Protein AF-0000000079106148 (afdb_homodimer)

InterPro domains:
  IPR003726 Homocysteine-binding domain [PF02574] (19-286)
  IPR003726 Homocysteine-binding domain [PS50970] (6-286)
  IPR017226 Betaine-homocysteine S-methyltransferase-like [PIRSF037505] (5-343)
  IPR036589 Homocysteine-binding domain superfamily [G3DSA:3.20.20.330] (2-379)
  IPR036589 Homocysteine-binding domain superfamily [SSF82282] (7-342)
  IPR051524 Betaine-homocysteine S-methyltransferase [PTHR46120] (4-220)

Radius of gyration: 26.13 Å; Cα contacts (8 Å, |Δi|>4): 1683; chains: 2; bounding box: 65×73×62 Å

Nearest PDB structures (foldseek):
  4m3p-assembly1_C  TM=8.827E-01  e=4.131E-43  Homo sapiens
  4m3p-assembly1_D  TM=8.131E-01  e=4.131E-43  Homo sapiens
  4m3p-assembly1_B  TM=7.958E-01  e=4.472E-42  Homo sapiens
  1lt7-assembly1_B  TM=8.549E-01  e=2.195E-34  Homo sapiens
  1lt7-assembly1_A  TM=8.516E-01  e=3.989E-33  Homo sapiens

Solvent-accessible surface area (backbone atoms only — not comparable to full-atom values): 37851 Å² total; per-residue (Å²): 117,73,91,83,68,81,51,73,66,58,38,48,74,71,67,40,67,43,31,35,32,50,23,57,59,53,58,33,28,41,51,38,60,22,29,62,47,65,47,43,37,58,31,32,63,80,38,41,68,61,50,38,48,52,50,42,28,24,44,31,15,39,22,31,32,28,61,24,60,24,55,48,39,42,58,65,41,38,46,33,51,53,49,80,53,93,64,53,37,66,54,30,46,46,36,14,45,51,43,22,46,58,47,20,70,76,53,82,33,41,29,29,40,42,46,51,64,51,54,48,52,40,50,64,47,52,71,70,61,43,38,52,52,53,46,57,55,46,53,47,37,59,75,68,57,48,64,28,36,34,42,34,58,23,48,40,57,67,60,45,32,45,48,35,46,56,52,41,72,71,73,43,57,31,31,36,23,34,34,51,52,76,72,15,29,81,84,53,50,38,46,32,56,41,48,52,49,35,43,73,41,53,30,78,31,38,32,30,23,36,60,29,45,47,65,57,33,42,47,32,46,53,77,39,32,60,97,54,62,34,21,42,26,30,4,43,45,49,79,46,83,61,57,44,48,56,52,68,26,39,59,55,27,28,53,40,40,51,53,34,44,74,69,56,29,36,44,42,41,34,23,55,64,30,42,33,42,39,43,25,25,31,36,57,62,41,23,79,83,60,72,50,76,36,68,24,47,80,29,45,42,73,58,36,48,30,16,32,47,29,72,48,46,79,54,22,43,44,37,34,53,71,52,60,76,63,54,62,59,46,41,4,40,88,93,23,37,40,58,59,74,76,88,72,81,81,74,51,77,78,36,77,69,42,52,73,53,60,63,65,60,45,74,68,54,38,53,52,36,42,52,50,50,53,51,50,57,71,72,98,119,72,90,83,68,80,51,72,67,59,37,49,72,72,66,40,68,42,31,34,32,49,25,58,60,52,57,34,28,40,51,38,59,23,29,61,47,65,48,43,38,57,32,34,64,79,39,41,67,61,52,38,48,51,50,43,28,24,45,31,15,39,22,31,32,28,60,25,61,23,56,48,38,43,59,64,42,38,46,32,51,54,48,78,51,95,64,52,38,65,56,29,47,46,36,14,46,52,42,21,46,58,48,19,69,76,54,83,35,39,30,29,38,43,46,51,65,50,54,47,51,39,50,63,48,50,71,70,59,41,38,52,53,53,46,59,56,47,52,48,36,58,74,68,58,48,64,29,35,34,41,35,57,24,46,40,59,67,61,45,32,46,47,36,47,57,52,44,73,73,73,43,58,30,32,36,24,34,34,49,51,76,71,15,29,82,83,52,49,38,45,32,56,42,48,52,49,35,43,73,40,54,29,75,32,36,31,30,23,35,63,30,42,50,65,58,37,45,47,32,46,53,77,39,35,60,95,54,64,35,22,44,29,32,4,46,40,54,76,46,84,61,61,36,50,55,56,68,28,37,60,56,28,28,53,41,40,51,53,36,43,75,69,61,31,35,42,44,40,34,23,58,62,29,43,32,41,38,43,25,25,31,37,56,62,41,22,80,82,61,71,49,76,35,69,26,47,79,29,46,42,75,59,37,45,31,18,33,48,28,75,49,47,79,53,23,43,44,37,34,54,70,53,58,75,63,56,60,57,46,40,6,42,90,91,22,39,41,58,63,75,73,88,70,85,81,74,51,78,78,36,77,68,40,52,71,56,60,63,66,60,44,74,68,54,39,53,52,35,42,52,50,49,52,51,49,57,71,73,99

Sequence (760 aa):
MASGKKGIIERLNAGEVVIGNGGFVFALEKRGYVKAGPWTPEATVTHPEVVRQLHREFLRAGSNVMQTFTFYASDDKLENRGQSLKISGTQINEAACDLAREVASEGDAMVAGGVCQTPSYLSCKSEIEVKAIFKKQLEVFLKKNVDFLIAEYFEHVEEAEWAVQMLKASGKPVAACMCIGPDGDMHGVSPGECAVRLVKAGAQIVGINCDFDPETCVKTEVDEGGNCSCQGLIDLPEFPFALEPRILTRWDMHAYAREAYKAGIRFIGGCCGFEPYHIRAIAEELVTERRILPSASEKHGMWGSGLEMHTKPWVRARARRDYWEHITPASGRPKCPSLSTPEGWGVTKGHAELMQQKEATSSQEIKHLMEMQKKAKSSAMASGKKGIIERLNAGEVVIGNGGFVFALEKRGYVKAGPWTPEATVTHPEVVRQLHREFLRAGSNVMQTFTFYASDDKLENRGQSLKISGTQINEAACDLAREVASEGDAMVAGGVCQTPSYLSCKSEIEVKAIFKKQLEVFLKKNVDFLIAEYFEHVEEAEWAVQMLKASGKPVAACMCIGPDGDMHGVSPGECAVRLVKAGAQIVGINCDFDPETCVKTEVDEGGNCSCQGLIDLPEFPFALEPRILTRWDMHAYAREAYKAGIRFIGGCCGFEPYHIRAIAEELVTERRILPSASEKHGMWGSGLEMHTKPWVRARARRDYWEHITPASGRPKCPSLSTPEGWGVTKGHAELMQQKEATSSQEIKHLMEMQKKAKSSA

Organism: Champsocephalus gunnari (NCBI:txid52237)

Foldseek 3Di:
DPPPADFPVRCVVVVAFAEAEAADQLVVVVVPQHDPPLSAQCCLPVPVPVVLVQLLLQQLLPHQEQEFPCEQLFQQSCVVVVCPPPAHSLNRLLSSLVSSVVNNVVDNHFYEYEDEDGPCVVVVHDLVVLLVRLLSSLVSCLVSVGQAYEYEAALDLVSQLSNLLSNVVSVHAYEYAYADFQQGGPVRQGLQNSLVSSVVSPHLEYAYAAQAALVRRLCSCQVRHPPRLYEYAYHDNDPPSVSDQQLDDLLNLLVSLVSNVVSNHRYYYYYPRDGSSSSSSSCVSCCVSNVDHRNCCVVPDPQLCVQQQPQALLSNLSNDNVNSNPDQDCRPDVVHNVDDDDQDLVDDPPDPSNDHDPDGRDPVNSVVSPVSSVVSVVVD/DPPPADFPVRCVVVVAFAEAEAADQLVVVVVPQHDPPLSAQCCLPVPVPVVLVQLLLQQLLPHQEQEFPLEQLFQQSCVVVVCPPPAHSLNRLLSSLVSSVVNNVVDNHFYEYEDEDGPCVVVVHDLVVLLVRLLSSLVSCLVSVGQAYEYEAALDLVSQLSNLLSNVVSVHAYEYAYADFQQGGPVRQGLQNSLVSSVVSPHQEYAYAAQDALVRRLCSCQVRHPPRLYAYAYHAHDPPPVSDQGLDDLLNLLVSLVSNVVSNHRYYYYYPRDGSSSSSSSCVSCCVSNVDHRNCCVVPDPQLCVQQQPQALLSNLSNDNVNSNPDQDCRPDVVHNVDDDDQDLPDDPPDPSNDHDPDGRDPVNSVVSPVSSVVSVVVD

pLDDT: mean 83.79, std 16.12, range [33.22, 98.94]

Secondary structure (DSSP, 8-state):
--TTSPPHHHHHHTTPPEEP---SHHHHHHHTSS-TTT---THHHH-HHHHHHHHHHHHHHT-SEEE-S-TT-SHHHHHHTT---SS-HHHHHHHHHHHHHHHHTTTT-EEEEEE---HHHHTT--HHHHHHHHHHHHHHHHHTT-SEEEEEEES-HHHHHHHHHHHHTTSS-EEEEE--BTTBSTT---HHHHHHHHHHHT-SEEEE-SSS-HHHHHHHHHHHS-SS-EEEEE--SS--TT-PPP---HHHHHHHHHHHHHTT--EEEE-TT--HHHHHHHHHHTHHHH----GGGGG--GGGGGGGG-SSHHHHTT-SHHHHHH---SSS-TTS-SS---------TT-GGG---SSPPPHHHHHHHHHHHHHHHHH-/--TTSPPHHHHHHTTPPEEP---SHHHHHHHTSS-TTT---THHHH-HHHHHHHHHHHHHHT-SEEE-S-TT-SHHHHHHTT---SS-HHHHHHHHHHHHHHHHTTTT-EEEEEE---HHHHTT--HHHHHHHHHHHHHHHHHTT-SEEEEEEES-HHHHHHHHHHHHTTSS-EEEEE--BTTBSTT---HHHHHHHHHHHT-SEEEE-SSS-HHHHHHHHHHH--SS-B-EEE--SS--TT-PPP---HHHHHHHHHHHHHTT--EEEE-TT--HHHHHHHHHHTHHHH----GGGGG--GGGGGGGG-SSHHHHTT-SHHHHHH---SSSSTTS-SS---------TT-GGG---SSPPPHHHHHHHHHHHHHHHHH-

Structure (mmCIF, N/CA/C/O backbone):
data_AF-0000000079106148-model_v1
#
loop_
_entity.id
_entity.type
_entity.pdbx_description
1 polymer 'Hcy-binding domain-containing protein'
#
loop_
_atom_site.group_PDB
_atom_site.id
_atom_site.type_symbol
_atom_site.label_atom_id
_atom_site.label_alt_id
_atom_site.label_comp_id
_atom_site.label_asym_id
_atom_site.label_entity_id
_atom_site.label_seq_id
_atom_site.pdbx_PDB_ins_code
_atom_site.Cartn_x
_atom_site.Cartn_y
_atom_site.Cartn_z
_atom_site.occupancy
_atom_site.B_iso_or_equiv
_atom_site.auth_seq_id
_atom_site.auth_comp_id
_atom_site.auth_asym_id
_atom_site.auth_atom_id
_atom_site.pdbx_PDB_model_num
ATOM 1 N N . MET A 1 1 ? 9.383 14.359 28.875 1 33.38 1 MET A N 1
ATOM 2 C CA . MET A 1 1 ? 10.289 14.055 27.766 1 33.38 1 MET A CA 1
ATOM 3 C C . MET A 1 1 ? 11.43 13.156 28.234 1 33.38 1 MET A C 1
ATOM 5 O O . MET A 1 1 ? 11.93 13.305 29.344 1 33.38 1 MET A O 1
ATOM 9 N N . ALA A 1 2 ? 11.492 11.984 27.828 1 38.19 2 ALA A N 1
ATOM 10 C CA . ALA A 1 2 ? 12.68 11.25 28.25 1 38.19 2 ALA A CA 1
ATOM 11 C C . ALA A 1 2 ? 13.898 12.164 28.328 1 38.19 2 ALA A C 1
ATOM 13 O O . ALA A 1 2 ? 14.117 12.992 27.438 1 38.19 2 ALA A O 1
ATOM 14 N N . SER A 1 3 ? 14.367 12.461 29.359 1 46.88 3 SER A N 1
ATOM 15 C CA . SER A 1 3 ? 15.281 13.477 29.875 1 46.88 3 SER A CA 1
ATOM 16 C C . SER A 1 3 ? 16.344 13.836 28.844 1 46.88 3 SER A C 1
ATOM 18 O O . SER A 1 3 ? 16.812 14.977 28.812 1 46.88 3 SER A O 1
ATOM 20 N N . GLY A 1 4 ? 16.703 12.984 27.766 1 61.41 4 GLY A N 1
ATOM 21 C CA . GLY A 1 4 ? 17.891 13.242 26.953 1 61.41 4 GLY A CA 1
ATOM 22 C C . GLY A 1 4 ? 17.578 13.469 25.484 1 61.41 4 GLY A C 1
ATOM 23 O O . GLY A 1 4 ? 18.453 13.852 24.719 1 61.41 4 GLY A O 1
ATOM 24 N N . LYS A 1 5 ? 16.25 13.398 25.062 1 79.25 5 LYS A N 1
ATOM 25 C CA . LYS A 1 5 ? 15.992 13.555 23.625 1 79.25 5 LYS A CA 1
ATOM 26 C C . LYS A 1 5 ? 15.68 15.008 23.281 1 79.25 5 LYS A C 1
ATOM 28 O O . LYS A 1 5 ? 14.914 15.672 23.969 1 79.25 5 LYS A O 1
ATOM 33 N N . LYS A 1 6 ? 16.266 15.516 22.297 1 88.56 6 LYS A N 1
ATOM 34 C CA . LYS A 1 6 ? 16.078 16.875 21.812 1 88.56 6 LYS A CA 1
ATOM 35 C C . LYS A 1 6 ? 14.648 17.078 21.281 1 88.56 6 LYS A C 1
ATOM 37 O O . LYS A 1 6 ? 14.102 16.188 20.625 1 88.56 6 LYS A O 1
ATOM 42 N N . GLY A 1 7 ? 14.039 18.281 21.609 1 94.38 7 GLY A N 1
ATOM 43 C CA . GLY A 1 7 ? 12.727 18.641 21.094 1 94.38 7 GLY A CA 1
ATOM 44 C C . GLY A 1 7 ? 12.766 19.125 19.656 1 94.38 7 GLY A C 1
ATOM 45 O O . GLY A 1 7 ? 13.844 19.312 19.094 1 94.38 7 GLY A O 1
ATOM 46 N N . ILE A 1 8 ? 11.633 19.344 19.094 1 96.31 8 ILE A N 1
ATOM 47 C CA . ILE A 1 8 ? 11.523 19.656 17.672 1 96.31 8 ILE A CA 1
ATOM 48 C C . ILE A 1 8 ? 12.188 21 17.391 1 96.31 8 ILE A C 1
ATOM 50 O O . ILE A 1 8 ? 12.922 21.156 16.406 1 96.31 8 ILE A O 1
ATOM 54 N N . ILE A 1 9 ? 11.969 21.984 18.266 1 95.75 9 ILE A N 1
ATOM 55 C CA . ILE A 1 9 ? 12.523 23.312 18.047 1 95.75 9 ILE A CA 1
ATOM 56 C C . ILE A 1 9 ? 14.039 23.281 18.203 1 95.75 9 ILE A C 1
ATOM 58 O O . ILE A 1 9 ? 14.766 23.906 17.438 1 95.75 9 ILE A O 1
ATOM 62 N N . GLU A 1 10 ? 14.5 22.594 19.156 1 96.06 10 GLU A N 1
ATOM 63 C CA . GLU A 1 10 ? 15.93 22.438 19.375 1 96.06 10 GLU A CA 1
ATOM 64 C C . GLU A 1 10 ? 16.609 21.812 18.156 1 96.06 10 GLU A C 1
ATOM 66 O O . GLU A 1 10 ? 17.672 22.25 17.734 1 96.06 10 GLU A O 1
ATOM 71 N N . ARG A 1 11 ? 16 20.797 17.609 1 95.12 11 ARG A N 1
ATOM 72 C CA . ARG A 1 11 ? 16.547 20.109 16.438 1 95.12 11 ARG A CA 1
ATOM 73 C C . ARG A 1 11 ? 16.609 21.031 15.234 1 95.12 11 ARG A C 1
ATOM 75 O O . ARG A 1 11 ? 17.641 21.125 14.562 1 95.12 11 ARG A O 1
ATOM 82 N N . LEU A 1 12 ? 15.523 21.703 15.039 1 94.38 12 LEU A N 1
ATOM 83 C CA . LEU A 1 12 ? 15.445 22.578 13.875 1 94.38 12 LEU A CA 1
ATOM 84 C C . LEU A 1 12 ? 16.422 23.75 14.016 1 94.38 12 LEU A C 1
ATOM 86 O O . LEU A 1 12 ? 17.094 24.109 13.047 1 94.38 12 LEU A O 1
ATOM 90 N N . ASN A 1 13 ? 16.562 24.266 15.195 1 93.56 13 ASN A N 1
ATOM 91 C CA . ASN A 1 13 ? 17.5 25.359 15.445 1 93.56 13 ASN A CA 1
ATOM 92 C C . ASN A 1 13 ? 18.953 24.906 15.281 1 93.56 13 ASN A C 1
ATOM 94 O O . ASN A 1 13 ? 19.812 25.719 14.961 1 93.56 13 ASN A O 1
ATOM 98 N N . ALA A 1 14 ? 19.203 23.719 15.547 1 94.38 14 ALA A N 1
ATOM 99 C CA . ALA A 1 14 ? 20.547 23.156 15.391 1 94.38 14 ALA A CA 1
ATOM 100 C C . ALA A 1 14 ? 20.828 22.828 13.93 1 94.38 14 ALA A C 1
ATOM 102 O O . ALA A 1 14 ? 21.922 22.359 13.594 1 94.38 14 ALA A O 1
ATOM 103 N N . GLY A 1 15 ? 19.875 22.984 13.07 1 91.94 15 GLY A N 1
ATOM 104 C CA . GLY A 1 15 ? 20.062 22.75 11.648 1 91.94 15 GLY A CA 1
ATOM 105 C C . GLY A 1 15 ? 19.797 21.312 11.242 1 91.94 15 GLY A C 1
ATOM 106 O O . GLY A 1 15 ? 20.094 20.906 10.117 1 91.94 15 GLY A O 1
ATOM 107 N N . GLU A 1 16 ? 19.188 20.625 12.125 1 94.69 16 GLU A N 1
ATOM 108 C CA . GLU A 1 16 ? 18.859 19.25 11.82 1 94.69 16 GLU A CA 1
ATOM 109 C C . GLU A 1 16 ? 17.672 19.156 10.852 1 94.69 16 GLU A C 1
ATOM 111 O O . GLU A 1 16 ? 16.797 20.016 10.867 1 94.69 16 GLU A O 1
ATOM 116 N N . VAL A 1 17 ? 17.703 18.125 10.031 1 95.25 17 VAL A N 1
ATOM 117 C CA . VAL A 1 17 ? 16.547 17.781 9.227 1 95.25 17 VAL A CA 1
ATOM 118 C C . VAL A 1 17 ? 15.656 16.797 9.984 1 95.25 17 VAL A C 1
ATOM 120 O O . VAL A 1 17 ? 16.125 15.742 10.422 1 95.25 17 VAL A O 1
ATOM 123 N N . VAL A 1 18 ? 14.445 17.219 10.188 1 95.62 18 VAL A N 1
ATOM 124 C CA . VAL A 1 18 ? 13.469 16.359 10.859 1 95.62 18 VAL A CA 1
ATOM 125 C C . VAL A 1 18 ? 12.539 15.734 9.82 1 95.62 18 VAL A C 1
ATOM 127 O O . VAL A 1 18 ? 11.953 16.438 8.992 1 95.62 18 VAL A O 1
ATOM 130 N N . ILE A 1 19 ? 12.414 14.391 9.867 1 96.56 19 ILE A N 1
ATOM 131 C CA . ILE A 1 19 ? 11.57 13.68 8.914 1 96.56 19 ILE A CA 1
ATOM 132 C C . ILE A 1 19 ? 10.242 13.305 9.578 1 96.56 19 ILE A C 1
ATOM 134 O O . ILE A 1 19 ? 10.227 12.641 10.617 1 96.56 19 ILE A O 1
ATOM 138 N N . GLY A 1 20 ? 9.141 13.766 9.016 1 95.81 20 GLY A N 1
ATOM 139 C CA . GLY A 1 20 ? 7.805 13.383 9.453 1 95.81 20 GLY A CA 1
ATOM 140 C C . GLY A 1 20 ? 7.355 12.047 8.898 1 95.81 20 GLY A C 1
ATOM 141 O O . GLY A 1 20 ? 8.008 11.484 8.023 1 95.81 20 GLY A O 1
ATOM 142 N N . ASN A 1 21 ? 6.297 11.523 9.477 1 95.12 21 ASN A N 1
ATOM 143 C CA . ASN A 1 21 ? 5.742 10.266 8.969 1 95.12 21 ASN A CA 1
ATOM 144 C C . ASN A 1 21 ? 4.816 10.508 7.777 1 95.12 21 ASN A C 1
ATOM 146 O O . ASN A 1 21 ? 4.652 11.641 7.336 1 95.12 21 ASN A O 1
ATOM 150 N N . GLY A 1 22 ? 4.277 9.383 7.188 1 92.38 22 GLY A N 1
ATOM 151 C CA . GLY A 1 22 ? 3.328 9.422 6.086 1 92.38 22 GLY A CA 1
ATOM 152 C C . GLY A 1 22 ? 1.886 9.305 6.539 1 92.38 22 GLY A C 1
ATOM 153 O O . GLY A 1 22 ? 1.539 9.742 7.641 1 92.38 22 GLY A O 1
ATOM 154 N N . GLY A 1 23 ? 1.071 8.914 5.629 1 91.12 23 GLY A N 1
ATOM 155 C CA . GLY A 1 23 ? -0.363 8.914 5.875 1 91.12 23 GLY A CA 1
ATOM 156 C C . GLY A 1 23 ? -0.865 7.621 6.488 1 91.12 23 GLY A C 1
ATOM 157 O O . GLY A 1 23 ? -0.41 6.535 6.121 1 91.12 23 GLY A O 1
ATOM 158 N N . PHE A 1 24 ? -1.878 7.715 7.375 1 94.31 24 PHE A N 1
ATOM 159 C CA . PHE A 1 24 ? -2.438 6.555 8.062 1 94.31 24 PHE A CA 1
ATOM 160 C C . PHE A 1 24 ? -3.732 6.109 7.395 1 94.31 24 PHE A C 1
ATOM 162 O O . PHE A 1 24 ? -3.961 4.91 7.211 1 94.31 24 PHE A O 1
ATOM 169 N N . VAL A 1 25 ? -4.562 7.008 7.008 1 90.62 25 VAL A N 1
ATOM 170 C CA . VAL A 1 25 ? -5.949 6.684 6.688 1 90.62 25 VAL A CA 1
ATOM 171 C C . VAL A 1 25 ? -6 5.816 5.434 1 90.62 25 VAL A C 1
ATOM 173 O O . VAL A 1 25 ? -6.699 4.805 5.398 1 90.62 25 VAL A O 1
ATOM 176 N N . PHE A 1 26 ? -5.27 6.137 4.398 1 86.81 26 PHE A N 1
ATOM 177 C CA . PHE A 1 26 ? -5.316 5.352 3.172 1 86.81 26 PHE A CA 1
ATOM 178 C C . PHE A 1 26 ? -4.621 4.008 3.363 1 86.81 26 PHE A C 1
ATOM 180 O O . PHE A 1 26 ? -5.102 2.98 2.877 1 86.81 26 PHE A O 1
ATOM 187 N N . ALA A 1 27 ? -3.439 4.117 4.012 1 91.5 27 ALA A N 1
ATOM 188 C CA . ALA A 1 27 ? -2.715 2.875 4.262 1 91.5 27 ALA A CA 1
ATOM 189 C C . ALA A 1 27 ? -3.584 1.875 5.02 1 91.5 27 ALA A C 1
ATOM 191 O O . ALA A 1 27 ? -3.672 0.706 4.637 1 91.5 27 ALA A O 1
ATOM 192 N N . LEU A 1 28 ? -4.293 2.33 6.039 1 94.5 28 LEU A N 1
ATOM 193 C CA . LEU A 1 28 ? -5.07 1.429 6.883 1 94.5 28 LEU A CA 1
ATOM 194 C C . LEU A 1 28 ? -6.395 1.071 6.219 1 94.5 28 LEU A C 1
ATOM 196 O O . LEU A 1 28 ? -6.984 0.028 6.516 1 94.5 28 LEU A O 1
ATOM 200 N N . GLU A 1 29 ? -6.934 1.943 5.375 1 90.62 29 GLU A N 1
ATOM 201 C CA . GLU A 1 29 ? -8.102 1.56 4.586 1 90.62 29 GLU A CA 1
ATOM 202 C C . GLU A 1 29 ? -7.773 0.407 3.641 1 90.62 29 GLU A C 1
ATOM 204 O O . GLU A 1 29 ? -8.516 -0.575 3.568 1 90.62 29 GLU A O 1
ATOM 209 N N . LYS A 1 30 ? -6.664 0.536 2.939 1 89.62 30 LYS A N 1
ATOM 210 C CA . LYS A 1 30 ? -6.25 -0.508 2.008 1 89.62 30 LYS A CA 1
ATOM 211 C C . LYS A 1 30 ? -6.02 -1.832 2.73 1 89.62 30 LYS A C 1
ATOM 213 O O . LYS A 1 30 ? -6.258 -2.902 2.166 1 89.62 30 LYS A O 1
ATOM 218 N N . ARG A 1 31 ? -5.613 -1.715 3.969 1 94.19 31 ARG A N 1
ATOM 219 C CA . ARG A 1 31 ? -5.348 -2.906 4.77 1 94.19 31 ARG A CA 1
ATOM 220 C C . ARG A 1 31 ? -6.633 -3.441 5.395 1 94.19 31 ARG A C 1
ATOM 222 O O . ARG A 1 31 ? -6.645 -4.543 5.949 1 94.19 31 ARG A O 1
ATOM 229 N N . GLY A 1 32 ? -7.746 -2.654 5.379 1 93.75 32 GLY A N 1
ATOM 230 C CA . GLY A 1 32 ? -9.047 -3.145 5.805 1 93.75 32 GLY A CA 1
ATOM 231 C C . GLY A 1 32 ? -9.438 -2.678 7.195 1 93.75 32 GLY A C 1
ATOM 232 O O . GLY A 1 32 ? -10.32 -3.262 7.828 1 93.75 32 GLY A O 1
ATOM 233 N N . TYR A 1 33 ? -8.836 -1.503 7.711 1 95.62 33 TYR A N 1
ATOM 234 C CA . TYR A 1 33 ? -9.039 -1.197 9.117 1 95.62 33 TYR A CA 1
ATOM 235 C C . TYR A 1 33 ? -9.594 0.211 9.297 1 95.62 33 TYR A C 1
ATOM 237 O O . TYR A 1 33 ? -9.953 0.606 10.414 1 95.62 33 TYR A O 1
ATOM 245 N N . VAL A 1 34 ? -9.664 0.984 8.258 1 91.88 34 VAL A N 1
ATOM 246 C CA . VAL A 1 34 ? -10.281 2.307 8.25 1 91.88 34 VAL A CA 1
ATOM 247 C C . VAL A 1 34 ? -11.305 2.395 7.117 1 91.88 34 VAL A C 1
ATOM 249 O O . VAL A 1 34 ? -11.078 1.863 6.027 1 91.88 34 VAL A O 1
ATOM 252 N N . LYS A 1 35 ? -12.344 3.037 7.379 1 87.25 35 LYS A N 1
ATOM 253 C CA . LYS A 1 35 ? -13.422 3.139 6.398 1 87.25 35 LYS A CA 1
ATOM 254 C C . LYS A 1 35 ? -13.297 4.418 5.574 1 87.25 35 LYS A C 1
ATOM 256 O O . LYS A 1 35 ? -13.242 5.516 6.133 1 87.25 35 LYS A O 1
ATOM 261 N N . ALA A 1 36 ? -13.266 4.23 4.25 1 82.94 36 ALA A N 1
ATOM 262 C CA . ALA A 1 36 ? -13.266 5.391 3.363 1 82.94 36 ALA A CA 1
ATOM 263 C C . ALA A 1 36 ? -14.562 6.188 3.506 1 82.94 36 ALA A C 1
ATOM 265 O O . ALA A 1 36 ? -15.648 5.605 3.592 1 82.94 36 ALA A O 1
ATOM 266 N N . GLY A 1 37 ? -14.438 7.531 3.51 1 79.06 37 GLY A N 1
ATOM 267 C CA . GLY A 1 37 ? -15.57 8.414 3.746 1 79.06 37 GLY A CA 1
ATOM 268 C C . GLY A 1 37 ? -15.492 9.141 5.074 1 79.06 37 GLY A C 1
ATOM 269 O O . GLY A 1 37 ? -15.086 10.305 5.125 1 79.06 37 GLY A O 1
ATOM 270 N N . PRO A 1 38 ? -15.734 8.359 6.109 1 79.31 38 PRO A N 1
ATOM 271 C CA . PRO A 1 38 ? -15.547 8.992 7.418 1 79.31 38 PRO A CA 1
ATOM 272 C C . PRO A 1 38 ? -14.078 9.266 7.734 1 79.31 38 PRO A C 1
ATOM 274 O O . PRO A 1 38 ? -13.734 10.352 8.211 1 79.31 38 PRO A O 1
ATOM 277 N N . TRP A 1 39 ? -13.219 8.305 7.5 1 86.06 39 TRP A N 1
ATOM 278 C CA . TRP A 1 39 ? -11.781 8.367 7.699 1 86.06 39 TRP A CA 1
ATOM 279 C C . TRP A 1 39 ? -11.445 8.555 9.18 1 86.06 39 TRP A C 1
ATOM 281 O O . TRP A 1 39 ? -10.422 9.164 9.516 1 86.06 39 TRP A O 1
ATOM 291 N N . THR A 1 40 ? -12.352 8.109 10.078 1 88.62 40 THR A N 1
ATOM 292 C CA . THR A 1 40 ? -12.133 8.289 11.508 1 88.62 40 THR A CA 1
ATOM 293 C C . THR A 1 40 ? -11.227 7.199 12.055 1 88.62 40 THR A C 1
ATOM 295 O O . THR A 1 40 ? -11.234 6.07 11.562 1 88.62 40 THR A O 1
ATOM 298 N N . PRO A 1 41 ? -10.461 7.562 13.109 1 94.75 41 PRO A N 1
ATOM 299 C CA . PRO A 1 41 ? -9.359 6.699 13.547 1 94.75 41 PRO A CA 1
ATOM 300 C C . PRO A 1 41 ? -9.766 5.746 14.672 1 94.75 41 PRO A C 1
ATOM 302 O O . PRO A 1 41 ? -8.992 5.508 15.602 1 94.75 41 PRO A O 1
ATOM 305 N N . GLU A 1 42 ? -10.867 5.094 14.648 1 93.31 42 GLU A N 1
ATOM 306 C CA . GLU A 1 42 ? -11.312 4.168 15.688 1 93.31 42 GLU A CA 1
ATOM 307 C C . GLU A 1 42 ? -10.359 2.98 15.805 1 93.31 42 GLU A C 1
ATOM 309 O O . GLU A 1 42 ? -10.32 2.311 16.844 1 93.31 42 GLU A O 1
ATOM 314 N N . ALA A 1 43 ? -9.602 2.762 14.742 1 94.94 43 ALA A N 1
ATOM 315 C CA . ALA A 1 43 ? -8.688 1.626 14.703 1 94.94 43 ALA A CA 1
ATOM 316 C C . ALA A 1 43 ? -7.664 1.714 15.836 1 94.94 43 ALA A C 1
ATOM 318 O O . ALA A 1 43 ? -7.105 0.698 16.25 1 94.94 43 ALA A O 1
ATOM 319 N N . THR A 1 44 ? -7.418 2.924 16.359 1 97.62 44 THR A N 1
ATOM 320 C CA . THR A 1 44 ? -6.484 3.078 17.469 1 97.62 44 THR A CA 1
ATOM 321 C C . THR A 1 44 ? -6.945 2.273 18.688 1 97.62 44 THR A C 1
ATOM 323 O O . THR A 1 44 ? -6.125 1.812 19.484 1 97.62 44 THR A O 1
ATOM 326 N N . VAL A 1 45 ? -8.227 2.09 18.828 1 96.31 45 VAL A N 1
ATOM 327 C CA . VAL A 1 45 ? -8.797 1.371 19.953 1 96.31 45 VAL A CA 1
ATOM 328 C C . VAL A 1 45 ? -9.141 -0.058 19.531 1 96.31 45 VAL A C 1
ATOM 330 O O . VAL A 1 45 ? -8.836 -1.012 20.25 1 96.31 45 VAL A O 1
ATOM 333 N N . THR A 1 46 ? -9.742 -0.273 18.375 1 94.38 46 THR A N 1
ATOM 334 C CA . THR A 1 46 ? -10.305 -1.557 17.969 1 94.38 46 THR A CA 1
ATOM 335 C C . THR A 1 46 ? -9.227 -2.479 17.422 1 94.38 46 THR A C 1
ATOM 337 O O . THR A 1 46 ? -9.328 -3.703 17.531 1 94.38 46 THR A O 1
ATOM 340 N N . HIS A 1 47 ? -8.242 -1.917 16.828 1 95.62 47 HIS A N 1
ATOM 341 C CA . HIS A 1 47 ? -7.145 -2.682 16.234 1 95.62 47 HIS A CA 1
ATOM 342 C C . HIS A 1 47 ? -5.801 -2.002 16.484 1 95.62 47 HIS A C 1
ATOM 344 O O . HIS A 1 47 ? -5.066 -1.706 15.547 1 95.62 47 HIS A O 1
ATOM 350 N N . PRO A 1 48 ? -5.41 -1.814 17.766 1 97.75 48 PRO A N 1
ATOM 351 C CA . PRO A 1 48 ? -4.188 -1.069 18.078 1 97.75 48 PRO A CA 1
ATOM 352 C C . PRO A 1 48 ? -2.939 -1.706 17.469 1 97.75 48 PRO A C 1
ATOM 354 O O . PRO A 1 48 ? -1.965 -1.008 17.172 1 97.75 48 PRO A O 1
ATOM 357 N N . GLU A 1 49 ? -2.977 -3.021 17.188 1 96.5 49 GLU A N 1
ATOM 358 C CA . GLU A 1 49 ? -1.815 -3.727 16.656 1 96.5 49 GLU A CA 1
ATOM 359 C C . GLU A 1 49 ? -1.466 -3.232 15.258 1 96.5 49 GLU A C 1
ATOM 361 O O . GLU A 1 49 ? -0.289 -3.129 14.906 1 96.5 49 GLU A O 1
ATOM 366 N N . VAL A 1 50 ? -2.451 -2.914 14.445 1 97.38 50 VAL A N 1
ATOM 367 C CA . VAL A 1 50 ? -2.182 -2.508 13.07 1 97.38 50 VAL A CA 1
ATOM 368 C C . VAL A 1 50 ? -1.681 -1.064 13.047 1 97.38 50 VAL A C 1
ATOM 370 O O . VAL A 1 50 ? -0.838 -0.707 12.219 1 97.38 50 VAL A O 1
ATOM 373 N N . VAL A 1 51 ? -2.229 -0.209 13.961 1 98.25 51 VAL A N 1
ATOM 374 C CA . VAL A 1 51 ? -1.762 1.17 14.062 1 98.25 51 VAL A CA 1
ATOM 375 C C . VAL A 1 51 ? -0.317 1.191 14.555 1 98.25 51 VAL A C 1
ATOM 377 O O . VAL A 1 51 ? 0.521 1.912 14.008 1 98.25 51 VAL A O 1
ATOM 380 N N . ARG A 1 52 ? -0.013 0.363 15.555 1 98.31 52 ARG A N 1
ATOM 381 C CA . ARG A 1 52 ? 1.344 0.225 16.078 1 98.31 52 ARG A CA 1
ATOM 382 C C . ARG A 1 52 ? 2.312 -0.191 14.977 1 98.31 52 ARG A C 1
ATOM 384 O O . ARG A 1 52 ? 3.402 0.372 14.859 1 98.31 52 ARG A O 1
ATOM 391 N N . GLN A 1 53 ? 1.862 -1.153 14.227 1 97.62 53 GLN A N 1
ATOM 392 C CA . GLN A 1 53 ? 2.717 -1.664 13.156 1 97.62 53 GLN A CA 1
ATOM 393 C C . GLN A 1 53 ? 3.008 -0.583 12.117 1 97.62 53 GLN A C 1
ATOM 395 O O . GLN A 1 53 ? 4.129 -0.486 11.617 1 97.62 53 GLN A O 1
ATOM 400 N N . LEU A 1 54 ? 2.035 0.175 11.75 1 98.19 54 LEU A N 1
ATOM 401 C CA . LEU A 1 54 ? 2.254 1.23 10.773 1 98.19 54 LEU A CA 1
ATOM 402 C C . LEU A 1 54 ? 3.203 2.291 11.312 1 98.19 54 LEU A C 1
ATOM 404 O O . LEU A 1 54 ? 4.078 2.777 10.594 1 98.19 54 LEU A O 1
ATOM 408 N N . HIS A 1 55 ? 3.043 2.678 12.594 1 98.69 55 HIS A N 1
ATOM 409 C CA . HIS A 1 55 ? 4.023 3.553 13.227 1 98.69 55 HIS A CA 1
ATOM 410 C C . HIS A 1 55 ? 5.434 2.982 13.102 1 98.69 55 HIS A C 1
ATOM 412 O O . HIS A 1 55 ? 6.375 3.705 12.766 1 98.69 55 HIS A O 1
ATOM 418 N N . ARG A 1 56 ? 5.559 1.709 13.359 1 98.25 56 ARG A N 1
ATOM 419 C CA . ARG A 1 56 ? 6.871 1.07 13.32 1 98.25 56 ARG A CA 1
ATOM 420 C C . ARG A 1 56 ? 7.441 1.09 11.906 1 98.25 56 ARG A C 1
ATOM 422 O O . ARG A 1 56 ? 8.648 1.239 11.719 1 98.25 56 ARG A O 1
ATOM 429 N N . GLU A 1 57 ? 6.609 0.856 10.953 1 98.12 57 GLU A N 1
ATOM 430 C CA . GLU A 1 57 ? 7.055 0.929 9.57 1 98.12 57 GLU A CA 1
ATOM 431 C C . GLU A 1 57 ? 7.59 2.318 9.234 1 98.12 57 GLU A C 1
ATOM 433 O O . GLU A 1 57 ? 8.617 2.449 8.555 1 98.12 57 GLU A O 1
ATOM 438 N N . PHE A 1 58 ? 6.934 3.371 9.727 1 98.31 58 PHE A N 1
ATOM 439 C CA . PHE A 1 58 ? 7.406 4.73 9.477 1 98.31 58 PHE A CA 1
ATOM 440 C C . PHE A 1 58 ? 8.703 4.996 10.234 1 98.31 58 PHE A C 1
ATOM 442 O O . PHE A 1 58 ? 9.609 5.645 9.711 1 98.31 58 PHE A O 1
ATOM 449 N N . LEU A 1 59 ? 8.75 4.52 11.469 1 98.56 59 LEU A N 1
ATOM 450 C CA . LEU A 1 59 ? 9.977 4.672 12.242 1 98.56 59 LEU A CA 1
ATOM 451 C C . LEU A 1 59 ? 11.156 4.02 11.531 1 98.56 59 LEU A C 1
ATOM 453 O O . LEU A 1 59 ? 12.211 4.633 11.383 1 98.56 59 LEU A O 1
ATOM 457 N N . ARG A 1 60 ? 10.969 2.826 11.062 1 97.81 60 ARG A N 1
ATOM 458 C CA . ARG A 1 60 ? 12.023 2.102 10.359 1 97.81 60 ARG A CA 1
ATOM 459 C C . ARG A 1 60 ? 12.391 2.797 9.055 1 97.81 60 ARG A C 1
ATOM 461 O O . ARG A 1 60 ? 13.523 2.697 8.586 1 97.81 60 ARG A O 1
ATOM 468 N N . ALA A 1 61 ? 11.438 3.5 8.5 1 97.56 61 ALA A N 1
ATOM 469 C CA . ALA A 1 61 ? 11.656 4.211 7.246 1 97.56 61 ALA A CA 1
ATOM 470 C C . ALA A 1 61 ? 12.469 5.48 7.469 1 97.56 61 ALA A C 1
ATOM 472 O O . ALA A 1 61 ? 12.945 6.098 6.508 1 97.56 61 ALA A O 1
ATOM 473 N N . GLY A 1 62 ? 12.586 5.91 8.734 1 97.81 62 GLY A N 1
ATOM 474 C CA . GLY A 1 62 ? 13.469 7.031 9.023 1 97.81 62 GLY A CA 1
ATOM 475 C C . GLY A 1 62 ? 12.75 8.211 9.641 1 97.81 62 GLY A C 1
ATOM 476 O O . GLY A 1 62 ? 13.359 9.258 9.883 1 97.81 62 GLY A O 1
ATOM 477 N N . SER A 1 63 ? 11.461 8.047 9.969 1 97.69 63 SER A N 1
ATOM 478 C CA . SER A 1 63 ? 10.711 9.148 10.57 1 97.69 63 SER A CA 1
ATOM 479 C C . SER A 1 63 ? 11.242 9.477 11.969 1 97.69 63 SER A C 1
ATOM 481 O O . SER A 1 63 ? 11.539 8.578 12.75 1 97.69 63 SER A O 1
ATOM 483 N N . ASN A 1 64 ? 11.328 10.766 12.242 1 97 64 ASN A N 1
ATOM 484 C CA . ASN A 1 64 ? 11.664 11.258 13.57 1 97 64 ASN A CA 1
ATOM 485 C C . ASN A 1 64 ? 10.414 11.648 14.359 1 97 64 ASN A C 1
ATOM 487 O O . ASN A 1 64 ? 10.508 12.008 15.531 1 97 64 ASN A O 1
ATOM 491 N N . VAL A 1 65 ? 9.336 11.633 13.695 1 97.38 65 VAL A N 1
ATOM 492 C CA . VAL A 1 65 ? 8.086 12.07 14.312 1 97.38 65 VAL A CA 1
ATOM 493 C C . VAL A 1 65 ? 7.035 10.969 14.18 1 97.38 65 VAL A C 1
ATOM 495 O O . VAL A 1 65 ? 6.781 10.469 13.078 1 97.38 65 VAL A O 1
ATOM 498 N N . MET A 1 66 ? 6.527 10.547 15.266 1 98.38 66 MET A N 1
ATOM 499 C CA . MET A 1 66 ? 5.324 9.719 15.312 1 98.38 66 MET A CA 1
ATOM 500 C C . MET A 1 66 ? 4.094 10.57 15.617 1 98.38 66 MET A C 1
ATOM 502 O O . MET A 1 66 ? 3.762 10.797 16.781 1 98.38 66 MET A O 1
ATOM 506 N N . GLN A 1 67 ? 3.496 11.031 14.516 1 98.25 67 GLN A N 1
ATOM 507 C CA . GLN A 1 67 ? 2.26 11.773 14.727 1 98.25 67 GLN A CA 1
ATOM 508 C C . GLN A 1 67 ? 1.118 10.844 15.133 1 98.25 67 GLN A C 1
ATOM 510 O O . GLN A 1 67 ? 0.936 9.781 14.539 1 98.25 67 GLN A O 1
ATOM 515 N N . THR A 1 68 ? 0.445 11.258 16.156 1 98.88 68 THR A N 1
ATOM 516 C CA . THR A 1 68 ? -0.674 10.453 16.625 1 98.88 68 THR A CA 1
ATOM 517 C C . THR A 1 68 ? -1.731 10.305 15.539 1 98.88 68 THR A C 1
ATOM 519 O O . THR A 1 68 ? -2.012 11.25 14.805 1 98.88 68 THR A O 1
ATOM 522 N N . PHE A 1 69 ? -2.266 9.086 15.461 1 98.38 69 PHE A N 1
ATOM 523 C CA . PHE A 1 69 ? -3.365 8.859 14.531 1 98.38 69 PHE A CA 1
ATOM 524 C C . PHE A 1 69 ? -4.66 9.461 15.062 1 98.38 69 PHE A C 1
ATOM 526 O O . PHE A 1 69 ? -5.578 8.734 15.445 1 98.38 69 PHE A O 1
ATOM 533 N N . THR A 1 70 ? -4.738 10.797 15.031 1 98.06 70 THR A N 1
ATOM 534 C CA . THR A 1 70 ? -5.855 11.531 15.617 1 98.06 70 THR A CA 1
ATOM 535 C C . THR A 1 70 ? -6.516 12.43 14.586 1 98.06 70 THR A C 1
ATOM 537 O O . THR A 1 70 ? -7.285 13.328 14.938 1 98.06 70 THR A O 1
ATOM 540 N N . PHE A 1 71 ? -6.125 12.227 13.312 1 94.06 71 PHE A N 1
ATOM 541 C CA . PHE A 1 71 ? -6.84 12.906 12.242 1 94.06 71 PHE A CA 1
ATOM 542 C C . PHE A 1 71 ? -8.328 12.578 12.289 1 94.06 71 PHE A C 1
ATOM 544 O O . PHE A 1 71 ? -8.719 11.414 12.219 1 94.06 71 PHE A O 1
ATOM 551 N N . TYR A 1 72 ? -9.195 13.547 12.516 1 91.69 72 TYR A N 1
ATOM 552 C CA . TYR A 1 72 ? -10.648 13.43 12.562 1 91.69 72 TYR A CA 1
ATOM 553 C C . TYR A 1 72 ? -11.102 12.703 13.828 1 91.69 72 TYR A C 1
ATOM 555 O O . TYR A 1 72 ? -12.117 12.016 13.828 1 91.69 72 TYR A O 1
ATOM 563 N N . ALA A 1 73 ? -10.32 12.859 14.898 1 95.62 73 ALA A N 1
ATOM 564 C CA . ALA A 1 73 ? -10.672 12.227 16.172 1 95.62 73 ALA A CA 1
ATOM 565 C C . ALA A 1 73 ? -11.406 13.211 17.078 1 95.62 73 ALA A C 1
ATOM 567 O O . ALA A 1 73 ? -11.492 12.992 18.297 1 95.62 73 ALA A O 1
ATOM 568 N N . SER A 1 74 ? -11.852 14.289 16.562 1 94.31 74 SER A N 1
ATOM 569 C CA . SER A 1 74 ? -12.648 15.219 17.359 1 94.31 74 SER A CA 1
ATOM 570 C C . SER A 1 74 ? -14.07 14.711 17.531 1 94.31 74 SER A C 1
ATOM 572 O O . SER A 1 74 ? -14.602 14.008 16.672 1 94.31 74 SER A O 1
ATOM 574 N N . ASP A 1 75 ? -14.711 15.133 18.594 1 90.81 75 ASP A N 1
ATOM 575 C CA . ASP A 1 75 ? -16.047 14.625 18.922 1 90.81 75 ASP A CA 1
ATOM 576 C C . ASP A 1 75 ? -17.047 15.016 17.844 1 90.81 75 ASP A C 1
ATOM 578 O O . ASP A 1 75 ? -17.922 14.211 17.484 1 90.81 75 ASP A O 1
ATOM 582 N N . ASP A 1 76 ? -16.953 16.188 17.422 1 89.81 76 ASP A N 1
ATOM 583 C CA . ASP A 1 76 ? -17.953 16.641 16.453 1 89.81 76 ASP A CA 1
ATOM 584 C C . ASP A 1 76 ? -17.828 15.867 15.141 1 89.81 76 ASP A C 1
ATOM 586 O O . ASP A 1 76 ? -18.844 15.609 14.477 1 89.81 76 ASP A O 1
ATOM 590 N N . LYS A 1 77 ? -16.625 15.516 14.758 1 89.44 77 LYS A N 1
ATOM 591 C CA . LYS A 1 77 ? -16.438 14.695 13.562 1 89.44 77 LYS A CA 1
ATOM 592 C C . LYS A 1 77 ? -16.953 13.273 13.781 1 89.44 77 LYS A C 1
ATOM 594 O O . LYS A 1 77 ? -17.578 12.688 12.906 1 89.44 77 LYS A O 1
ATOM 599 N N . LEU A 1 78 ? -16.594 12.711 14.898 1 87.94 78 LEU A N 1
ATOM 600 C CA . LEU A 1 78 ? -17.031 11.359 15.227 1 87.94 78 LEU A CA 1
ATOM 601 C C . LEU A 1 78 ? -18.562 11.273 15.242 1 87.94 78 LEU A C 1
ATOM 603 O O . LEU A 1 78 ? -19.141 10.297 14.766 1 87.94 78 LEU A O 1
ATOM 607 N N . GLU A 1 79 ? -19.188 12.258 15.711 1 82.69 79 GLU A N 1
ATOM 608 C CA . GLU A 1 79 ? -20.641 12.328 15.711 1 82.69 79 GLU A CA 1
ATOM 609 C C . GLU A 1 79 ? -21.188 12.469 14.297 1 82.69 79 GLU A C 1
ATOM 611 O O . GLU A 1 79 ? -22.172 11.812 13.938 1 82.69 79 GLU A O 1
ATOM 616 N N . ASN A 1 80 ? -20.594 13.281 13.594 1 76.88 80 ASN A N 1
ATOM 617 C CA . ASN A 1 80 ? -21.031 13.578 12.227 1 76.88 80 ASN A CA 1
ATOM 618 C C . ASN A 1 80 ? -20.875 12.367 11.312 1 76.88 80 ASN A C 1
ATOM 620 O O . ASN A 1 80 ? -21.516 12.297 10.266 1 76.88 80 ASN A O 1
ATOM 624 N N . ARG A 1 81 ? -20.156 11.445 11.633 1 74.31 81 ARG A N 1
ATOM 625 C CA . ARG A 1 81 ? -19.891 10.305 10.766 1 74.31 81 ARG A CA 1
ATOM 626 C C . ARG A 1 81 ? -20.578 9.055 11.281 1 74.31 81 ARG A C 1
ATOM 628 O O . ARG A 1 81 ? -20.25 7.938 10.875 1 74.31 81 ARG A O 1
ATOM 635 N N . GLY A 1 82 ? -21.531 9.289 12.055 1 62.28 82 GLY A N 1
ATOM 636 C CA . GLY A 1 82 ? -22.438 8.234 12.484 1 62.28 82 GLY A CA 1
ATOM 637 C C . GLY A 1 82 ? -21.797 7.23 13.414 1 62.28 82 GLY A C 1
ATOM 638 O O . GLY A 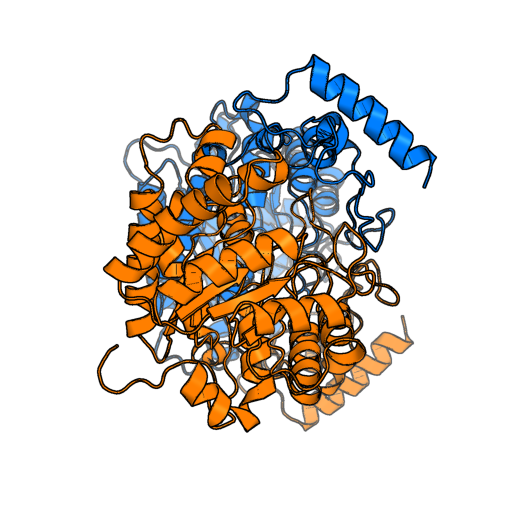1 82 ? -22.266 6.098 13.547 1 62.28 82 GLY A O 1
ATOM 639 N N . GLN A 1 83 ? -20.719 7.59 13.648 1 59.78 83 GLN A N 1
ATOM 640 C CA . GLN A 1 83 ? -20.109 6.633 14.562 1 59.78 83 GLN A CA 1
ATOM 641 C C . GLN A 1 83 ? -20.953 6.453 15.82 1 59.78 83 GLN A C 1
ATOM 643 O O . GLN A 1 83 ? -21.312 7.43 16.484 1 59.78 83 GLN A O 1
ATOM 648 N N . SER A 1 84 ? -21.984 5.59 15.828 1 54.97 84 SER A N 1
ATOM 649 C CA . SER A 1 84 ? -22.609 5.262 17.109 1 54.97 84 SER A CA 1
ATOM 650 C C . SER A 1 84 ? -21.578 4.836 18.141 1 54.97 84 SER A C 1
ATOM 652 O O . SER A 1 84 ? -21.625 3.715 18.656 1 54.97 84 SER A O 1
ATOM 654 N N . LEU A 1 85 ? -20.453 5.32 17.922 1 55.66 85 LEU A N 1
ATOM 655 C CA . LEU A 1 85 ? -19.328 4.555 18.453 1 55.66 85 LEU A CA 1
ATOM 656 C C . LEU A 1 85 ? -19.422 4.434 19.969 1 55.66 85 LEU A C 1
ATOM 658 O O . LEU A 1 85 ? -19.703 5.414 20.656 1 55.66 85 LEU A O 1
ATOM 662 N N . LYS A 1 86 ? -19.734 3.496 20.516 1 68.5 86 LYS A N 1
ATOM 663 C CA . LYS A 1 86 ? -19.422 3.051 21.875 1 68.5 86 LYS A CA 1
ATOM 664 C C . LYS A 1 86 ? -18.047 3.531 22.312 1 68.5 86 LYS A C 1
ATOM 666 O O . LYS A 1 86 ? -17.703 3.467 23.484 1 68.5 86 LYS A O 1
ATOM 671 N N . ILE A 1 87 ? -17.188 4.211 21.344 1 87.31 87 ILE A N 1
ATOM 672 C CA . ILE A 1 87 ? -15.844 4.676 21.672 1 87.31 87 ILE A CA 1
ATOM 673 C C . ILE A 1 87 ? -15.797 6.203 21.609 1 87.31 87 ILE A C 1
ATOM 675 O O . ILE A 1 87 ? -16.156 6.797 20.594 1 87.31 87 ILE A O 1
ATOM 679 N N . SER A 1 88 ? -15.391 6.879 22.656 1 89.19 88 SER A N 1
ATOM 680 C CA . SER A 1 88 ? -15.375 8.336 22.75 1 89.19 88 SER A CA 1
ATOM 681 C C . SER A 1 88 ? -14.148 8.922 22.047 1 89.19 88 SER A C 1
ATOM 683 O O . SER A 1 88 ? -13.172 8.211 21.797 1 89.19 88 SER A O 1
ATOM 685 N N . GLY A 1 89 ? -14.258 10.242 21.781 1 93.12 89 GLY A N 1
ATOM 686 C CA . GLY A 1 89 ? -13.086 10.945 21.281 1 93.12 89 GLY A CA 1
ATOM 687 C C . GLY A 1 89 ? -11.891 10.859 22.203 1 93.12 89 GLY A C 1
ATOM 688 O O . GLY A 1 89 ? -10.758 10.672 21.75 1 93.12 89 GLY A O 1
ATOM 689 N N . THR A 1 90 ? -12.156 10.969 23.469 1 96.31 90 THR A N 1
ATOM 690 C CA . THR A 1 90 ? -11.094 10.883 24.469 1 96.31 90 THR A CA 1
ATOM 691 C C . THR A 1 90 ? -10.383 9.531 24.391 1 96.31 90 THR A C 1
ATOM 693 O O . THR A 1 90 ? -9.148 9.469 24.406 1 96.31 90 THR A O 1
ATOM 696 N N . GLN A 1 91 ? -11.125 8.461 24.297 1 96.31 91 GLN A N 1
ATOM 697 C CA . GLN A 1 91 ? -10.547 7.125 24.219 1 96.31 91 GLN A CA 1
ATOM 698 C C . GLN A 1 91 ? -9.672 6.98 22.969 1 96.31 91 GLN A C 1
ATOM 700 O O . GLN A 1 91 ? -8.578 6.418 23.031 1 96.31 91 GLN A O 1
ATOM 705 N N . ILE A 1 92 ? -10.156 7.504 21.875 1 96.94 92 ILE A N 1
ATOM 706 C CA . ILE A 1 92 ? -9.438 7.41 20.609 1 96.94 92 ILE A CA 1
ATOM 707 C C . ILE A 1 92 ? -8.133 8.195 20.703 1 96.94 92 ILE A C 1
ATOM 709 O O . ILE A 1 92 ? -7.066 7.691 20.344 1 96.94 92 ILE A O 1
ATOM 713 N N . ASN A 1 93 ? -8.195 9.422 21.203 1 98.56 93 ASN A N 1
ATOM 714 C CA . ASN A 1 93 ? -7.012 10.266 21.297 1 98.56 93 ASN A CA 1
ATOM 715 C C . ASN A 1 93 ? -5.992 9.703 22.281 1 98.56 93 ASN A C 1
ATOM 717 O O . ASN A 1 93 ? -4.789 9.734 22.016 1 98.56 93 ASN A O 1
ATOM 721 N N . GLU A 1 94 ? -6.484 9.164 23.375 1 98.75 94 GLU A N 1
ATOM 722 C CA . GLU A 1 94 ? -5.578 8.562 24.359 1 98.75 94 GLU A CA 1
ATOM 723 C C . GLU A 1 94 ? -4.859 7.352 23.766 1 98.75 94 GLU A C 1
ATOM 725 O O . GLU A 1 94 ? -3.641 7.219 23.906 1 98.75 94 GLU A O 1
ATOM 730 N N . ALA A 1 95 ? -5.637 6.469 23.156 1 98.69 95 ALA A N 1
ATOM 731 C CA . ALA A 1 95 ? -5.047 5.285 22.547 1 98.69 95 ALA A CA 1
ATOM 732 C C . ALA A 1 95 ? -4.02 5.672 21.484 1 98.69 95 ALA A C 1
ATOM 734 O O . ALA A 1 95 ? -2.951 5.059 21.391 1 98.69 95 ALA A O 1
ATOM 735 N N . ALA A 1 96 ? -4.363 6.668 20.703 1 98.88 96 ALA A N 1
ATOM 736 C CA . ALA A 1 96 ? -3.459 7.137 19.641 1 98.88 96 ALA A CA 1
ATOM 737 C C . ALA A 1 96 ? -2.141 7.629 20.234 1 98.88 96 ALA A C 1
ATOM 739 O O . ALA A 1 96 ? -1.067 7.336 19.703 1 98.88 96 ALA A O 1
ATOM 740 N N . CYS A 1 97 ? -2.189 8.359 21.312 1 98.94 97 CYS A N 1
ATOM 741 C CA . CYS A 1 97 ? -0.993 8.859 21.984 1 98.94 97 CYS A CA 1
ATOM 742 C C . CYS A 1 97 ? -0.146 7.715 22.516 1 98.94 97 CYS A C 1
ATOM 744 O O . CYS A 1 97 ? 1.077 7.719 22.375 1 98.94 97 CYS A O 1
ATOM 746 N N . ASP A 1 98 ? -0.82 6.77 23.141 1 98.94 98 ASP A N 1
ATOM 747 C CA . ASP A 1 98 ? -0.105 5.633 23.719 1 98.94 98 ASP A CA 1
ATOM 748 C C . ASP A 1 98 ? 0.648 4.855 22.641 1 98.94 98 ASP A C 1
ATOM 750 O O . ASP A 1 98 ? 1.809 4.488 22.828 1 98.94 98 ASP A O 1
ATOM 754 N N . LEU A 1 99 ? 0.017 4.598 21.562 1 98.88 99 LEU A N 1
ATOM 755 C CA . LEU A 1 99 ? 0.618 3.842 20.469 1 98.88 99 LEU A CA 1
ATOM 756 C C . LEU A 1 99 ? 1.806 4.594 19.875 1 98.88 99 LEU A C 1
ATOM 758 O O . LEU A 1 99 ? 2.861 4.008 19.625 1 98.88 99 LEU A O 1
ATOM 762 N N . ALA A 1 100 ? 1.627 5.891 19.625 1 98.88 100 ALA A N 1
ATOM 763 C CA . ALA A 1 100 ? 2.709 6.711 19.094 1 98.88 100 ALA A CA 1
ATOM 764 C C . ALA A 1 100 ? 3.904 6.734 20.031 1 98.88 100 ALA A C 1
ATOM 766 O O . ALA A 1 100 ? 5.051 6.602 19.609 1 98.88 100 ALA A O 1
ATOM 767 N N . ARG A 1 101 ? 3.635 6.879 21.312 1 98.88 101 ARG A N 1
ATOM 768 C CA . ARG A 1 101 ? 4.695 6.934 22.312 1 98.88 101 ARG A CA 1
ATOM 769 C C . ARG A 1 101 ? 5.438 5.605 22.391 1 98.88 101 ARG A C 1
ATOM 771 O O . ARG A 1 101 ? 6.668 5.582 22.5 1 98.88 101 ARG A O 1
ATOM 778 N N . GLU A 1 102 ? 4.672 4.535 22.422 1 98.75 102 GLU A N 1
ATOM 779 C CA . GLU A 1 102 ? 5.281 3.209 22.453 1 98.75 102 GLU A CA 1
ATOM 780 C C . GLU A 1 102 ? 6.301 3.049 21.328 1 98.75 102 GLU A C 1
ATOM 782 O O . GLU A 1 102 ? 7.449 2.666 21.578 1 98.75 102 GLU A O 1
ATOM 787 N N . VAL A 1 103 ? 5.938 3.371 20.125 1 98.5 103 VAL A N 1
ATOM 788 C CA . VAL A 1 103 ? 6.801 3.141 18.969 1 98.5 103 VAL A CA 1
ATOM 789 C C . VAL A 1 103 ? 7.926 4.176 18.953 1 98.5 103 VAL A C 1
ATOM 791 O O . VAL A 1 103 ? 9.062 3.857 18.594 1 98.5 103 VAL A O 1
ATOM 794 N N . ALA A 1 104 ? 7.602 5.406 19.297 1 98.38 104 ALA A N 1
ATOM 795 C CA . ALA A 1 104 ? 8.633 6.438 19.359 1 98.38 104 ALA A CA 1
ATOM 796 C C . ALA A 1 104 ? 9.766 6.027 20.297 1 98.38 104 ALA A C 1
ATOM 798 O O . ALA A 1 104 ? 10.93 6.328 20.031 1 98.38 104 ALA A O 1
ATOM 799 N N . SER A 1 105 ? 9.461 5.324 21.328 1 97.75 105 SER A N 1
ATOM 800 C CA . SER A 1 105 ? 10.438 4.93 22.344 1 97.75 105 SER A CA 1
ATOM 801 C C . SER A 1 105 ? 11.352 3.83 21.828 1 97.75 105 SER A C 1
ATOM 803 O O . SER A 1 105 ? 12.406 3.562 22.406 1 97.75 105 SER A O 1
ATOM 805 N N . GLU A 1 106 ? 10.977 3.232 20.75 1 96.94 106 GLU A N 1
ATOM 806 C CA . GLU A 1 106 ? 11.797 2.191 20.156 1 96.94 106 GLU A CA 1
ATOM 807 C C . GLU A 1 106 ? 12.938 2.793 19.344 1 96.94 106 GLU A C 1
ATOM 809 O O . GLU A 1 106 ? 13.859 2.082 18.938 1 96.94 106 GLU A O 1
ATOM 814 N N . GLY A 1 107 ? 12.906 4.152 19.109 1 95.06 107 GLY A N 1
ATOM 815 C CA . GLY A 1 107 ? 13.922 4.852 18.344 1 95.06 107 GLY A CA 1
ATOM 816 C C . GLY A 1 107 ? 14.047 6.316 18.719 1 95.06 107 GLY A C 1
ATOM 817 O O . GLY A 1 107 ? 13.664 6.719 19.812 1 95.06 107 GLY A O 1
ATOM 818 N N . ASP A 1 108 ? 14.68 7.047 17.906 1 93.62 108 ASP A N 1
ATOM 819 C CA . ASP A 1 108 ? 14.859 8.484 18.094 1 93.62 108 ASP A CA 1
ATOM 820 C C . ASP A 1 108 ? 13.727 9.266 17.422 1 93.62 108 ASP A C 1
ATOM 822 O O . ASP A 1 108 ? 13.914 9.891 16.391 1 93.62 108 ASP A O 1
ATOM 826 N N . ALA A 1 109 ? 12.57 9.227 18.047 1 97.5 109 ALA A N 1
ATOM 827 C CA . ALA A 1 109 ? 11.398 9.891 17.469 1 97.5 109 ALA A CA 1
ATOM 828 C C . ALA A 1 109 ? 10.617 10.648 18.531 1 97.5 109 ALA A C 1
ATOM 830 O O . ALA A 1 109 ? 10.641 10.281 19.703 1 97.5 109 ALA A O 1
ATOM 831 N N . MET A 1 110 ? 10.023 11.719 18.125 1 98.38 110 MET A N 1
ATOM 832 C CA . MET A 1 110 ? 9.133 12.523 18.969 1 98.38 110 MET A CA 1
ATOM 833 C C . MET A 1 110 ? 7.672 12.195 18.688 1 98.38 110 MET A C 1
ATOM 835 O O . MET A 1 110 ? 7.344 11.695 17.609 1 98.38 110 MET A O 1
ATOM 839 N N . VAL A 1 111 ? 6.848 12.438 19.641 1 98.81 111 VAL A N 1
ATOM 840 C CA . VAL A 1 111 ? 5.41 12.242 19.484 1 98.81 111 VAL A CA 1
ATOM 841 C C . VAL A 1 111 ? 4.723 13.586 19.25 1 98.81 111 VAL A C 1
ATOM 843 O O . VAL A 1 111 ? 4.914 14.531 20.031 1 98.81 111 VAL A O 1
ATOM 846 N N . ALA A 1 112 ? 3.967 13.703 18.203 1 98.44 112 ALA A N 1
ATOM 847 C CA . ALA A 1 112 ? 3.207 14.914 17.922 1 98.44 112 ALA A CA 1
ATOM 848 C C . ALA A 1 112 ? 1.706 14.656 18 1 98.44 112 ALA A C 1
ATOM 850 O O . ALA A 1 112 ? 1.196 13.703 17.406 1 98.44 112 ALA A O 1
ATOM 851 N N . GLY A 1 113 ? 0.985 15.438 18.797 1 98.62 113 GLY A N 1
ATOM 852 C CA . GLY A 1 113 ? -0.469 15.422 18.781 1 98.62 113 GLY A CA 1
ATOM 853 C C . GLY A 1 113 ? -1.064 16.266 17.672 1 98.62 113 GLY A C 1
ATOM 854 O O . GLY A 1 113 ? -0.678 17.422 17.469 1 98.62 113 GLY A O 1
ATOM 855 N N . GLY A 1 114 ? -1.997 15.695 16.922 1 97.88 114 GLY A N 1
ATOM 856 C CA . GLY A 1 114 ? -2.514 16.391 15.75 1 97.88 114 GLY A CA 1
ATOM 857 C C . GLY A 1 114 ? -3.994 16.703 15.852 1 97.88 114 GLY A C 1
ATOM 858 O O . GLY A 1 114 ? -4.785 15.875 16.297 1 97.88 114 GLY A O 1
ATOM 859 N N . VAL A 1 115 ? -4.398 17.953 15.477 1 98.31 115 VAL A N 1
ATOM 860 C CA . VAL A 1 115 ? -5.789 18.344 15.266 1 98.31 115 VAL A CA 1
ATOM 861 C C . VAL A 1 115 ? -5.996 18.781 13.812 1 98.31 115 VAL A C 1
ATOM 863 O O . VAL A 1 115 ? -5.031 19.062 13.102 1 98.31 115 VAL A O 1
ATOM 866 N N . CYS A 1 116 ? -7.254 18.734 13.359 1 96.44 116 CYS A N 1
ATOM 867 C CA . CYS A 1 116 ? -7.516 19.094 11.969 1 96.44 116 CYS A CA 1
ATOM 868 C C . CYS A 1 116 ? -8.852 19.797 11.836 1 96.44 116 CYS A C 1
ATOM 870 O O . CYS A 1 116 ? -9.484 20.141 12.844 1 96.44 116 CYS A O 1
ATOM 872 N N . GLN A 1 117 ? -9.195 20.109 10.648 1 93.31 117 GLN A N 1
ATOM 873 C CA . GLN A 1 117 ? -10.422 20.828 10.336 1 93.31 117 GLN A CA 1
ATOM 874 C C . GLN A 1 117 ? -11.633 20.172 10.992 1 93.31 117 GLN A C 1
ATOM 876 O O . GLN A 1 117 ? -11.703 18.953 11.102 1 93.31 117 GLN A O 1
ATOM 881 N N . THR A 1 118 ? -12.656 20.984 11.336 1 93.56 118 THR A N 1
ATOM 882 C CA . THR A 1 118 ? -13.805 20.5 12.094 1 93.56 118 THR A CA 1
ATOM 883 C C . THR A 1 118 ? -15.102 20.75 11.328 1 93.56 118 THR A C 1
ATOM 885 O O . THR A 1 118 ? -15.25 21.766 10.664 1 93.56 118 THR A O 1
ATOM 888 N N . PRO A 1 119 ? -16.031 19.812 11.516 1 88 119 PRO A N 1
ATOM 889 C CA . PRO A 1 119 ? -17.375 20.078 11 1 88 119 PRO A CA 1
ATOM 890 C C . PRO A 1 119 ? -18.016 21.312 11.641 1 88 119 PRO A C 1
ATOM 892 O O . PRO A 1 119 ? -18.797 22.016 10.984 1 88 119 PRO A O 1
ATOM 895 N N . SER A 1 120 ? -17.703 21.594 12.828 1 92.19 120 SER A N 1
ATOM 896 C CA . SER A 1 120 ? -18.25 22.75 13.531 1 92.19 120 SER A CA 1
ATOM 897 C C . SER A 1 120 ? -17.891 24.047 12.828 1 92.19 120 SER A C 1
ATOM 899 O O . SER A 1 120 ? -18.734 24.922 12.656 1 92.19 120 SER A O 1
ATOM 901 N N . TYR A 1 121 ? -16.672 24.203 12.422 1 93.81 121 TYR A N 1
ATOM 902 C CA . TYR A 1 121 ? -16.25 25.406 11.695 1 93.81 121 TYR A CA 1
ATOM 903 C C . TYR A 1 121 ? -17 25.531 10.375 1 93.81 121 TYR A C 1
ATOM 905 O O . TYR A 1 121 ? -17.5 26.594 10.031 1 93.81 121 TYR A O 1
ATOM 913 N N . LEU A 1 122 ? -17.031 24.422 9.648 1 86 122 LEU A N 1
ATOM 914 C CA . LEU A 1 122 ? -17.656 24.422 8.328 1 86 122 LEU A CA 1
ATOM 915 C C . LEU A 1 122 ? -19.156 24.703 8.445 1 86 122 LEU A C 1
ATOM 917 O O . LEU A 1 122 ? -19.766 25.203 7.5 1 86 122 LEU A O 1
ATOM 921 N N . SER A 1 123 ? -19.672 24.406 9.648 1 87 123 SER A N 1
ATOM 922 C CA . SER A 1 123 ? -21.078 24.656 9.914 1 87 123 SER A CA 1
ATOM 923 C C . SER A 1 123 ? -21.297 26.047 10.5 1 87 123 SER A C 1
ATOM 925 O O . SER A 1 123 ? -22.328 26.328 11.102 1 87 123 SER A O 1
ATOM 927 N N . CYS A 1 124 ? -20.312 26.812 10.484 1 92.06 124 CYS A N 1
ATOM 928 C CA . CYS A 1 124 ? -20.359 28.219 10.836 1 92.06 124 CYS A CA 1
ATOM 929 C C . CYS A 1 124 ? -20.578 28.406 12.336 1 92.06 124 CYS A C 1
ATOM 931 O O . CYS A 1 124 ? -21.234 29.359 12.758 1 92.06 124 CYS A O 1
ATOM 933 N N . LYS A 1 125 ? -20.109 27.469 13.07 1 92.88 125 LYS A N 1
ATOM 934 C CA . LYS A 1 125 ? -20.156 27.672 14.516 1 92.88 125 LYS A CA 1
ATOM 935 C C . LYS A 1 125 ? -19.188 28.766 14.945 1 92.88 125 LYS A C 1
ATOM 937 O O . LYS A 1 125 ? -18.312 29.172 14.172 1 92.88 125 LYS A O 1
ATOM 942 N N . SER A 1 126 ? -19.422 29.266 16.156 1 97.12 126 SER A N 1
ATOM 943 C CA . SER A 1 126 ? -18.641 30.406 16.656 1 97.12 126 SER A CA 1
ATOM 944 C C . SER A 1 126 ? -17.219 29.984 16.984 1 97.12 126 SER A C 1
ATOM 946 O O . SER A 1 126 ? -16.938 28.797 17.141 1 97.12 126 SER A O 1
ATOM 948 N N . GLU A 1 127 ? -16.312 31.016 17.094 1 98.19 127 GLU A N 1
ATOM 949 C CA . GLU A 1 127 ? -14.922 30.781 17.484 1 98.19 127 GLU A CA 1
ATOM 950 C C . GLU A 1 127 ? -14.852 30.016 18.812 1 98.19 127 GLU A C 1
ATOM 952 O O . GLU A 1 127 ? -14.062 29.078 18.953 1 98.19 127 GLU A O 1
ATOM 957 N N . ILE A 1 128 ? -15.711 30.406 19.734 1 98.38 128 ILE A N 1
ATOM 958 C CA . ILE A 1 128 ? -15.711 29.781 21.062 1 98.38 128 ILE A CA 1
ATOM 959 C C . ILE A 1 128 ? -16.078 28.312 20.938 1 98.38 128 ILE A C 1
ATOM 961 O O . ILE A 1 128 ? -15.43 27.453 21.562 1 98.38 128 ILE A O 1
ATOM 965 N N . GLU A 1 129 ? -17.031 27.969 20.125 1 97.56 129 GLU A N 1
ATOM 966 C CA . GLU A 1 129 ? -17.484 26.594 19.953 1 97.56 129 GLU A CA 1
ATOM 967 C C . GLU A 1 129 ? -16.422 25.75 19.25 1 97.56 129 GLU A C 1
ATOM 969 O O . GLU A 1 129 ? -16.188 24.594 19.625 1 97.56 129 GLU A O 1
ATOM 974 N N . VAL A 1 130 ? -15.82 26.312 18.234 1 97.81 130 VAL A N 1
ATOM 975 C CA . VAL A 1 130 ? -14.797 25.594 17.484 1 97.81 130 VAL A CA 1
ATOM 976 C C . VAL A 1 130 ? -13.57 25.375 18.359 1 97.81 130 VAL A C 1
ATOM 978 O O . VAL A 1 130 ? -13.008 24.266 18.391 1 97.81 130 VAL A O 1
ATOM 981 N N . LYS A 1 131 ? -13.156 26.375 19.109 1 98.5 131 LYS A N 1
ATOM 982 C CA . LYS A 1 131 ? -12.016 26.25 20 1 98.5 131 LYS A CA 1
ATOM 983 C C . LYS A 1 131 ? -12.273 25.203 21.078 1 98.5 131 LYS A C 1
ATOM 985 O O . LYS A 1 131 ? -11.359 24.5 21.516 1 98.5 131 LYS A O 1
ATOM 990 N N . ALA A 1 132 ? -13.555 25.078 21.5 1 98.12 132 ALA A N 1
ATOM 991 C CA . ALA A 1 132 ? -13.898 24.078 22.5 1 98.12 132 ALA A CA 1
ATOM 992 C C . ALA A 1 132 ? -13.656 22.672 21.984 1 98.12 132 ALA A C 1
ATOM 994 O O . ALA A 1 132 ? -13.289 21.766 22.75 1 98.12 132 ALA A O 1
ATOM 995 N N . ILE A 1 133 ? -13.844 22.484 20.703 1 97.19 133 ILE A N 1
ATOM 996 C CA . ILE A 1 133 ? -13.57 21.188 20.094 1 97.19 133 ILE A CA 1
ATOM 997 C C . ILE A 1 133 ? -12.078 20.875 20.156 1 97.19 133 ILE A C 1
ATOM 999 O O . ILE A 1 133 ? -11.68 19.797 20.578 1 97.19 133 ILE A O 1
ATOM 1003 N N . PHE A 1 134 ? -11.211 21.828 19.797 1 98.56 134 PHE A N 1
ATOM 1004 C CA . PHE A 1 134 ? -9.766 21.641 19.844 1 98.56 134 PHE A CA 1
ATOM 1005 C C . PHE A 1 134 ? -9.289 21.422 21.266 1 98.56 134 PHE A C 1
ATOM 1007 O O . PHE A 1 134 ? -8.367 20.641 21.516 1 98.56 134 PHE A O 1
ATOM 1014 N N . LYS A 1 135 ? -9.938 22.109 22.188 1 98.5 135 LYS A N 1
ATOM 1015 C CA . LYS A 1 135 ? -9.547 22.031 23.594 1 98.5 135 LYS A CA 1
ATOM 1016 C C . LYS A 1 135 ? -9.656 20.609 24.125 1 98.5 135 LYS A C 1
ATOM 1018 O O . LYS A 1 135 ? -8.82 20.156 24.906 1 98.5 135 LYS A O 1
ATOM 1023 N N . LYS A 1 136 ? -10.68 19.938 23.766 1 97.88 136 LYS A N 1
ATOM 1024 C CA . LYS A 1 136 ? -10.883 18.562 24.219 1 97.88 136 LYS A CA 1
ATOM 1025 C C . LYS A 1 136 ? -9.719 17.656 23.828 1 97.88 136 LYS A C 1
ATOM 1027 O O . LYS A 1 136 ? -9.227 16.875 24.641 1 97.88 136 LYS A O 1
ATOM 1032 N N . GLN A 1 137 ? -9.242 17.734 22.609 1 98.5 137 GLN A N 1
ATOM 1033 C CA . GLN A 1 137 ? -8.102 16.938 22.188 1 98.5 137 GLN A CA 1
ATOM 1034 C C . GLN A 1 137 ? -6.816 17.406 22.859 1 98.5 137 GLN A C 1
ATOM 1036 O O . GLN A 1 137 ? -5.973 16.594 23.25 1 98.5 137 GLN A O 1
ATOM 1041 N N . LEU A 1 138 ? -6.699 18.734 23.016 1 98.75 138 LEU A N 1
ATOM 1042 C CA . LEU A 1 138 ? -5.527 19.297 23.672 1 98.75 138 LEU A CA 1
ATOM 1043 C C . LEU A 1 138 ? -5.371 18.75 25.078 1 98.75 138 LEU A C 1
ATOM 1045 O O . LEU A 1 138 ? -4.258 18.453 25.516 1 98.75 138 LEU A O 1
ATOM 1049 N N . GLU A 1 139 ? -6.465 18.625 25.781 1 98.5 139 GLU A N 1
ATOM 1050 C CA . GLU A 1 139 ? -6.418 18.109 27.156 1 98.5 139 GLU A CA 1
ATOM 1051 C C . GLU A 1 139 ? -5.84 16.703 27.188 1 98.5 139 GLU A C 1
ATOM 1053 O O . GLU A 1 139 ? -5.062 16.375 28.094 1 98.5 139 GLU A O 1
ATOM 1058 N N . VAL A 1 140 ? -6.199 15.906 26.234 1 98.69 140 VAL A N 1
ATOM 1059 C CA . VAL A 1 140 ? -5.656 14.562 26.156 1 98.69 140 VAL A CA 1
ATOM 1060 C C . VAL A 1 140 ? -4.16 14.625 25.859 1 98.69 140 VAL A C 1
ATOM 1062 O O . VAL A 1 140 ? -3.363 13.898 26.453 1 98.69 140 VAL A O 1
ATOM 1065 N N . PHE A 1 141 ? -3.748 15.484 24.922 1 98.81 141 PHE A N 1
ATOM 1066 C CA . PHE A 1 141 ? -2.354 15.602 24.516 1 98.81 141 PHE A CA 1
ATOM 1067 C C . PHE A 1 141 ? -1.487 16.047 25.688 1 98.81 141 PHE A C 1
ATOM 1069 O O . PHE A 1 141 ? -0.347 15.594 25.828 1 98.81 141 PHE A O 1
ATOM 1076 N N . LEU A 1 142 ? -2.023 16.938 26.5 1 98.56 142 LEU A N 1
ATOM 1077 C CA . LEU A 1 142 ? -1.309 17.391 27.688 1 98.56 142 LEU A CA 1
ATOM 1078 C C . LEU A 1 142 ? -1.179 16.266 28.719 1 98.56 142 LEU A C 1
ATOM 1080 O O . LEU A 1 142 ? -0.099 16.047 29.266 1 98.56 142 LEU A O 1
ATOM 1084 N N . LYS A 1 143 ? -2.27 15.586 28.938 1 98.5 143 LYS A N 1
ATOM 1085 C CA . LYS A 1 143 ? -2.271 14.461 29.875 1 98.5 143 LYS A CA 1
ATOM 1086 C C . LYS A 1 143 ? -1.27 13.391 29.453 1 98.5 143 LYS A C 1
ATOM 1088 O O . LYS A 1 143 ? -0.587 12.805 30.281 1 98.5 143 LYS A O 1
ATOM 1093 N N . LYS A 1 144 ? -1.188 13.172 28.141 1 98.69 144 LYS A N 1
ATOM 1094 C CA . LYS A 1 144 ? -0.335 12.117 27.594 1 98.69 144 LYS A CA 1
ATOM 1095 C C . LYS A 1 144 ? 1.062 12.648 27.297 1 98.69 144 LYS A C 1
ATOM 1097 O O . LYS A 1 144 ? 1.934 11.898 26.844 1 98.69 144 LYS A O 1
ATOM 1102 N N . ASN A 1 145 ? 1.292 13.875 27.531 1 98.06 145 ASN A N 1
ATOM 1103 C CA . ASN A 1 145 ? 2.58 14.555 27.453 1 98.06 145 ASN A CA 1
ATOM 1104 C C . ASN A 1 145 ? 3.24 14.367 26.094 1 98.06 145 ASN A C 1
ATOM 1106 O O . ASN A 1 145 ? 4.387 13.922 26.016 1 98.06 145 ASN A O 1
ATOM 1110 N N . VAL A 1 146 ? 2.562 14.688 25.016 1 98.56 146 VAL A N 1
ATOM 1111 C CA . VAL A 1 146 ? 3.168 14.648 23.688 1 98.56 146 VAL A CA 1
ATOM 1112 C C . VAL A 1 146 ? 4.281 15.695 23.609 1 98.56 146 VAL A C 1
ATOM 1114 O O . VAL A 1 146 ? 4.355 16.594 24.438 1 98.56 146 VAL A O 1
ATOM 1117 N N . ASP A 1 147 ? 5.148 15.57 22.641 1 98.5 147 ASP A N 1
ATOM 1118 C CA . ASP A 1 147 ? 6.328 16.422 22.562 1 98.5 147 ASP A CA 1
ATOM 1119 C C . ASP A 1 147 ? 5.992 17.766 21.906 1 98.5 147 ASP A C 1
ATOM 1121 O O . ASP A 1 147 ? 6.559 18.797 22.266 1 98.5 147 ASP A O 1
ATOM 1125 N N . PHE A 1 148 ? 5.16 17.75 20.969 1 98.38 148 PHE A N 1
ATOM 1126 C CA . PHE A 1 148 ? 4.695 18.984 20.312 1 98.38 148 PHE A CA 1
ATOM 1127 C C . PHE A 1 148 ? 3.361 18.75 19.625 1 98.38 148 PHE A C 1
ATOM 1129 O O . PHE A 1 148 ? 2.797 17.656 19.688 1 98.38 148 PHE A O 1
ATOM 1136 N N . LEU A 1 149 ? 2.816 19.828 19.031 1 98.62 149 LEU A N 1
ATOM 1137 C CA . LEU A 1 149 ? 1.473 19.766 18.469 1 98.62 149 LEU A CA 1
ATOM 1138 C C . LEU A 1 149 ? 1.479 20.203 17 1 98.62 149 LEU A C 1
ATOM 1140 O O . LEU A 1 149 ? 2.33 20.984 16.594 1 98.62 149 LEU A O 1
ATOM 1144 N N . ILE A 1 150 ? 0.528 19.609 16.234 1 97.56 150 ILE A N 1
ATOM 1145 C CA . ILE A 1 150 ? 0.382 19.938 14.82 1 97.56 150 ILE A CA 1
ATOM 1146 C C . ILE A 1 150 ? -1.08 20.25 14.516 1 97.56 150 ILE A C 1
ATOM 1148 O O . ILE A 1 150 ? -1.966 19.438 14.766 1 97.56 150 ILE A O 1
ATOM 1152 N N . ALA A 1 151 ? -1.38 21.438 14.039 1 97.69 151 ALA A N 1
ATOM 1153 C CA . ALA A 1 151 ? -2.645 21.781 13.391 1 97.69 151 ALA A CA 1
ATOM 1154 C C . ALA A 1 151 ? -2.547 21.609 11.875 1 97.69 151 ALA A C 1
ATOM 1156 O O . ALA A 1 151 ? -1.862 22.391 11.203 1 97.69 151 ALA A O 1
ATOM 1157 N N . GLU A 1 152 ? -3.305 20.609 11.344 1 94.69 152 GLU A N 1
ATOM 1158 C CA . GLU A 1 152 ? -3.076 20.312 9.93 1 94.69 152 GLU A CA 1
ATOM 1159 C C . GLU A 1 152 ? -4.391 20.266 9.156 1 94.69 152 GLU A C 1
ATOM 1161 O O . GLU A 1 152 ? -5.465 20.188 9.75 1 94.69 152 GLU A O 1
ATOM 1166 N N . TYR A 1 153 ? -4.297 20.344 7.84 1 91.69 153 TYR A N 1
ATOM 1167 C CA . TYR A 1 153 ? -5.387 20.141 6.895 1 91.69 153 TYR A CA 1
ATOM 1168 C C . TYR A 1 153 ? -6.473 21.203 7.078 1 91.69 153 TYR A C 1
ATOM 1170 O O . TYR A 1 153 ? -7.652 20.875 7.223 1 91.69 153 TYR A O 1
ATOM 1178 N N . PHE A 1 154 ? -6.059 22.406 7.07 1 93.38 154 PHE A N 1
ATOM 1179 C CA . PHE A 1 154 ? -7.004 23.516 7.113 1 93.38 154 PHE A CA 1
ATOM 1180 C C . PHE A 1 154 ? -7.094 24.188 5.754 1 93.38 154 PHE A C 1
ATOM 1182 O O . PHE A 1 154 ? -6.078 24.594 5.184 1 93.38 154 PHE A O 1
ATOM 1189 N N . GLU A 1 155 ? -8.258 24.375 5.289 1 88.88 155 GLU A N 1
ATOM 1190 C CA . GLU A 1 155 ? -8.492 25.062 4.023 1 88.88 155 GLU A CA 1
ATOM 1191 C C . GLU A 1 155 ? -8.789 26.547 4.25 1 88.88 155 GLU A C 1
ATOM 1193 O O . GLU A 1 155 ? -8.836 27.328 3.297 1 88.88 155 GLU A O 1
ATOM 1198 N N . HIS A 1 156 ? -9.039 26.922 5.504 1 93.44 156 HIS A N 1
ATOM 1199 C CA . HIS A 1 156 ? -9.281 28.297 5.93 1 93.44 156 HIS A CA 1
ATOM 1200 C C . HIS A 1 156 ? -8.289 28.719 7.008 1 93.44 156 HIS A C 1
ATOM 1202 O O . HIS A 1 156 ? -8.25 28.141 8.094 1 93.44 156 HIS A O 1
ATOM 1208 N N . VAL A 1 157 ? -7.57 29.797 6.727 1 96.5 157 VAL A N 1
ATOM 1209 C CA . VAL A 1 157 ? -6.566 30.234 7.688 1 96.5 157 VAL A CA 1
ATOM 1210 C C . VAL A 1 157 ? -7.246 30.688 8.977 1 96.5 157 VAL A C 1
ATOM 1212 O O . VAL A 1 157 ? -6.688 30.531 10.07 1 96.5 157 VAL A O 1
ATOM 1215 N N . GLU A 1 158 ? -8.492 31.109 8.898 1 98.19 158 GLU A N 1
ATOM 1216 C CA . GLU A 1 158 ? -9.25 31.516 10.078 1 98.19 158 GLU A CA 1
ATOM 1217 C C . GLU A 1 158 ? -9.344 30.375 11.094 1 98.19 158 GLU A C 1
ATOM 1219 O O . GLU A 1 158 ? -9.023 30.547 12.266 1 98.19 158 GLU A O 1
ATOM 1224 N N . GLU A 1 159 ? -9.773 29.25 10.648 1 98.19 159 GLU A N 1
ATOM 1225 C CA . GLU A 1 159 ? -9.883 28.094 11.539 1 98.19 159 GLU A CA 1
ATOM 1226 C C . GLU A 1 159 ? -8.516 27.656 12.055 1 98.19 159 GLU A C 1
ATOM 1228 O O . GLU A 1 159 ? -8.383 27.281 13.219 1 98.19 159 GLU A O 1
ATOM 1233 N N . ALA A 1 160 ? -7.52 27.703 11.188 1 98.31 160 ALA A N 1
ATOM 1234 C CA . ALA A 1 160 ? -6.164 27.328 11.586 1 98.31 160 ALA A CA 1
ATOM 1235 C C . ALA A 1 160 ? -5.656 28.234 12.703 1 98.31 160 ALA A C 1
ATOM 1237 O O . ALA A 1 160 ? -5.012 27.781 13.648 1 98.31 160 ALA A O 1
ATOM 1238 N N . GLU A 1 161 ? -5.945 29.5 12.531 1 98.56 161 GLU A N 1
ATOM 1239 C CA . GLU A 1 161 ? -5.566 30.453 13.578 1 98.56 161 GLU A CA 1
ATOM 1240 C C . GLU A 1 161 ? -6.215 30.094 14.914 1 98.56 161 GLU A C 1
ATOM 1242 O O . GLU A 1 161 ? -5.559 30.125 15.953 1 98.56 161 GLU A O 1
ATOM 1247 N N . TRP A 1 162 ? -7.488 29.781 14.859 1 98.81 162 TRP A N 1
ATOM 1248 C CA . TRP A 1 162 ? -8.195 29.406 16.078 1 98.81 162 TRP A CA 1
ATOM 1249 C C . TRP A 1 162 ? -7.566 28.172 16.719 1 98.81 162 TRP A C 1
ATOM 1251 O O . TRP A 1 162 ? -7.406 28.109 17.938 1 98.81 162 TRP A O 1
ATOM 1261 N N . ALA A 1 163 ? -7.199 27.203 15.906 1 98.88 163 ALA A N 1
ATOM 1262 C CA . ALA A 1 163 ? -6.543 26 16.391 1 98.88 163 ALA A CA 1
ATOM 1263 C C . ALA A 1 163 ? -5.203 26.328 17.047 1 98.88 163 ALA A C 1
ATOM 1265 O O . ALA A 1 163 ? -4.93 25.891 18.172 1 98.88 163 ALA A O 1
ATOM 1266 N N . VAL A 1 164 ? -4.383 27.125 16.375 1 98.75 164 VAL A N 1
ATOM 1267 C CA . VAL A 1 164 ? -3.055 27.484 16.875 1 98.75 164 VAL A CA 1
ATOM 1268 C C . VAL A 1 164 ? -3.184 28.219 18.203 1 98.75 164 VAL A C 1
ATOM 1270 O O . VAL A 1 164 ? -2.449 27.938 19.156 1 98.75 164 VAL A O 1
ATOM 1273 N N . GLN A 1 165 ? -4.094 29.141 18.266 1 98.69 165 GLN A N 1
ATOM 1274 C CA . GLN A 1 165 ? -4.301 29.922 19.484 1 98.69 165 GLN A CA 1
ATOM 1275 C C . GLN A 1 165 ? -4.695 29.016 20.656 1 98.69 165 GLN A C 1
ATOM 1277 O O . GLN A 1 165 ? -4.273 29.234 21.797 1 98.69 165 GLN A O 1
ATOM 1282 N N . MET A 1 166 ? -5.523 28.031 20.344 1 98.5 166 MET A N 1
ATOM 1283 C CA . MET A 1 166 ? -5.93 27.094 21.375 1 98.5 166 MET A CA 1
ATOM 1284 C C . MET A 1 166 ? -4.758 26.203 21.797 1 98.5 166 MET A C 1
ATOM 1286 O O . MET A 1 166 ? -4.531 26 22.984 1 98.5 166 MET A O 1
ATOM 1290 N N . LEU A 1 167 ? -3.957 25.719 20.859 1 98.69 167 LEU A N 1
ATOM 1291 C CA . LEU A 1 167 ? -2.875 24.781 21.109 1 98.69 167 LEU A CA 1
ATOM 1292 C C . LEU A 1 167 ? -1.72 25.453 21.844 1 98.69 167 LEU A C 1
ATOM 1294 O O . LEU A 1 167 ? -1.034 24.828 22.641 1 98.69 167 LEU A O 1
ATOM 1298 N N . LYS A 1 168 ? -1.479 26.688 21.547 1 97.06 168 LYS A N 1
ATOM 1299 C CA . LYS A 1 168 ? -0.344 27.406 22.109 1 97.06 168 LYS A CA 1
ATOM 1300 C C . LYS A 1 168 ? -0.474 27.516 23.625 1 97.06 168 LYS A C 1
ATOM 1302 O O . LYS A 1 168 ? 0.529 27.641 24.344 1 97.06 168 LYS A O 1
ATOM 1307 N N . ALA A 1 169 ? -1.69 27.438 24.062 1 92.69 169 ALA A N 1
ATOM 1308 C CA . ALA A 1 169 ? -1.938 27.531 25.5 1 92.69 169 ALA A CA 1
ATOM 1309 C C . ALA A 1 169 ? -1.28 26.375 26.25 1 92.69 169 ALA A C 1
ATOM 1311 O O . ALA A 1 169 ? -1.065 26.453 27.469 1 92.69 169 ALA A O 1
ATOM 1312 N N . SER A 1 170 ? -0.916 25.328 25.625 1 95.31 170 SER A N 1
ATOM 1313 C CA . SER A 1 170 ? -0.273 24.156 26.219 1 95.31 170 SER A CA 1
ATOM 1314 C C . SER A 1 170 ? 1.155 24.469 26.641 1 95.31 170 SER A C 1
ATOM 1316 O O . SER A 1 170 ? 1.725 23.781 27.484 1 95.31 170 SER A O 1
ATOM 1318 N N . GLY A 1 171 ? 1.792 25.453 26.016 1 96.56 171 GLY A N 1
ATOM 1319 C CA . GLY A 1 171 ? 3.203 25.734 26.234 1 96.56 171 GLY A CA 1
ATOM 1320 C C . GLY A 1 171 ? 4.117 24.859 25.391 1 96.56 171 GLY A C 1
ATOM 1321 O O . GLY A 1 171 ? 5.336 25.047 25.391 1 96.56 171 GLY A O 1
ATOM 1322 N N . LYS A 1 172 ? 3.611 23.953 24.672 1 97.75 172 LYS A N 1
ATOM 1323 C CA . LYS A 1 172 ? 4.391 23.109 23.781 1 97.75 172 LYS A CA 1
ATOM 1324 C C . LYS A 1 172 ? 4.551 23.766 22.406 1 97.75 172 LYS A C 1
ATOM 1326 O O . LYS A 1 172 ? 3.736 24.594 22.016 1 97.75 172 LYS A O 1
ATOM 1331 N N . PRO A 1 173 ? 5.652 23.359 21.672 1 97.69 173 PRO A N 1
ATOM 1332 C CA . PRO A 1 173 ? 5.762 23.859 20.312 1 97.69 173 PRO A CA 1
ATOM 1333 C C . PRO A 1 173 ? 4.555 23.5 19.438 1 97.69 173 PRO A C 1
ATOM 1335 O O . PRO A 1 173 ? 4.023 22.391 19.562 1 97.69 173 PRO A O 1
ATOM 1338 N N . VAL A 1 174 ? 4.148 24.469 18.578 1 97.94 174 VAL A N 1
ATOM 1339 C CA . VAL A 1 174 ? 2.994 24.266 17.703 1 97.94 174 VAL A CA 1
ATOM 1340 C C . VAL A 1 174 ? 3.41 24.422 16.25 1 97.94 174 VAL A C 1
ATOM 1342 O O . VAL A 1 174 ? 4.02 25.438 15.875 1 97.94 174 VAL A O 1
ATOM 1345 N N . ALA A 1 175 ? 3.154 23.391 15.484 1 96.44 175 ALA A N 1
ATOM 1346 C CA . ALA A 1 175 ? 3.252 23.469 14.031 1 96.44 175 ALA A CA 1
ATOM 1347 C C . ALA A 1 175 ? 1.872 23.625 13.398 1 96.44 175 ALA A C 1
ATOM 1349 O O . ALA A 1 175 ? 0.874 23.141 13.938 1 96.44 175 ALA A O 1
ATOM 1350 N N . ALA A 1 176 ? 1.812 24.312 12.281 1 95.31 176 ALA A N 1
ATOM 1351 C CA . ALA A 1 176 ? 0.56 24.484 11.547 1 95.31 176 ALA A CA 1
ATOM 1352 C C . ALA A 1 176 ? 0.774 24.312 10.047 1 95.31 176 ALA A C 1
ATOM 1354 O O . ALA A 1 176 ? 1.719 24.875 9.484 1 95.31 176 ALA A O 1
ATOM 1355 N N . CYS A 1 177 ? -0.09 23.516 9.445 1 91.94 177 CYS A N 1
ATOM 1356 C CA . CYS A 1 177 ? -0.017 23.281 8.008 1 91.94 177 CYS A CA 1
ATOM 1357 C C . CYS A 1 177 ? -1.354 23.578 7.34 1 91.94 177 CYS A C 1
ATOM 1359 O O . CYS A 1 177 ? -2.398 23.109 7.797 1 91.94 177 CYS A O 1
ATOM 1361 N N . MET A 1 178 ? -1.27 24.359 6.301 1 90.56 178 MET A N 1
ATOM 1362 C CA . MET A 1 178 ? -2.457 24.656 5.508 1 90.56 178 MET A CA 1
ATOM 1363 C C . MET A 1 178 ? -2.619 23.656 4.371 1 90.56 178 MET A C 1
ATOM 1365 O O . MET A 1 178 ? -1.632 23.141 3.852 1 90.56 178 MET A O 1
ATOM 1369 N N . CYS A 1 179 ? -3.828 23.391 4.035 1 87 179 CYS A N 1
ATOM 1370 C CA . CYS A 1 179 ? -4.168 22.609 2.848 1 87 179 CYS A CA 1
ATOM 1371 C C . CYS A 1 179 ? -4.57 23.531 1.697 1 87 179 CYS A C 1
ATOM 1373 O O . CYS A 1 179 ? -5.75 23.609 1.353 1 87 179 CYS A O 1
ATOM 1375 N N . ILE A 1 180 ? -3.586 24.188 1.135 1 83.06 180 ILE A N 1
ATOM 1376 C CA . ILE A 1 180 ? -3.854 25.203 0.126 1 83.06 180 ILE A CA 1
ATOM 1377 C C . ILE A 1 180 ? -2.812 25.109 -0.989 1 83.06 180 ILE A C 1
ATOM 1379 O O . ILE A 1 180 ? -1.77 24.469 -0.822 1 83.06 180 ILE A O 1
ATOM 1383 N N . GLY A 1 181 ? -3.16 25.688 -2.143 1 77.38 181 GLY A N 1
ATOM 1384 C CA . GLY A 1 181 ? -2.236 25.859 -3.25 1 77.38 181 GLY A CA 1
ATOM 1385 C C . GLY A 1 181 ? -1.82 27.312 -3.449 1 77.38 181 GLY A C 1
ATOM 1386 O O . GLY A 1 181 ? -1.948 28.125 -2.535 1 77.38 181 GLY A O 1
ATOM 1387 N N . PRO A 1 182 ? -1.301 27.5 -4.652 1 74.81 182 PRO A N 1
ATOM 1388 C CA . PRO A 1 182 ? -0.808 28.859 -4.934 1 74.81 182 PRO A CA 1
ATOM 1389 C C . PRO A 1 182 ? -1.909 29.906 -4.871 1 74.81 182 PRO A C 1
ATOM 1391 O O . PRO A 1 182 ? -1.629 31.094 -4.625 1 74.81 182 PRO A O 1
ATOM 1394 N N . ASP A 1 183 ? -3.143 29.5 -5.074 1 77.12 183 ASP A N 1
ATOM 1395 C CA . ASP A 1 183 ? -4.266 30.438 -5.117 1 77.12 183 ASP A CA 1
ATOM 1396 C C . ASP A 1 183 ? -4.699 30.844 -3.711 1 77.12 183 ASP A C 1
ATOM 1398 O O . ASP A 1 183 ? -5.516 31.75 -3.543 1 77.12 183 ASP A O 1
ATOM 1402 N N . GLY A 1 184 ? -4.156 30.188 -2.742 1 84.88 184 GLY A N 1
ATOM 1403 C CA . GLY A 1 184 ? -4.449 30.562 -1.37 1 84.88 184 GLY A CA 1
ATOM 1404 C C . GLY A 1 184 ? -5.559 29.75 -0.745 1 84.88 184 GLY A C 1
ATOM 1405 O O . GLY A 1 184 ? -5.863 28.641 -1.211 1 84.88 184 GLY A O 1
ATOM 1406 N N . ASP A 1 185 ? -6.035 30.266 0.415 1 88.25 185 ASP A N 1
ATOM 1407 C CA . ASP A 1 185 ? -7.07 29.5 1.106 1 88.25 185 ASP A CA 1
ATOM 1408 C C . ASP A 1 185 ? -8.422 29.672 0.425 1 88.25 185 ASP A C 1
ATOM 1410 O O . ASP A 1 185 ? -8.516 30.266 -0.652 1 88.25 185 ASP A O 1
ATOM 1414 N N . MET A 1 186 ? -9.492 29.172 0.95 1 86 186 MET A N 1
ATOM 1415 C CA . MET A 1 186 ? -10.781 29.094 0.273 1 86 186 MET A CA 1
ATOM 1416 C C . MET A 1 186 ? -11.43 30.469 0.163 1 86 186 MET A C 1
ATOM 1418 O O . MET A 1 186 ? -12.391 30.656 -0.589 1 86 186 MET A O 1
ATOM 1422 N N . HIS A 1 187 ? -10.906 31.438 0.813 1 90.06 187 HIS A N 1
ATOM 1423 C CA . HIS A 1 187 ? -11.398 32.812 0.711 1 90.06 187 HIS A CA 1
ATOM 1424 C C . HIS A 1 187 ? -10.406 33.688 -0.03 1 90.06 187 HIS A C 1
ATOM 1426 O O . HIS A 1 187 ? -10.547 34.938 -0.03 1 90.06 187 HIS A O 1
ATOM 1432 N N . GLY A 1 188 ? -9.391 33.062 -0.495 1 86.81 188 GLY A N 1
ATOM 1433 C CA . GLY A 1 188 ? -8.461 33.812 -1.343 1 86.81 188 GLY A CA 1
ATOM 1434 C C . GLY A 1 188 ? -7.316 34.438 -0.569 1 86.81 188 GLY A C 1
ATOM 1435 O O . GLY A 1 188 ? -6.578 35.25 -1.11 1 86.81 188 GLY A O 1
ATOM 1436 N N . VAL A 1 189 ? -7.156 34.156 0.668 1 92.19 189 VAL A N 1
ATOM 1437 C CA . VAL A 1 189 ? -5.988 34.625 1.413 1 92.19 189 VAL A CA 1
ATOM 1438 C C . VAL A 1 189 ? -4.73 33.938 0.883 1 92.19 189 VAL A C 1
ATOM 1440 O O . VAL A 1 189 ? -4.648 32.719 0.855 1 92.19 189 VAL A O 1
ATOM 1443 N N . SER A 1 190 ? -3.785 34.719 0.466 1 89.75 190 SER A N 1
ATOM 1444 C CA . SER A 1 190 ? -2.596 34.156 -0.17 1 89.75 190 SER A CA 1
ATOM 1445 C C . SER A 1 190 ? -1.828 33.25 0.788 1 89.75 190 SER A C 1
ATOM 1447 O O . SER A 1 190 ? -1.908 33.438 2.008 1 89.75 190 SER A O 1
ATOM 1449 N N . PRO A 1 191 ? -1.017 32.375 0.227 1 88.44 191 PRO A N 1
ATOM 1450 C CA . PRO A 1 191 ? -0.22 31.484 1.087 1 88.44 191 PRO A CA 1
ATOM 1451 C C . PRO A 1 191 ? 0.715 32.25 2.014 1 88.44 191 PRO A C 1
ATOM 1453 O O . PRO A 1 191 ? 0.851 31.906 3.189 1 88.44 191 PRO A O 1
ATOM 1456 N N . GLY A 1 192 ? 1.362 33.25 1.485 1 90.5 192 GLY A N 1
ATOM 1457 C CA . GLY A 1 192 ? 2.221 34.094 2.316 1 90.5 192 GLY A CA 1
ATOM 1458 C C . GLY A 1 192 ? 1.489 34.719 3.482 1 90.5 192 GLY A C 1
ATOM 1459 O O . GLY A 1 192 ? 1.99 34.719 4.609 1 90.5 192 GLY A O 1
ATOM 1460 N N . GLU A 1 193 ? 0.332 35.25 3.158 1 93.5 193 GLU A N 1
ATOM 1461 C CA . GLU A 1 193 ? -0.455 35.875 4.223 1 93.5 193 GLU A CA 1
ATOM 1462 C C . GLU A 1 193 ? -0.928 34.844 5.234 1 93.5 193 GLU A C 1
ATOM 1464 O O . GLU A 1 193 ? -0.969 35.125 6.438 1 93.5 193 GLU A O 1
ATOM 1469 N N . CYS A 1 194 ? -1.312 33.719 4.805 1 93.88 194 CYS A N 1
ATOM 1470 C CA . CYS A 1 194 ? -1.665 32.625 5.715 1 93.88 194 CYS A CA 1
ATOM 1471 C C . CYS A 1 194 ? -0.518 32.312 6.668 1 93.88 194 CYS A C 1
ATOM 1473 O O . CYS A 1 194 ? -0.729 32.188 7.875 1 93.88 194 CYS A O 1
ATOM 1475 N N . ALA A 1 195 ? 0.686 32.219 6.121 1 92.88 195 ALA A N 1
ATOM 1476 C CA . ALA A 1 195 ? 1.862 31.922 6.934 1 92.88 195 ALA A CA 1
ATOM 1477 C C . ALA A 1 195 ? 2.076 33 8 1 92.88 195 ALA A C 1
ATOM 1479 O O . ALA A 1 195 ? 2.311 32.656 9.172 1 92.88 195 ALA A O 1
ATOM 1480 N N . VAL A 1 196 ? 1.977 34.25 7.605 1 94.88 196 VAL A N 1
ATOM 1481 C CA . VAL A 1 196 ? 2.184 35.344 8.531 1 94.88 196 VAL A CA 1
ATOM 1482 C C . VAL A 1 196 ? 1.149 35.281 9.656 1 94.88 196 VAL A C 1
ATOM 1484 O O . VAL A 1 196 ? 1.487 35.469 10.828 1 94.88 196 VAL A O 1
ATOM 1487 N N . ARG A 1 197 ? -0.036 35 9.281 1 96.5 197 ARG A N 1
ATOM 1488 C CA . ARG A 1 197 ? -1.122 34.938 10.258 1 96.5 197 ARG A CA 1
ATOM 1489 C C . ARG A 1 197 ? -0.918 33.812 11.242 1 96.5 197 ARG A C 1
ATOM 1491 O O . ARG A 1 197 ? -1.189 33.938 12.438 1 96.5 197 ARG A O 1
ATOM 1498 N N . LEU A 1 198 ? -0.444 32.719 10.766 1 96.62 198 LEU A N 1
ATOM 1499 C CA . LEU A 1 198 ? -0.225 31.562 11.633 1 96.62 198 LEU A CA 1
ATOM 1500 C C . LEU A 1 198 ? 0.928 31.828 12.594 1 96.62 198 LEU A C 1
ATOM 1502 O O . LEU A 1 198 ? 0.851 31.453 13.773 1 96.62 198 LEU A O 1
ATOM 1506 N N . VAL A 1 199 ? 1.976 32.469 12.125 1 95.56 199 VAL A N 1
ATOM 1507 C CA . VAL A 1 199 ? 3.094 32.844 13 1 95.56 199 VAL A CA 1
ATOM 1508 C C . VAL A 1 199 ? 2.625 33.812 14.07 1 95.56 199 VAL A C 1
ATOM 1510 O O . VAL A 1 199 ? 2.949 33.656 15.25 1 95.56 199 VAL A O 1
ATOM 1513 N N . LYS A 1 200 ? 1.856 34.75 13.648 1 97.19 200 LYS A N 1
ATOM 1514 C CA . LYS A 1 200 ? 1.333 35.719 14.594 1 97.19 200 LYS A CA 1
ATOM 1515 C C . LYS A 1 200 ? 0.428 35.062 15.625 1 97.19 200 LYS A C 1
ATOM 1517 O O . LYS A 1 200 ? 0.39 35.469 16.781 1 97.19 200 LYS A O 1
ATOM 1522 N N . ALA A 1 201 ? -0.268 34.031 15.18 1 97.75 201 ALA A N 1
ATOM 1523 C CA . ALA A 1 201 ? -1.164 33.312 16.078 1 97.75 201 ALA A CA 1
ATOM 1524 C C . ALA A 1 201 ? -0.376 32.469 17.109 1 97.75 201 ALA A C 1
ATOM 1526 O O . ALA A 1 201 ? -0.907 32.125 18.156 1 97.75 201 ALA A O 1
ATOM 1527 N N . GLY A 1 202 ? 0.911 32.188 16.766 1 97.25 202 GLY A N 1
ATOM 1528 C CA . GLY A 1 202 ? 1.747 31.516 17.766 1 97.25 202 GLY A CA 1
ATOM 1529 C C . GLY A 1 202 ? 2.439 30.281 17.234 1 97.25 202 GLY A C 1
ATOM 1530 O O . GLY A 1 202 ? 3.191 29.625 17.953 1 97.25 202 GLY A O 1
ATOM 1531 N N . ALA A 1 203 ? 2.234 29.891 15.969 1 96.81 203 ALA A N 1
ATOM 1532 C CA . ALA A 1 203 ? 2.902 28.719 15.398 1 96.81 203 ALA A CA 1
ATOM 1533 C C . ALA A 1 203 ? 4.398 28.969 15.242 1 96.81 203 ALA A C 1
ATOM 1535 O O . ALA A 1 203 ? 4.816 30.047 14.812 1 96.81 203 ALA A O 1
ATOM 1536 N N . GLN A 1 204 ? 5.18 28 15.625 1 95.81 204 GLN A N 1
ATOM 1537 C CA . GLN A 1 204 ? 6.625 28.109 15.477 1 95.81 204 GLN A CA 1
ATOM 1538 C C . GLN A 1 204 ? 7.094 27.453 14.18 1 95.81 204 GLN A C 1
ATOM 1540 O O . GLN A 1 204 ? 8.203 27.719 13.711 1 95.81 204 GLN A O 1
ATOM 1545 N N . ILE A 1 205 ? 6.297 26.562 13.648 1 93.62 205 ILE A N 1
ATOM 1546 C CA . ILE A 1 205 ? 6.531 25.906 12.375 1 93.62 205 ILE A CA 1
ATOM 1547 C C . ILE A 1 205 ? 5.297 26.031 11.484 1 93.62 205 ILE A C 1
ATOM 1549 O O . ILE A 1 205 ? 4.176 25.766 11.922 1 93.62 205 ILE A O 1
ATOM 1553 N N . VAL A 1 206 ? 5.473 26.484 10.266 1 93.12 206 VAL A N 1
ATOM 1554 C CA . VAL A 1 206 ? 4.355 26.625 9.336 1 93.12 206 VAL A CA 1
ATOM 1555 C C . VAL A 1 206 ? 4.664 25.875 8.039 1 93.12 206 VAL A C 1
ATOM 1557 O O . VAL A 1 206 ? 5.824 25.797 7.621 1 93.12 206 VAL A O 1
ATOM 1560 N N . GLY A 1 207 ? 3.648 25.25 7.477 1 89.31 207 GLY A N 1
ATOM 1561 C CA . GLY A 1 207 ? 3.842 24.516 6.234 1 89.31 207 GLY A CA 1
ATOM 1562 C C . GLY A 1 207 ? 2.545 24.234 5.496 1 89.31 207 GLY A C 1
ATOM 1563 O O . GLY A 1 207 ? 1.528 24.891 5.754 1 89.31 207 GLY A O 1
ATOM 1564 N N . ILE A 1 208 ? 2.635 23.422 4.48 1 86.81 208 ILE A N 1
ATOM 1565 C CA . ILE A 1 208 ? 1.519 23.016 3.639 1 86.81 208 ILE A CA 1
ATOM 1566 C C . ILE A 1 208 ? 1.405 21.484 3.648 1 86.81 208 ILE A C 1
ATOM 1568 O O . ILE A 1 208 ? 2.416 20.781 3.699 1 86.81 208 ILE A O 1
ATOM 1572 N N . ASN A 1 209 ? 0.222 21.078 3.723 1 81.56 209 ASN A N 1
ATOM 1573 C CA . ASN A 1 209 ? 0.033 19.625 3.592 1 81.56 209 ASN A CA 1
ATOM 1574 C C . ASN A 1 209 ? -1.171 19.297 2.713 1 81.56 209 ASN A C 1
ATOM 1576 O O . ASN A 1 209 ? -2.104 20.094 2.607 1 81.56 209 ASN A O 1
ATOM 1580 N N . CYS A 1 210 ? -1.058 18.234 2.195 1 72.06 210 CYS A N 1
ATOM 1581 C CA . CYS A 1 210 ? -2.156 17.547 1.518 1 72.06 210 CYS A CA 1
ATOM 1582 C C . CYS A 1 210 ? -2.578 18.312 0.266 1 72.06 210 CYS A C 1
ATOM 1584 O O . CYS A 1 210 ? -2.031 19.375 -0.03 1 72.06 210 CYS A O 1
ATOM 1586 N N . ASP A 1 211 ? -3.398 17.891 -0.676 1 63.56 211 ASP A N 1
ATOM 1587 C CA . ASP A 1 211 ? -4.223 18.328 -1.799 1 63.56 211 ASP A CA 1
ATOM 1588 C C . ASP A 1 211 ? -3.395 18.438 -3.078 1 63.56 211 ASP A C 1
ATOM 1590 O O . ASP A 1 211 ? -3.939 18.375 -4.184 1 63.56 211 ASP A O 1
ATOM 1594 N N . PHE A 1 212 ? -1.994 18.703 -2.871 1 60.75 212 PHE A N 1
ATOM 1595 C CA . PHE A 1 212 ? -1.216 18.891 -4.09 1 60.75 212 PHE A CA 1
ATOM 1596 C C . PHE A 1 212 ? -0.025 17.953 -4.121 1 60.75 212 PHE A C 1
ATOM 1598 O O . PHE A 1 212 ? 0.348 17.375 -3.096 1 60.75 212 PHE A O 1
ATOM 1605 N N . ASP A 1 213 ? 0.44 17.781 -5.352 1 64.19 213 ASP A N 1
ATOM 1606 C CA . ASP A 1 213 ? 1.664 17 -5.508 1 64.19 213 ASP A CA 1
ATOM 1607 C C . ASP A 1 213 ? 2.838 17.672 -4.797 1 64.19 213 ASP A C 1
ATOM 1609 O O . ASP A 1 213 ? 2.816 18.891 -4.562 1 64.19 213 ASP A O 1
ATOM 1613 N N . PRO A 1 214 ? 3.834 16.922 -4.422 1 59.03 214 PRO A N 1
ATOM 1614 C CA . PRO A 1 214 ? 4.961 17.438 -3.641 1 59.03 214 PRO A CA 1
ATOM 1615 C C . PRO A 1 214 ? 5.617 18.656 -4.285 1 59.03 214 PRO A C 1
ATOM 1617 O O . PRO A 1 214 ? 6 19.594 -3.584 1 59.03 214 PRO A O 1
ATOM 1620 N N . GLU A 1 215 ? 5.711 18.688 -5.559 1 61.97 215 GLU A N 1
ATOM 1621 C CA . GLU A 1 215 ? 6.375 19.812 -6.23 1 61.97 215 GLU A CA 1
ATOM 1622 C C . GLU A 1 215 ? 5.586 21.094 -6.055 1 61.97 215 GLU A C 1
ATOM 1624 O O . GLU A 1 215 ? 6.168 22.156 -5.781 1 61.97 215 GLU A O 1
ATOM 1629 N N . THR A 1 216 ? 4.324 20.984 -6.246 1 61.25 216 THR A N 1
ATOM 1630 C CA . THR A 1 216 ? 3.465 22.156 -6.098 1 61.25 216 THR A CA 1
ATOM 1631 C C . THR A 1 216 ? 3.488 22.656 -4.66 1 61.25 216 THR A C 1
ATOM 1633 O O . THR A 1 216 ? 3.479 23.875 -4.422 1 61.25 216 THR A O 1
ATOM 1636 N N . CYS A 1 217 ? 3.529 21.75 -3.73 1 62.34 217 CYS A N 1
ATOM 1637 C CA . CYS A 1 217 ? 3.58 22.141 -2.326 1 62.34 217 CYS A CA 1
ATOM 1638 C C . CYS A 1 217 ? 4.855 22.922 -2.02 1 62.34 217 CYS A C 1
ATOM 1640 O O . CYS A 1 217 ? 4.809 23.969 -1.366 1 62.34 217 CYS A O 1
ATOM 1642 N N . VAL A 1 218 ? 5.969 22.453 -2.531 1 63.91 218 VAL A N 1
ATOM 1643 C CA . VAL A 1 218 ? 7.246 23.125 -2.293 1 63.91 218 VAL A CA 1
ATOM 1644 C C . VAL A 1 218 ? 7.23 24.516 -2.93 1 63.91 218 VAL A C 1
ATOM 1646 O O . VAL A 1 218 ? 7.645 25.484 -2.305 1 63.91 218 VAL A O 1
ATOM 1649 N N . LYS A 1 219 ? 6.719 24.516 -4.145 1 67.12 219 LYS A N 1
ATOM 1650 C CA . LYS A 1 219 ? 6.656 25.797 -4.852 1 67.12 219 LYS A CA 1
ATOM 1651 C C . LYS A 1 219 ? 5.793 26.797 -4.09 1 67.12 219 LYS A C 1
ATOM 1653 O O . LYS A 1 219 ? 6.156 27.969 -3.971 1 67.12 219 LYS A O 1
ATOM 1658 N N . THR A 1 220 ? 4.688 26.328 -3.625 1 62.81 220 THR A N 1
ATOM 1659 C CA . THR A 1 220 ? 3.781 27.188 -2.879 1 62.81 220 THR A CA 1
ATOM 1660 C C . THR A 1 220 ? 4.445 27.703 -1.603 1 62.81 220 THR A C 1
ATOM 1662 O O . THR A 1 220 ? 4.293 28.859 -1.238 1 62.81 220 THR A O 1
ATOM 1665 N N . GLU A 1 221 ? 5.137 26.859 -0.986 1 65.31 221 GLU A N 1
ATOM 1666 C CA . GLU A 1 221 ? 5.828 27.219 0.249 1 65.31 221 GLU A CA 1
ATOM 1667 C C . GLU A 1 221 ? 6.926 28.25 -0.01 1 65.31 221 GLU A C 1
ATOM 1669 O O . GLU A 1 221 ? 7.098 29.188 0.766 1 65.31 221 GLU A O 1
ATOM 1674 N N . VAL A 1 222 ? 7.633 28.062 -1.087 1 64.06 222 VAL A N 1
ATOM 1675 C CA . VAL A 1 222 ? 8.82 28.859 -1.364 1 64.06 222 VAL A CA 1
ATOM 1676 C C . VAL A 1 222 ? 8.414 30.203 -1.987 1 64.06 222 VAL A C 1
ATOM 1678 O O . VAL A 1 222 ? 8.977 31.25 -1.648 1 64.06 222 VAL A O 1
ATOM 1681 N N . ASP A 1 223 ? 7.633 30.078 -3.047 1 61.16 223 ASP A N 1
ATOM 1682 C CA . ASP A 1 223 ? 7.301 31.297 -3.787 1 61.16 223 ASP A CA 1
ATOM 1683 C C . ASP A 1 223 ? 6.59 32.312 -2.895 1 61.16 223 ASP A C 1
ATOM 1685 O O . ASP A 1 223 ? 6.707 33.531 -3.104 1 61.16 223 ASP A O 1
ATOM 1689 N N . GLU A 1 224 ? 5.809 31.734 -2.113 1 55.12 224 GLU A N 1
ATOM 1690 C CA . GLU A 1 224 ? 4.961 32.688 -1.401 1 55.12 224 GLU A CA 1
ATOM 1691 C C . GLU A 1 224 ? 5.348 32.781 0.073 1 55.12 224 GLU A C 1
ATOM 1693 O O . GLU A 1 224 ? 4.957 33.719 0.769 1 55.12 224 GLU A O 1
ATOM 1698 N N . GLY A 1 225 ? 6.004 31.609 0.641 1 51.28 225 GLY A N 1
ATOM 1699 C CA . GLY A 1 225 ? 6.379 31.609 2.047 1 51.28 225 GLY A CA 1
ATOM 1700 C C . GLY A 1 225 ? 7.711 32.281 2.311 1 51.28 225 GLY A C 1
ATOM 1701 O O . GLY A 1 225 ? 8.703 32 1.643 1 51.28 225 GLY A O 1
ATOM 1702 N N . GLY A 1 226 ? 7.801 33.438 2.449 1 43.03 226 GLY A N 1
ATOM 1703 C CA . G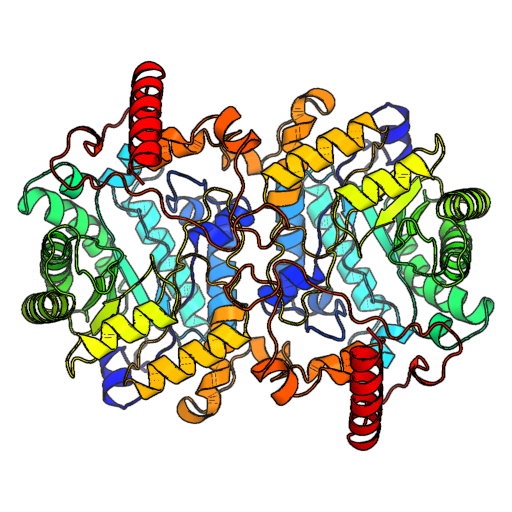LY A 1 226 ? 9.016 34.031 2.975 1 43.03 226 GLY A CA 1
ATOM 1704 C C . GLY A 1 226 ? 9.82 33.094 3.85 1 43.03 226 GLY A C 1
ATOM 1705 O O . GLY A 1 226 ? 9.422 31.953 4.055 1 43.03 226 GLY A O 1
ATOM 1706 N N . ASN A 1 227 ? 11.18 33.469 4.301 1 38.44 227 ASN A N 1
ATOM 1707 C CA . ASN A 1 227 ? 12.188 32.812 5.133 1 38.44 227 ASN A CA 1
ATOM 1708 C C . ASN A 1 227 ? 11.555 32.062 6.309 1 38.44 227 ASN A C 1
ATOM 1710 O O . ASN A 1 227 ? 12.031 32.188 7.441 1 38.44 227 ASN A O 1
ATOM 1714 N N . CYS A 1 228 ? 10.289 31.938 6.297 1 35.03 228 CYS A N 1
ATOM 1715 C CA . CYS A 1 228 ? 9.898 31.203 7.5 1 35.03 228 CYS A CA 1
ATOM 1716 C C . CYS A 1 228 ? 10.172 29.719 7.344 1 35.03 228 CYS A C 1
ATOM 1718 O O . CYS A 1 228 ? 10.18 29.203 6.23 1 35.03 228 CYS A O 1
ATOM 1720 N N . SER A 1 229 ? 10.922 29.156 8.219 1 36.09 229 SER A N 1
ATOM 1721 C CA . SER A 1 229 ? 11.211 27.719 8.328 1 36.09 229 SER A CA 1
ATOM 1722 C C . SER A 1 229 ? 10 26.891 7.922 1 36.09 229 SER A C 1
ATOM 1724 O O . SER A 1 229 ? 9.047 26.75 8.695 1 36.09 229 SER A O 1
ATOM 1726 N N . CYS A 1 230 ? 9.641 26.938 6.695 1 37.28 230 CYS A N 1
ATOM 1727 C CA . CYS A 1 230 ? 8.453 26.359 6.078 1 37.28 230 CYS A CA 1
ATOM 1728 C C . CYS A 1 230 ? 8.586 24.859 5.934 1 37.28 230 CYS A C 1
ATOM 1730 O O . CYS A 1 230 ? 9.633 24.359 5.523 1 37.28 230 CYS A O 1
ATOM 1732 N N . GLN A 1 231 ? 7.961 24.125 6.812 1 38.12 231 GLN A N 1
ATOM 1733 C CA . GLN A 1 231 ? 7.922 22.656 6.727 1 38.12 231 GLN A CA 1
ATOM 1734 C C . GLN A 1 231 ? 6.766 22.203 5.844 1 38.12 231 GLN A C 1
ATOM 1736 O O . GLN A 1 231 ? 5.664 22.75 5.91 1 38.12 231 GLN A O 1
ATOM 1741 N N . GLY A 1 232 ? 7.066 21.703 4.574 1 36.44 232 GLY A N 1
ATOM 1742 C CA . GLY A 1 232 ? 6.047 21.359 3.6 1 36.44 232 GLY A CA 1
ATOM 1743 C C . GLY A 1 232 ? 5.613 19.906 3.688 1 36.44 232 GLY A C 1
ATOM 1744 O O . GLY A 1 232 ? 6.445 19.016 3.857 1 36.44 232 GLY A O 1
ATOM 1745 N N . LEU A 1 233 ? 4.504 19.688 4.195 1 37.09 233 LEU A N 1
ATOM 1746 C CA . LEU A 1 233 ? 3.941 18.344 4.117 1 37.09 233 LEU A CA 1
ATOM 1747 C C . LEU A 1 233 ? 3.131 18.172 2.838 1 37.09 233 LEU A C 1
ATOM 1749 O O . LEU A 1 233 ? 2.375 19.062 2.449 1 37.09 233 LEU A O 1
ATOM 1753 N N . ILE A 1 234 ? 3.539 17.359 1.71 1 36.75 234 ILE A N 1
ATOM 1754 C CA . ILE A 1 234 ? 3.01 17.234 0.357 1 36.75 234 ILE A CA 1
ATOM 1755 C C . ILE A 1 234 ? 1.909 16.172 0.333 1 36.75 234 ILE A C 1
ATOM 1757 O O . ILE A 1 234 ? 2.07 15.086 0.897 1 36.75 234 ILE A O 1
ATOM 1761 N N . ASP A 1 235 ? 0.6 16.594 0.092 1 38.94 235 ASP A N 1
ATOM 1762 C CA . ASP A 1 235 ? -0.56 15.711 -0.013 1 38.94 235 ASP A CA 1
ATOM 1763 C C . ASP A 1 235 ? -0.8 15.289 -1.461 1 38.94 235 ASP A C 1
ATOM 1765 O O . ASP A 1 235 ? -0.288 15.914 -2.389 1 38.94 235 ASP A O 1
ATOM 1769 N N . LEU A 1 236 ? -1.573 14.344 -1.688 1 43.97 236 LEU A N 1
ATOM 1770 C CA . LEU A 1 236 ? -2.156 13.633 -2.816 1 43.97 236 LEU A CA 1
ATOM 1771 C C . LEU A 1 236 ? -2.998 14.562 -3.68 1 43.97 236 LEU A C 1
ATOM 1773 O O . LEU A 1 236 ? -3.863 15.281 -3.166 1 43.97 236 LEU A O 1
ATOM 1777 N N . PRO A 1 237 ? -2.439 14.977 -4.773 1 39.84 237 PRO A N 1
ATOM 1778 C CA . PRO A 1 237 ? -3.434 15.766 -5.512 1 39.84 237 PRO A CA 1
ATOM 1779 C C . PRO A 1 237 ? -4.859 15.273 -5.277 1 39.84 237 PRO A C 1
ATOM 1781 O O . PRO A 1 237 ? -5.742 16.062 -4.941 1 39.84 237 PRO A O 1
ATOM 1784 N N . GLU A 1 238 ? -5.344 14.344 -6.234 1 42.81 238 GLU A N 1
ATOM 1785 C CA . GLU A 1 238 ? -6.754 13.984 -6.332 1 42.81 238 GLU A CA 1
ATOM 1786 C C . GLU A 1 238 ? -7.105 12.844 -5.383 1 42.81 238 GLU A C 1
ATOM 1788 O O . GLU A 1 238 ? -6.344 11.883 -5.254 1 42.81 238 GLU A O 1
ATOM 1793 N N . PHE A 1 239 ? -7.691 13.305 -4.324 1 48.22 239 PHE A N 1
ATOM 1794 C CA . PHE A 1 239 ? -8.195 12.234 -3.473 1 48.22 239 PHE A CA 1
ATOM 1795 C C . PHE A 1 239 ? -8.797 11.109 -4.316 1 48.22 239 PHE A C 1
ATOM 1797 O O . PHE A 1 239 ? -9.844 11.289 -4.93 1 48.22 239 PHE A O 1
ATOM 1804 N N . PRO A 1 240 ? -7.992 10.148 -4.762 1 49.81 240 PRO A N 1
ATOM 1805 C CA . PRO A 1 240 ? -8.508 9.055 -5.582 1 49.81 240 PRO A CA 1
ATOM 1806 C C . PRO A 1 240 ? -9.555 8.211 -4.852 1 49.81 240 PRO A C 1
ATOM 1808 O O . PRO A 1 240 ? -9.25 7.59 -3.832 1 49.81 240 PRO A O 1
ATOM 1811 N N . PHE A 1 241 ? -10.938 8.766 -4.93 1 55.47 241 PHE A N 1
ATOM 1812 C CA . PHE A 1 241 ? -12.008 8.023 -4.273 1 55.47 241 PHE A CA 1
ATOM 1813 C C . PHE A 1 241 ? -12.047 6.582 -4.758 1 55.47 241 PHE A C 1
ATOM 1815 O O . PHE A 1 241 ? -12.617 5.715 -4.102 1 55.47 241 PHE A O 1
ATOM 1822 N N . ALA A 1 242 ? -11.539 6.352 -5.941 1 56.03 242 ALA A N 1
ATOM 1823 C CA . ALA A 1 242 ? -11.5 4.953 -6.363 1 56.03 242 ALA A CA 1
ATOM 1824 C C . ALA A 1 242 ? -10.328 4.219 -5.719 1 56.03 242 ALA A C 1
ATOM 1826 O O . ALA A 1 242 ? -10.102 3.035 -5.984 1 56.03 242 ALA A O 1
ATOM 1827 N N . LEU A 1 243 ? -9.797 4.973 -4.656 1 58.22 243 LEU A N 1
ATOM 1828 C CA . LEU A 1 243 ? -8.641 4.473 -3.92 1 58.22 243 LEU A CA 1
ATOM 1829 C C . LEU A 1 243 ? -7.508 4.102 -4.871 1 58.22 243 LEU A C 1
ATOM 1831 O O . LEU A 1 243 ? -6.855 3.068 -4.695 1 58.22 243 LEU A O 1
ATOM 1835 N N . GLU A 1 244 ? -7.312 4.941 -5.875 1 57.72 244 GLU A N 1
ATOM 1836 C CA . GLU A 1 244 ? -6.176 4.758 -6.77 1 57.72 244 GLU A CA 1
ATOM 1837 C C . GLU A 1 244 ? -4.855 4.938 -6.023 1 57.72 244 GLU A C 1
ATOM 1839 O O . GLU A 1 244 ? -4.773 5.715 -5.07 1 57.72 244 GLU A O 1
ATOM 1844 N N . PRO A 1 245 ? -3.975 3.977 -6.254 1 56.5 245 PRO A N 1
ATOM 1845 C CA . PRO A 1 245 ? -2.656 4.195 -5.656 1 56.5 245 PRO A CA 1
ATOM 1846 C C . PRO A 1 245 ? -2.002 5.492 -6.125 1 56.5 245 PRO A C 1
ATOM 1848 O O . PRO A 1 245 ? -2.289 5.969 -7.227 1 56.5 245 PRO A O 1
ATOM 1851 N N . ARG A 1 246 ? -1.386 6.16 -5.18 1 60.91 246 ARG A N 1
ATOM 1852 C CA . ARG A 1 246 ? -0.554 7.289 -5.586 1 60.91 246 ARG A CA 1
ATOM 1853 C C . ARG A 1 246 ? 0.516 6.848 -6.578 1 60.91 246 ARG A C 1
ATOM 1855 O O . ARG A 1 246 ? 1.133 5.797 -6.41 1 60.91 246 ARG A O 1
ATOM 1862 N N . ILE A 1 247 ? 0.62 7.578 -7.625 1 63.53 247 ILE A N 1
ATOM 1863 C CA . ILE A 1 247 ? 1.502 7.195 -8.727 1 63.53 247 ILE A CA 1
ATOM 1864 C C . ILE A 1 247 ? 2.928 7.648 -8.422 1 63.53 247 ILE A C 1
ATOM 1866 O O . ILE A 1 247 ? 3.844 7.402 -9.211 1 63.53 247 ILE A O 1
ATOM 1870 N N . LEU A 1 248 ? 3.143 8.266 -7.227 1 72.06 248 LEU A N 1
ATOM 1871 C CA . LEU A 1 248 ? 4.484 8.742 -6.91 1 72.06 248 LEU A CA 1
ATOM 1872 C C . LEU A 1 248 ? 5.434 7.578 -6.668 1 72.06 248 LEU A C 1
ATOM 1874 O O . LEU A 1 248 ? 5.129 6.672 -5.891 1 72.06 248 LEU A O 1
ATOM 1878 N N . THR A 1 249 ? 6.535 7.699 -7.359 1 73.5 249 THR A N 1
ATOM 1879 C CA . THR A 1 249 ? 7.574 6.691 -7.18 1 73.5 249 THR A CA 1
ATOM 1880 C C . THR A 1 249 ? 8.57 7.125 -6.105 1 73.5 249 THR A C 1
ATOM 1882 O O . THR A 1 249 ? 8.547 8.273 -5.66 1 73.5 249 THR A O 1
ATOM 1885 N N . ARG A 1 250 ? 9.359 6.211 -5.695 1 80.75 250 ARG A N 1
ATOM 1886 C CA . ARG A 1 250 ? 10.422 6.555 -4.75 1 80.75 250 ARG A CA 1
ATOM 1887 C C . ARG A 1 250 ? 11.352 7.613 -5.332 1 80.75 250 ARG A C 1
ATOM 1889 O O . ARG A 1 250 ? 11.891 8.445 -4.598 1 80.75 250 ARG A O 1
ATOM 1896 N N . TRP A 1 251 ? 11.5 7.668 -6.629 1 77.75 251 TRP A N 1
ATOM 1897 C CA . TRP A 1 251 ? 12.391 8.641 -7.254 1 77.75 251 TRP A CA 1
ATOM 1898 C C . TRP A 1 251 ? 11.805 10.039 -7.188 1 77.75 251 TRP A C 1
ATOM 1900 O O . TRP A 1 251 ? 12.531 11.016 -6.984 1 77.75 251 TRP A O 1
ATOM 1910 N N . ASP A 1 252 ? 10.523 10.062 -7.398 1 78.38 252 ASP A N 1
ATOM 1911 C CA . ASP A 1 252 ? 9.844 11.336 -7.211 1 78.38 252 ASP A CA 1
ATOM 1912 C C . ASP A 1 252 ? 10.055 11.875 -5.793 1 78.38 252 ASP A C 1
ATOM 1914 O O . ASP A 1 252 ? 10.172 13.086 -5.594 1 78.38 252 ASP A O 1
ATOM 1918 N N . MET A 1 253 ? 10.109 10.961 -4.891 1 86.5 253 MET A N 1
ATOM 1919 C CA . MET A 1 253 ? 10.242 11.359 -3.494 1 86.5 253 MET A CA 1
ATOM 1920 C C . MET A 1 253 ? 11.656 11.844 -3.195 1 86.5 253 MET A C 1
ATOM 1922 O O . MET A 1 253 ? 11.844 12.734 -2.365 1 86.5 253 MET A O 1
ATOM 1926 N N . HIS A 1 254 ? 12.625 11.234 -3.869 1 87.31 254 HIS A N 1
ATOM 1927 C CA . HIS A 1 254 ? 13.977 11.766 -3.766 1 87.31 254 HIS A CA 1
ATOM 1928 C C . HIS A 1 254 ? 14.039 13.219 -4.234 1 87.31 254 HIS A C 1
ATOM 1930 O O . HIS A 1 254 ? 14.625 14.07 -3.561 1 87.31 254 HIS A O 1
ATOM 1936 N N . ALA A 1 255 ? 13.484 13.406 -5.422 1 83.94 255 ALA A N 1
ATOM 1937 C CA . ALA A 1 255 ? 13.469 14.758 -5.977 1 83.94 255 ALA A CA 1
ATOM 1938 C C . ALA A 1 255 ? 12.742 15.727 -5.047 1 83.94 255 ALA A C 1
ATOM 1940 O O . ALA A 1 255 ? 13.211 16.844 -4.805 1 83.94 255 ALA A O 1
ATOM 1941 N N . TYR A 1 256 ? 11.617 15.312 -4.531 1 87.38 256 TYR A N 1
ATOM 1942 C CA . TYR A 1 256 ? 10.844 16.109 -3.584 1 87.38 256 TYR A CA 1
ATOM 1943 C C . TYR A 1 256 ? 11.68 16.484 -2.369 1 87.38 256 TYR A C 1
ATOM 1945 O O . TYR A 1 256 ? 11.711 17.656 -1.963 1 87.38 256 TYR A O 1
ATOM 1953 N N . ALA A 1 257 ? 12.312 15.555 -1.777 1 91.31 257 ALA A N 1
ATOM 1954 C CA . ALA A 1 257 ? 13.125 15.773 -0.582 1 91.31 257 ALA A CA 1
ATOM 1955 C C . ALA A 1 257 ? 14.242 16.781 -0.855 1 91.31 257 ALA A C 1
ATOM 1957 O O . ALA A 1 257 ? 14.469 17.703 -0.063 1 91.31 257 ALA A O 1
ATOM 1958 N N . ARG A 1 258 ? 14.891 16.547 -1.97 1 91.25 258 ARG A N 1
ATOM 1959 C CA . ARG A 1 258 ? 16 17.422 -2.318 1 91.25 258 ARG A CA 1
ATOM 1960 C C . ARG A 1 258 ? 15.531 18.844 -2.586 1 91.25 258 ARG A C 1
ATOM 1962 O O . ARG A 1 258 ? 16.141 19.812 -2.123 1 91.25 258 ARG A O 1
ATOM 1969 N N . GLU A 1 259 ? 14.461 18.969 -3.299 1 87.5 259 GLU A N 1
ATOM 1970 C CA . GLU A 1 259 ? 13.922 20.297 -3.604 1 87.5 259 GLU A CA 1
ATOM 1971 C C . GLU A 1 259 ? 13.461 21 -2.336 1 87.5 259 GLU A C 1
ATOM 1973 O O . GLU A 1 259 ? 13.695 22.203 -2.172 1 87.5 259 GLU A O 1
ATOM 1978 N N . ALA A 1 260 ? 12.805 20.281 -1.456 1 89.25 260 ALA A N 1
ATOM 1979 C CA . ALA A 1 260 ? 12.367 20.859 -0.186 1 89.25 260 ALA A CA 1
ATOM 1980 C C . ALA A 1 260 ? 13.562 21.328 0.637 1 89.25 260 ALA A C 1
ATOM 1982 O O . ALA A 1 260 ? 13.562 22.453 1.148 1 89.25 260 ALA A O 1
ATOM 1983 N N . TYR A 1 261 ? 14.547 20.531 0.711 1 91.62 261 TYR A N 1
ATOM 1984 C CA . TYR A 1 261 ? 15.742 20.875 1.47 1 91.62 261 TYR A CA 1
ATOM 1985 C C . TYR A 1 261 ? 16.406 22.109 0.904 1 91.62 261 TYR A C 1
ATOM 1987 O O . TYR A 1 261 ? 16.797 23.016 1.653 1 91.62 261 TYR A O 1
ATOM 1995 N N . LYS A 1 262 ? 16.562 22.188 -0.385 1 90.81 262 LYS A N 1
ATOM 1996 C CA . LYS A 1 262 ? 17.188 23.328 -1.046 1 90.81 262 LYS A CA 1
ATOM 1997 C C . LYS A 1 262 ? 16.391 24.609 -0.809 1 90.81 262 LYS A C 1
ATOM 1999 O O . LYS A 1 262 ? 16.969 25.688 -0.736 1 90.81 262 LYS A O 1
ATOM 2004 N N . ALA A 1 263 ? 15.125 24.438 -0.651 1 85.81 263 ALA A N 1
ATOM 2005 C CA . ALA A 1 263 ? 14.25 25.594 -0.433 1 85.81 263 ALA A CA 1
ATOM 2006 C C . ALA A 1 263 ? 14.328 26.078 1.012 1 85.81 263 ALA A C 1
ATOM 2008 O O . ALA A 1 263 ? 13.711 27.078 1.372 1 85.81 263 ALA A O 1
ATOM 2009 N N . GLY A 1 264 ? 15.031 25.344 1.866 1 87.69 264 GLY A N 1
ATOM 2010 C CA . GLY A 1 264 ? 15.219 25.766 3.244 1 87.69 264 GLY A CA 1
ATOM 2011 C C . GLY A 1 264 ? 14.297 25.062 4.219 1 87.69 264 GLY A C 1
ATOM 2012 O O . GLY A 1 264 ? 14.297 25.359 5.414 1 87.69 264 GLY A O 1
ATOM 2013 N N . ILE A 1 265 ? 13.547 24.094 3.75 1 89.06 265 ILE A N 1
ATOM 2014 C CA . ILE A 1 265 ? 12.633 23.344 4.602 1 89.06 265 ILE A CA 1
ATOM 2015 C C . ILE A 1 265 ? 13.414 22.266 5.355 1 89.06 265 ILE A C 1
ATOM 2017 O O . ILE A 1 265 ? 14.242 21.562 4.773 1 89.06 265 ILE A O 1
ATOM 2021 N N . ARG A 1 266 ? 13.094 22.203 6.664 1 92.69 266 ARG A N 1
ATOM 2022 C CA . ARG A 1 266 ? 13.883 21.266 7.465 1 92.69 266 ARG A CA 1
ATOM 2023 C C . ARG A 1 266 ? 12.977 20.266 8.172 1 92.69 266 ARG A C 1
ATOM 2025 O O . ARG A 1 266 ? 13.461 19.297 8.758 1 92.69 266 ARG A O 1
ATOM 2032 N N . PHE A 1 267 ? 11.688 20.5 8.25 1 93.56 267 PHE A N 1
ATOM 2033 C CA . PHE A 1 267 ? 10.695 19.5 8.633 1 93.56 267 PHE A CA 1
ATOM 2034 C C . PHE A 1 267 ? 9.953 18.969 7.41 1 93.56 267 PHE A C 1
ATOM 2036 O O . PHE A 1 267 ? 9.031 19.625 6.918 1 93.56 267 PHE A O 1
ATOM 2043 N N . ILE A 1 268 ? 10.398 17.797 6.926 1 92.62 268 ILE A N 1
ATOM 2044 C CA . ILE A 1 268 ? 9.922 17.219 5.672 1 92.62 268 ILE A CA 1
ATOM 2045 C C . ILE A 1 268 ? 9.234 15.891 5.941 1 92.62 268 ILE A C 1
ATOM 2047 O O . ILE A 1 268 ? 9.766 15.047 6.672 1 92.62 268 ILE A O 1
ATOM 2051 N N . GLY A 1 269 ? 8.078 15.734 5.461 1 91.62 269 GLY A N 1
ATOM 2052 C CA . GLY A 1 269 ? 7.359 14.484 5.652 1 91.62 269 GLY A CA 1
ATOM 2053 C C . GLY A 1 269 ? 6.328 14.211 4.57 1 91.62 269 GLY A C 1
ATOM 2054 O O . GLY A 1 269 ? 6.516 14.602 3.418 1 91.62 269 GLY A O 1
ATOM 2055 N N . GLY A 1 270 ? 5.426 13.352 4.875 1 87.81 270 GLY A N 1
ATOM 2056 C CA . GLY A 1 270 ? 4.363 12.992 3.949 1 87.81 270 GLY A CA 1
ATOM 2057 C C . GLY A 1 270 ? 2.982 13.055 4.574 1 87.81 270 GLY A C 1
ATOM 2058 O O . GLY A 1 270 ? 2.854 13.172 5.793 1 87.81 270 GLY A O 1
ATOM 2059 N N . CYS A 1 271 ? 2 13.055 3.76 1 84.94 271 CYS A N 1
ATOM 2060 C CA . CYS A 1 271 ? 0.606 13.047 4.188 1 84.94 271 CYS A CA 1
ATOM 2061 C C . CYS A 1 271 ? -0.161 11.906 3.523 1 84.94 271 CYS A C 1
ATOM 2063 O O . CYS A 1 271 ? 0.38 10.812 3.33 1 84.94 271 CYS A O 1
ATOM 2065 N N . CYS A 1 272 ? -1.438 12.117 3.184 1 80.5 272 CYS A N 1
ATOM 2066 C CA . CYS A 1 272 ? -2.309 11.07 2.656 1 80.5 272 CYS A CA 1
ATOM 2067 C C . CYS A 1 272 ? -1.685 10.406 1.438 1 80.5 272 CYS A C 1
ATOM 2069 O O . CYS A 1 272 ? -1.289 11.078 0.488 1 80.5 272 CYS A O 1
ATOM 2071 N N . GLY A 1 273 ? -1.553 9.141 1.501 1 80.44 273 GLY A N 1
ATOM 2072 C CA . GLY A 1 273 ? -1.058 8.367 0.372 1 80.44 273 GLY A CA 1
ATOM 2073 C C . GLY A 1 273 ? 0.414 8.023 0.485 1 80.44 273 GLY A C 1
ATOM 2074 O O . GLY A 1 273 ? 0.895 7.109 -0.188 1 80.44 273 GLY A O 1
ATOM 2075 N N . PHE A 1 274 ? 1.165 8.836 1.254 1 87.38 274 PHE A N 1
ATOM 2076 C CA . PHE A 1 274 ? 2.57 8.508 1.461 1 87.38 274 PHE A CA 1
ATOM 2077 C C . PHE A 1 274 ? 2.709 7.258 2.324 1 87.38 274 PHE A C 1
ATOM 2079 O O . PHE A 1 274 ? 2.176 7.203 3.434 1 87.38 274 PHE A O 1
ATOM 2086 N N . GLU A 1 275 ? 3.369 6.363 1.761 1 90.31 275 GLU A N 1
ATOM 2087 C CA . GLU A 1 275 ? 3.621 5.082 2.418 1 90.31 275 GLU A CA 1
ATOM 2088 C C . GLU A 1 275 ? 5.047 5.008 2.953 1 90.31 275 GLU A C 1
ATOM 2090 O O . GLU A 1 275 ? 5.863 5.895 2.686 1 90.31 275 GLU A O 1
ATOM 2095 N N . PRO A 1 276 ? 5.375 3.998 3.748 1 94.31 276 PRO A N 1
ATOM 2096 C CA . PRO A 1 276 ? 6.707 3.914 4.352 1 94.31 276 PRO A CA 1
ATOM 2097 C C . PRO A 1 276 ? 7.828 3.965 3.316 1 94.31 276 PRO A C 1
ATOM 2099 O O . PRO A 1 276 ? 8.875 4.57 3.562 1 94.31 276 PRO A O 1
ATOM 2102 N N . TYR A 1 277 ? 7.656 3.414 2.15 1 90.81 277 TYR A N 1
ATOM 2103 C CA . TYR A 1 277 ? 8.742 3.424 1.179 1 90.81 277 TYR A CA 1
ATOM 2104 C C . TYR A 1 277 ? 8.953 4.824 0.612 1 90.81 277 TYR A C 1
ATOM 2106 O O . TYR A 1 277 ? 10.062 5.168 0.198 1 90.81 277 TYR A O 1
ATOM 2114 N N . HIS A 1 278 ? 7.918 5.676 0.582 1 89.69 278 HIS A N 1
ATOM 2115 C CA . HIS A 1 278 ? 8.086 7.082 0.221 1 89.69 278 HIS A CA 1
ATOM 2116 C C . HIS A 1 278 ? 8.922 7.82 1.26 1 89.69 278 HIS A C 1
ATOM 2118 O O . HIS A 1 278 ? 9.82 8.594 0.907 1 89.69 278 HIS A O 1
ATOM 2124 N N . ILE A 1 279 ? 8.57 7.598 2.516 1 94.81 279 ILE A N 1
ATOM 2125 C CA . ILE A 1 279 ? 9.289 8.242 3.607 1 94.81 279 ILE A CA 1
ATOM 2126 C C . ILE A 1 279 ? 10.742 7.754 3.629 1 94.81 279 ILE A C 1
ATOM 2128 O O . ILE A 1 279 ? 11.656 8.531 3.893 1 94.81 279 ILE A O 1
ATOM 2132 N N . ARG A 1 280 ? 10.961 6.469 3.387 1 95.44 280 ARG A N 1
ATOM 2133 C CA . ARG A 1 280 ? 12.312 5.93 3.297 1 95.44 280 ARG A CA 1
ATOM 2134 C C . ARG A 1 280 ? 13.117 6.645 2.215 1 95.44 280 ARG A C 1
ATOM 2136 O O . ARG A 1 280 ? 14.289 6.957 2.412 1 95.44 280 ARG A O 1
ATOM 2143 N N . ALA A 1 281 ? 12.5 6.879 1.068 1 91.69 281 ALA A N 1
ATOM 2144 C CA . ALA A 1 281 ? 13.172 7.586 -0.02 1 91.69 281 ALA A CA 1
ATOM 2145 C C . ALA A 1 281 ? 13.586 8.992 0.412 1 91.69 281 ALA A C 1
ATOM 2147 O O . ALA A 1 281 ? 14.672 9.453 0.071 1 91.69 281 ALA A O 1
ATOM 2148 N N . ILE A 1 282 ? 12.688 9.695 1.154 1 93.75 282 ILE A N 1
ATOM 2149 C CA . ILE A 1 282 ? 13.008 11.023 1.679 1 93.75 282 ILE A CA 1
ATOM 2150 C C . ILE A 1 282 ? 14.219 10.938 2.596 1 93.75 282 ILE A C 1
ATOM 2152 O O . ILE A 1 282 ? 15.18 11.695 2.445 1 93.75 282 ILE A O 1
ATOM 2156 N N . ALA A 1 283 ? 14.188 9.992 3.496 1 96.75 283 ALA A N 1
ATOM 2157 C CA . ALA A 1 283 ? 15.273 9.82 4.457 1 96.75 283 ALA A CA 1
ATOM 2158 C C . ALA A 1 283 ? 16.578 9.461 3.748 1 96.75 283 ALA A C 1
ATOM 2160 O O . ALA A 1 283 ? 17.641 9.984 4.094 1 96.75 283 ALA A O 1
ATOM 2161 N N . GLU A 1 284 ? 16.516 8.586 2.801 1 95.25 284 GLU A N 1
ATOM 2162 C CA . GLU A 1 284 ? 17.703 8.156 2.061 1 95.25 284 GLU A CA 1
ATOM 2163 C C . GLU A 1 284 ? 18.297 9.312 1.256 1 95.25 284 GLU A C 1
ATOM 2165 O O . GLU A 1 284 ? 19.516 9.438 1.148 1 95.25 284 GLU A O 1
ATOM 2170 N N . GLU A 1 285 ? 17.422 10.078 0.663 1 93.44 285 GLU A N 1
ATOM 2171 C CA . GLU A 1 285 ? 17.891 11.211 -0.128 1 93.44 285 GLU A CA 1
ATOM 2172 C C . GLU A 1 285 ? 18.703 12.18 0.721 1 93.44 285 GLU A C 1
ATOM 2174 O O . GLU A 1 285 ? 19.656 12.789 0.229 1 93.44 285 GLU A O 1
ATOM 2179 N N . LEU A 1 286 ? 18.391 12.289 1.946 1 96.56 286 LEU A N 1
ATOM 2180 C CA . LEU A 1 286 ? 19 13.289 2.809 1 96.56 286 LEU A CA 1
ATOM 2181 C C . LEU A 1 286 ? 20 12.648 3.77 1 96.56 286 LEU A C 1
ATOM 2183 O O . LEU A 1 286 ? 20.266 13.188 4.844 1 96.56 286 LEU A O 1
ATOM 2187 N N . VAL A 1 287 ? 20.531 11.508 3.432 1 95.19 287 VAL A N 1
ATOM 2188 C CA . VAL A 1 287 ? 21.422 10.734 4.281 1 95.19 287 VAL A CA 1
ATOM 2189 C C . VAL A 1 287 ? 22.688 11.555 4.578 1 95.19 287 VAL A C 1
ATOM 2191 O O . VAL A 1 287 ? 23.25 11.469 5.672 1 95.19 287 VAL A O 1
ATOM 2194 N N . THR A 1 288 ? 23.109 12.344 3.688 1 95.94 288 THR A N 1
ATOM 2195 C CA . THR A 1 288 ? 24.312 13.156 3.889 1 95.94 288 THR A CA 1
ATOM 2196 C C . THR A 1 288 ? 24.078 14.203 4.977 1 95.94 288 THR A C 1
ATOM 2198 O O . THR A 1 288 ? 24.922 14.391 5.855 1 95.94 288 THR A O 1
ATOM 2201 N N . GLU A 1 289 ? 22.969 14.875 4.93 1 96.19 289 GLU A N 1
ATOM 2202 C CA . GLU A 1 289 ? 22.641 15.93 5.883 1 96.19 289 GLU A CA 1
ATOM 2203 C C . GLU A 1 289 ? 22.281 15.344 7.25 1 96.19 289 GLU A C 1
ATOM 2205 O O . GLU A 1 289 ? 22.578 15.945 8.281 1 96.19 289 GLU A O 1
ATOM 2210 N N . ARG A 1 290 ? 21.688 14.203 7.156 1 95.69 290 ARG A N 1
ATOM 2211 C CA . ARG A 1 290 ? 21.219 13.586 8.391 1 95.69 290 ARG A CA 1
ATOM 2212 C C . ARG A 1 290 ? 22.312 12.711 9.016 1 95.69 290 ARG A C 1
ATOM 2214 O O . ARG A 1 290 ? 22.266 12.406 10.203 1 95.69 290 ARG A O 1
ATOM 2221 N N . ARG A 1 291 ? 23.25 12.109 8.18 1 94.31 291 ARG A N 1
ATOM 2222 C CA . ARG A 1 291 ? 24.375 11.266 8.562 1 94.31 291 ARG A CA 1
ATOM 2223 C C . ARG A 1 291 ? 23.891 9.93 9.133 1 94.31 291 ARG A C 1
ATOM 2225 O O . ARG A 1 291 ? 24.531 9.344 10 1 94.31 291 ARG A O 1
ATOM 2232 N N . ILE A 1 292 ? 22.719 9.531 8.797 1 94 292 ILE A N 1
ATOM 2233 C CA . ILE A 1 292 ? 22.188 8.258 9.258 1 94 292 ILE A CA 1
ATOM 2234 C C . ILE A 1 292 ? 21.312 7.637 8.172 1 94 292 ILE A C 1
ATOM 2236 O O . ILE A 1 292 ? 20.562 8.344 7.496 1 94 292 ILE A O 1
ATOM 2240 N N . LEU A 1 293 ? 21.453 6.328 7.945 1 94.31 293 LEU A N 1
ATOM 2241 C CA . LEU A 1 293 ? 20.562 5.551 7.094 1 94.31 293 LEU A CA 1
ATOM 2242 C C . LEU A 1 293 ? 19.469 4.898 7.922 1 94.31 293 LEU A C 1
ATOM 2244 O O . LEU A 1 293 ? 19.734 4.324 8.977 1 94.31 293 LEU A O 1
ATOM 2248 N N . PRO A 1 294 ? 18.25 5.055 7.453 1 95.44 294 PRO A N 1
ATOM 2249 C CA . PRO A 1 294 ? 17.172 4.402 8.211 1 95.44 294 PRO A CA 1
ATOM 2250 C C . PRO A 1 294 ? 17.312 2.883 8.234 1 95.44 294 PRO A C 1
ATOM 2252 O O . PRO A 1 294 ? 17.906 2.299 7.324 1 95.44 294 PRO A O 1
ATOM 2255 N N . SER A 1 295 ? 16.719 2.236 9.227 1 95.06 295 SER A N 1
ATOM 2256 C CA . SER A 1 295 ? 16.844 0.795 9.422 1 95.06 295 SER A CA 1
ATOM 2257 C C . SER A 1 295 ? 16.234 0.028 8.25 1 95.06 295 SER A C 1
ATOM 2259 O O . SER A 1 295 ? 16.75 -1.023 7.859 1 95.06 295 SER A O 1
ATOM 2261 N N . ALA A 1 296 ? 15.188 0.537 7.703 1 94.56 296 ALA A N 1
ATOM 2262 C CA . ALA A 1 296 ? 14.508 -0.151 6.613 1 94.56 296 ALA A CA 1
ATOM 2263 C C . ALA A 1 296 ? 15.367 -0.176 5.355 1 94.56 296 ALA A C 1
ATOM 2265 O O . ALA A 1 296 ? 15.117 -0.96 4.438 1 94.56 296 ALA A O 1
ATOM 2266 N N . SER A 1 297 ? 16.375 0.641 5.27 1 93.38 297 SER A N 1
ATOM 2267 C CA . SER A 1 297 ? 17.266 0.685 4.113 1 93.38 297 SER A CA 1
ATOM 2268 C C . SER A 1 297 ? 18.078 -0.6 3.99 1 93.38 297 SER A C 1
ATOM 2270 O O . SER A 1 297 ? 18.688 -0.856 2.951 1 93.38 297 SER A O 1
ATOM 2272 N N . GLU A 1 298 ? 18.078 -1.365 5.051 1 90.94 298 GLU A N 1
ATOM 2273 C CA . GLU A 1 298 ? 18.719 -2.674 4.957 1 90.94 298 GLU A CA 1
ATOM 2274 C C . GLU A 1 298 ? 18.078 -3.527 3.869 1 90.94 298 GLU A C 1
ATOM 2276 O O . GLU A 1 298 ? 18.719 -4.391 3.281 1 90.94 298 GLU A O 1
ATOM 2281 N N . LYS A 1 299 ? 16.828 -3.238 3.576 1 88 299 LYS A N 1
ATOM 2282 C CA . LYS A 1 299 ? 16.078 -3.984 2.566 1 88 299 LYS A CA 1
ATOM 2283 C C . LYS A 1 299 ? 15.945 -3.182 1.276 1 88 299 LYS A C 1
ATOM 2285 O O . LYS A 1 299 ? 15.07 -3.463 0.451 1 88 299 LYS A O 1
ATOM 2290 N N . HIS A 1 300 ? 16.734 -2.217 1.181 1 84.12 300 HIS A N 1
ATOM 2291 C CA . HIS A 1 300 ? 16.672 -1.387 -0.017 1 84.12 300 HIS A CA 1
ATOM 2292 C C . HIS A 1 300 ? 18.062 -1.069 -0.54 1 84.12 300 HIS A C 1
ATOM 2294 O O . HIS A 1 300 ? 18.906 -0.55 0.199 1 84.12 300 HIS A O 1
ATOM 2300 N N . GLY A 1 301 ? 18.328 -1.5 -1.772 1 80.94 301 GLY A N 1
ATOM 2301 C CA . GLY A 1 301 ? 19.547 -1.05 -2.428 1 80.94 301 GLY A CA 1
ATOM 2302 C C . GLY A 1 301 ? 19.406 0.321 -3.062 1 80.94 301 GLY A C 1
ATOM 2303 O O . GLY A 1 301 ? 18.594 0.513 -3.973 1 80.94 301 GLY A O 1
ATOM 2304 N N . MET A 1 302 ? 20.203 1.249 -2.609 1 81.75 302 MET A N 1
ATOM 2305 C CA . MET A 1 302 ? 20.125 2.621 -3.102 1 81.75 302 MET A CA 1
ATOM 2306 C C . MET A 1 302 ? 20.25 2.662 -4.621 1 81.75 302 MET A C 1
ATOM 2308 O O . MET A 1 302 ? 21.062 1.946 -5.199 1 81.75 302 MET A O 1
ATOM 2312 N N . TRP A 1 303 ? 19.344 3.434 -5.254 1 77.06 303 TRP A N 1
ATOM 2313 C CA . TRP A 1 303 ? 19.312 3.715 -6.684 1 77.06 303 TRP A CA 1
ATOM 2314 C C . TRP A 1 303 ? 19.234 2.424 -7.492 1 77.06 303 TRP A C 1
ATOM 2316 O O . TRP A 1 303 ? 19.875 2.295 -8.531 1 77.06 303 TRP A O 1
ATOM 2326 N N . GLY A 1 304 ? 18.672 1.408 -6.957 1 77.25 304 GLY A N 1
ATOM 2327 C CA . GLY A 1 304 ? 18.375 0.175 -7.672 1 77.25 304 GLY A CA 1
ATOM 2328 C C . GLY A 1 304 ? 19.484 -0.856 -7.551 1 77.25 304 GLY A C 1
ATOM 2329 O O . GLY A 1 304 ? 19.484 -1.864 -8.258 1 77.25 304 GLY A O 1
ATOM 2330 N N . SER A 1 305 ? 20.391 -0.638 -6.711 1 79.5 305 SER A N 1
ATOM 2331 C CA . SER A 1 305 ? 21.531 -1.55 -6.586 1 79.5 305 SER A CA 1
ATOM 2332 C C . SER A 1 305 ? 21.062 -2.953 -6.203 1 79.5 305 SER A C 1
ATOM 2334 O O . SER A 1 305 ? 21.781 -3.932 -6.441 1 79.5 305 SER A O 1
ATOM 2336 N N . GLY A 1 306 ? 19.906 -3.098 -5.672 1 76.88 306 GLY A N 1
ATOM 2337 C CA . GLY A 1 306 ? 19.359 -4.402 -5.359 1 76.88 306 GLY A CA 1
ATOM 2338 C C . GLY A 1 306 ? 19.031 -5.227 -6.594 1 76.88 306 GLY A C 1
ATOM 2339 O O . GLY A 1 306 ? 18.812 -6.438 -6.5 1 76.88 306 GLY A O 1
ATOM 2340 N N . LEU A 1 307 ? 19.062 -4.617 -7.727 1 77.25 307 LEU A N 1
ATOM 2341 C CA . LEU A 1 307 ? 18.719 -5.289 -8.977 1 77.25 307 LEU A CA 1
ATOM 2342 C C . LEU A 1 307 ? 19.953 -5.934 -9.602 1 77.25 307 LEU A C 1
ATOM 2344 O O . LEU A 1 307 ? 19.844 -6.691 -10.57 1 77.25 307 LEU A O 1
ATOM 2348 N N . GLU A 1 308 ? 21.125 -5.723 -9.055 1 79.25 308 GLU A N 1
ATOM 2349 C CA . GLU A 1 308 ? 22.391 -6.133 -9.648 1 79.25 308 GLU A CA 1
ATOM 2350 C C . GLU A 1 308 ? 22.469 -7.648 -9.812 1 79.25 308 GLU A C 1
ATOM 2352 O O . GLU A 1 308 ? 23.281 -8.156 -10.586 1 79.25 308 GLU A O 1
ATOM 2357 N N . MET A 1 309 ? 21.594 -8.312 -9.078 1 76.31 309 MET A N 1
ATOM 2358 C CA . MET A 1 309 ? 21.656 -9.766 -9.125 1 76.31 309 MET A CA 1
ATOM 2359 C C . MET A 1 309 ? 20.344 -10.352 -9.656 1 76.31 309 MET A C 1
ATOM 2361 O O . MET A 1 309 ? 20.109 -11.555 -9.539 1 76.31 309 MET A O 1
ATOM 2365 N N . HIS A 1 310 ? 19.562 -9.523 -10.188 1 76.06 310 HIS A N 1
ATOM 2366 C CA . HIS A 1 310 ? 18.281 -10 -10.688 1 76.06 310 HIS A CA 1
ATOM 2367 C C . HIS A 1 310 ? 18.484 -11.062 -11.766 1 76.06 310 HIS A C 1
ATOM 2369 O O . HIS A 1 310 ? 19.484 -11.047 -12.484 1 76.06 310 HIS A O 1
ATOM 2375 N N . THR A 1 311 ? 17.578 -11.898 -11.852 1 69.88 311 THR A N 1
ATOM 2376 C CA . THR A 1 311 ? 17.625 -13 -12.805 1 69.88 311 THR A CA 1
ATOM 2377 C C . THR A 1 311 ? 17.641 -12.469 -14.234 1 69.88 311 THR A C 1
ATOM 2379 O O . THR A 1 311 ? 18.344 -13.016 -15.094 1 69.88 311 THR A O 1
ATOM 2382 N N . LYS A 1 312 ? 16.922 -11.492 -14.469 1 72.12 312 LYS A N 1
ATOM 2383 C CA . LYS A 1 312 ? 16.766 -10.969 -15.82 1 72.12 312 LYS A CA 1
ATOM 2384 C C . LYS A 1 312 ? 17.781 -9.859 -16.094 1 72.12 312 LYS A C 1
ATOM 2386 O O . LYS A 1 312 ? 17.859 -8.883 -15.352 1 72.12 312 LYS A O 1
ATOM 2391 N N . PRO A 1 313 ? 18.562 -9.984 -17.172 1 72.94 313 PRO A N 1
ATOM 2392 C CA . PRO A 1 313 ? 19.625 -9.023 -17.453 1 72.94 313 PRO A CA 1
ATOM 2393 C C . PRO A 1 313 ? 19.094 -7.613 -17.703 1 72.94 313 PRO A C 1
ATOM 2395 O O . PRO A 1 313 ? 19.75 -6.625 -17.375 1 72.94 313 PRO A O 1
ATOM 2398 N N . TRP A 1 314 ? 17.938 -7.484 -18.344 1 73.81 314 TRP A N 1
ATOM 2399 C CA . TRP A 1 314 ? 17.406 -6.152 -18.609 1 73.81 314 TRP A CA 1
ATOM 2400 C C . TRP A 1 314 ? 16.984 -5.469 -17.328 1 73.81 314 TRP A C 1
ATOM 2402 O O . TRP A 1 314 ? 16.828 -4.246 -17.281 1 73.81 314 TRP A O 1
ATOM 2412 N N . VAL A 1 315 ? 16.672 -6.254 -16.312 1 74.5 315 VAL A N 1
ATOM 2413 C CA . VAL A 1 315 ? 16.391 -5.684 -15.008 1 74.5 315 VAL A CA 1
ATOM 2414 C C . VAL A 1 315 ? 17.703 -5.305 -14.32 1 74.5 315 VAL A C 1
ATOM 2416 O O . VAL A 1 315 ? 17.797 -4.25 -13.688 1 74.5 315 VAL A O 1
ATOM 2419 N N . ARG A 1 316 ? 18.734 -6.156 -14.453 1 76.5 316 ARG A N 1
ATOM 2420 C CA . ARG A 1 316 ? 20.047 -5.84 -13.906 1 76.5 316 ARG A CA 1
ATOM 2421 C C . ARG A 1 316 ? 20.578 -4.539 -14.492 1 76.5 316 ARG A C 1
ATOM 2423 O O . ARG A 1 316 ? 21.266 -3.781 -13.812 1 76.5 316 ARG A O 1
ATOM 2430 N N . ALA A 1 317 ? 20.281 -4.27 -15.734 1 76.75 317 ALA A N 1
ATOM 2431 C CA . ALA A 1 317 ? 20.75 -3.084 -16.438 1 76.75 317 ALA A CA 1
ATOM 2432 C C . ALA A 1 317 ? 20.203 -1.81 -15.82 1 76.75 317 ALA A C 1
ATOM 2434 O O . ALA A 1 317 ? 20.703 -0.714 -16.078 1 76.75 317 ALA A O 1
ATOM 2435 N N . ARG A 1 318 ? 19.203 -1.99 -14.984 1 76.12 318 ARG A N 1
ATOM 2436 C CA . ARG A 1 318 ? 18.578 -0.836 -14.359 1 76.12 318 ARG A CA 1
ATOM 2437 C C . ARG A 1 318 ? 19.25 -0.483 -13.039 1 76.12 318 ARG A C 1
ATOM 2439 O O . ARG A 1 318 ? 18.922 0.522 -12.406 1 76.12 318 ARG A O 1
ATOM 2446 N N . ALA A 1 319 ? 20.203 -1.254 -12.594 1 79.5 319 ALA A N 1
ATOM 2447 C CA . ALA A 1 319 ? 20.844 -1.079 -11.297 1 79.5 319 ALA A CA 1
ATOM 2448 C C . ALA A 1 319 ? 21.828 0.081 -11.32 1 79.5 319 ALA A C 1
ATOM 2450 O O . ALA A 1 319 ? 23 -0.09 -10.984 1 79.5 319 ALA A O 1
ATOM 2451 N N . ARG A 1 320 ? 21.266 1.347 -11.656 1 78.81 320 ARG A N 1
ATOM 2452 C CA . ARG A 1 320 ? 22.094 2.541 -11.766 1 78.81 320 ARG A CA 1
ATOM 2453 C C . ARG A 1 320 ? 21.25 3.805 -11.586 1 78.81 320 ARG A C 1
ATOM 2455 O O . ARG A 1 320 ? 20.109 3.867 -12.023 1 78.81 320 ARG A O 1
ATOM 2462 N N . ARG A 1 321 ? 21.859 4.793 -11.008 1 76.62 321 ARG A N 1
ATOM 2463 C CA . ARG A 1 321 ? 21.188 6.043 -10.664 1 76.62 321 ARG A CA 1
ATOM 2464 C C . ARG A 1 321 ? 20.672 6.746 -11.906 1 76.62 321 ARG A C 1
ATOM 2466 O O . ARG A 1 321 ? 19.547 7.266 -11.914 1 76.62 321 ARG A O 1
ATOM 2473 N N . ASP A 1 322 ? 21.5 6.809 -12.906 1 77.12 322 ASP A N 1
ATOM 2474 C CA . ASP A 1 322 ? 21.141 7.543 -14.117 1 77.12 322 ASP A CA 1
ATOM 2475 C C . ASP A 1 322 ? 19.859 6.988 -14.734 1 77.12 322 ASP A C 1
ATOM 2477 O O . ASP A 1 322 ? 19.062 7.742 -15.289 1 77.12 322 ASP A O 1
ATOM 2481 N N . TYR A 1 323 ? 19.672 5.699 -14.719 1 75.31 323 TYR A N 1
ATOM 2482 C CA . TYR A 1 323 ? 18.438 5.102 -15.211 1 75.31 323 TYR A CA 1
ATOM 2483 C C . TYR A 1 323 ? 17.234 5.684 -14.492 1 75.31 323 TYR A C 1
ATOM 2485 O O . TYR A 1 323 ? 16.266 6.098 -15.133 1 75.31 323 TYR A O 1
ATOM 2493 N N . TRP A 1 324 ? 17.328 5.805 -13.203 1 74.81 324 TRP A N 1
ATOM 2494 C CA . TRP A 1 324 ? 16.172 6.184 -12.375 1 74.81 324 TRP A CA 1
ATOM 2495 C C . TRP A 1 324 ? 15.945 7.688 -12.43 1 74.81 324 TRP A C 1
ATOM 2497 O O . TRP A 1 324 ? 14.805 8.148 -12.336 1 74.81 324 TRP A O 1
ATOM 2507 N N . GLU A 1 325 ? 16.953 8.406 -12.562 1 72.19 325 GLU A N 1
ATOM 2508 C CA . GLU A 1 325 ? 16.828 9.852 -12.688 1 72.19 325 GLU A CA 1
ATOM 2509 C C . GLU A 1 325 ? 16.141 10.234 -13.992 1 72.19 325 GLU A C 1
ATOM 2511 O O . GLU A 1 325 ? 15.523 11.297 -14.094 1 72.19 325 GLU A O 1
ATOM 2516 N N . HIS A 1 326 ? 16.188 9.281 -14.961 1 70.75 326 HIS A N 1
ATOM 2517 C CA . HIS A 1 326 ? 15.688 9.656 -16.281 1 70.75 326 HIS A CA 1
ATOM 2518 C C . HIS A 1 326 ? 14.461 8.828 -16.656 1 70.75 326 HIS A C 1
ATOM 2520 O O . HIS A 1 326 ? 13.852 9.062 -17.703 1 70.75 326 HIS A O 1
ATOM 2526 N N . ILE A 1 327 ? 14.195 7.98 -15.797 1 67.75 327 ILE A N 1
ATOM 2527 C CA . ILE A 1 327 ? 13.062 7.125 -16.109 1 67.75 327 ILE A CA 1
ATOM 2528 C C . ILE A 1 327 ? 11.781 7.957 -16.125 1 67.75 327 ILE A C 1
ATOM 2530 O O . ILE A 1 327 ? 11.633 8.891 -15.328 1 67.75 327 ILE A O 1
ATOM 2534 N N . THR A 1 328 ? 10.93 7.727 -17.141 1 64.94 328 THR A N 1
ATOM 2535 C CA . THR A 1 328 ? 9.562 8.219 -17.156 1 64.94 328 THR A CA 1
ATOM 2536 C C . THR A 1 328 ? 8.57 7.082 -16.922 1 64.94 328 THR A C 1
ATOM 2538 O O . THR A 1 328 ? 8.18 6.391 -17.875 1 64.94 328 THR A O 1
ATOM 2541 N N . PRO A 1 329 ? 8.312 6.816 -15.641 1 61.19 329 PRO A N 1
ATOM 2542 C CA . PRO A 1 329 ? 7.449 5.672 -15.359 1 61.19 329 PRO A CA 1
ATOM 2543 C C . PRO A 1 329 ? 6.035 5.852 -15.906 1 61.19 329 PRO A C 1
ATOM 2545 O O . PRO A 1 329 ? 5.578 6.984 -16.094 1 61.19 329 PRO A O 1
ATOM 2548 N N . ALA A 1 330 ? 5.5 4.648 -16.328 1 60 330 ALA A N 1
ATOM 2549 C CA . ALA A 1 330 ? 4.07 4.723 -16.641 1 60 330 ALA A CA 1
ATOM 2550 C C . ALA A 1 330 ? 3.271 5.148 -15.406 1 60 330 ALA A C 1
ATOM 2552 O O . ALA A 1 330 ? 3.346 4.504 -14.359 1 60 330 ALA A O 1
ATOM 2553 N N . SER A 1 331 ? 2.996 6.473 -15.25 1 57.47 331 SER A N 1
ATOM 2554 C CA . SER A 1 331 ? 2.428 6.984 -14.008 1 57.47 331 SER A CA 1
ATOM 2555 C C . SER A 1 331 ? 1.064 7.625 -14.25 1 57.47 331 SER A C 1
ATOM 2557 O O . SER A 1 331 ? 0.322 7.887 -13.297 1 57.47 331 SER A O 1
ATOM 2559 N N . GLY A 1 332 ? 0.642 7.82 -15.453 1 56.41 332 GLY A N 1
ATOM 2560 C CA . GLY A 1 332 ? -0.5 8.688 -15.695 1 56.41 332 GLY A CA 1
ATOM 2561 C C . GLY A 1 332 ? -0.167 10.164 -15.57 1 56.41 332 GLY A C 1
ATOM 2562 O O . GLY A 1 332 ? -1.064 11.008 -15.539 1 56.41 332 GLY A O 1
ATOM 2563 N N . ARG A 1 333 ? 1.1 10.477 -15.305 1 57.94 333 ARG A N 1
ATOM 2564 C CA . ARG A 1 333 ? 1.517 11.875 -15.242 1 57.94 333 ARG A CA 1
ATOM 2565 C C . ARG A 1 333 ? 1.736 12.445 -16.641 1 57.94 333 ARG A C 1
ATOM 2567 O O . ARG A 1 333 ? 2.023 11.711 -17.578 1 57.94 333 ARG A O 1
ATOM 2574 N N . PRO A 1 334 ? 1.446 13.773 -16.594 1 54.66 334 PRO A N 1
ATOM 2575 C CA . PRO A 1 334 ? 1.792 14.383 -17.875 1 54.66 334 PRO A CA 1
ATOM 2576 C C . PRO A 1 334 ? 3.232 14.102 -18.297 1 54.66 334 PRO A C 1
ATOM 2578 O O . PRO A 1 334 ? 4.129 14.055 -17.453 1 54.66 334 PRO A O 1
ATOM 2581 N N . LYS A 1 335 ? 3.445 13.773 -19.453 1 61.59 335 LYS A N 1
ATOM 2582 C CA . LYS A 1 335 ? 4.742 13.547 -20.078 1 61.59 335 LYS A CA 1
ATOM 2583 C C . LYS A 1 335 ? 5.277 12.156 -19.75 1 61.59 335 LYS A C 1
ATOM 2585 O O . LYS A 1 335 ? 6.391 11.805 -20.141 1 61.59 335 LYS A O 1
ATOM 2590 N N . CYS A 1 336 ? 4.531 11.484 -18.859 1 60.97 336 CYS A N 1
ATOM 2591 C CA . CYS A 1 336 ? 4.836 10.078 -18.625 1 60.97 336 CYS A CA 1
ATOM 2592 C C . CYS A 1 336 ? 3.963 9.18 -19.484 1 60.97 336 CYS A C 1
ATOM 2594 O O . CYS A 1 336 ? 2.832 9.531 -19.812 1 60.97 336 CYS A O 1
ATOM 2596 N N . PRO A 1 337 ? 4.547 8.195 -19.859 1 61.22 337 PRO A N 1
ATOM 2597 C CA . PRO A 1 337 ? 3.703 7.23 -20.578 1 61.22 337 PRO A CA 1
ATOM 2598 C C . PRO A 1 337 ? 2.525 6.742 -19.734 1 61.22 337 PRO A C 1
ATOM 2600 O O . PRO A 1 337 ? 2.66 6.574 -18.516 1 61.22 337 PRO A O 1
ATOM 2603 N N . SER A 1 338 ? 1.371 6.691 -20.391 1 61.78 338 SER A N 1
ATOM 2604 C CA . SER A 1 338 ? 0.175 6.191 -19.719 1 61.78 338 SER A CA 1
ATOM 2605 C C . SER A 1 338 ? 0.349 4.734 -19.297 1 61.78 338 SER A C 1
ATOM 2607 O O . SER A 1 338 ? -0.228 4.305 -18.297 1 61.78 338 SER A O 1
ATOM 2609 N N . LEU A 1 339 ? 1.223 3.957 -20.25 1 59.59 339 LEU A N 1
ATOM 2610 C CA . LEU A 1 339 ? 1.447 2.547 -19.953 1 59.59 339 LEU A CA 1
ATOM 2611 C C . LEU A 1 339 ? 2.938 2.221 -19.953 1 59.59 339 LEU A C 1
ATOM 2613 O O . LEU A 1 339 ? 3.713 2.861 -20.672 1 59.59 339 LEU A O 1
ATOM 2617 N N . SER A 1 340 ? 3.217 1.346 -19 1 55.94 340 SER A N 1
ATOM 2618 C CA . SER A 1 340 ? 4.582 0.826 -19.047 1 55.94 340 SER A CA 1
ATOM 2619 C C . SER A 1 340 ? 4.797 -0.045 -20.281 1 55.94 340 SER A C 1
ATOM 2621 O O . SER A 1 340 ? 3.863 -0.678 -20.781 1 55.94 340 SER A O 1
ATOM 2623 N N . THR A 1 341 ? 5.914 0.213 -20.906 1 56.16 341 THR A N 1
ATOM 2624 C CA . THR A 1 341 ? 6.332 -0.725 -21.938 1 56.16 341 THR A CA 1
ATOM 2625 C C . THR A 1 341 ? 7.367 -1.705 -21.406 1 56.16 341 THR A C 1
ATOM 2627 O O . THR A 1 341 ? 8.461 -1.303 -21.016 1 56.16 341 THR A O 1
ATOM 2630 N N . PRO A 1 342 ? 6.895 -3.002 -21.188 1 53.28 342 PRO A N 1
ATOM 2631 C CA . PRO A 1 342 ? 7.883 -3.961 -20.688 1 53.28 342 PRO A CA 1
ATOM 2632 C C . PRO A 1 342 ? 9.109 -4.066 -21.594 1 53.28 342 PRO A C 1
ATOM 2634 O O . PRO A 1 342 ? 8.984 -3.99 -22.828 1 53.28 342 PRO A O 1
ATOM 2637 N N . GLU A 1 343 ? 10.297 -4.004 -20.875 1 56.53 343 GLU A N 1
ATOM 2638 C CA . GLU A 1 343 ? 11.508 -4.262 -21.656 1 56.53 343 GLU A CA 1
ATOM 2639 C C . GLU A 1 343 ? 11.734 -5.762 -21.844 1 56.53 343 GLU A C 1
ATOM 2641 O O . GLU A 1 343 ? 11.586 -6.535 -20.891 1 56.53 343 GLU A O 1
ATOM 2646 N N . GLY A 1 344 ? 11.516 -6.367 -22.938 1 59.34 344 GLY A N 1
ATOM 2647 C CA . GLY A 1 344 ? 11.883 -7.73 -23.281 1 59.34 344 GLY A CA 1
ATOM 2648 C C . GLY A 1 344 ? 12.953 -7.801 -24.359 1 59.34 344 GLY A C 1
ATOM 2649 O O . GLY A 1 344 ? 12.898 -7.059 -25.344 1 59.34 344 GLY A O 1
ATOM 2650 N N . TRP A 1 345 ? 14.078 -8.398 -23.906 1 64.44 345 TRP A N 1
ATOM 2651 C CA . TRP A 1 345 ? 15.195 -8.5 -24.844 1 64.44 345 TRP A CA 1
ATOM 2652 C C . TRP A 1 345 ? 15.07 -9.75 -25.703 1 64.44 345 TRP A C 1
ATOM 2654 O O . TRP A 1 345 ? 15.953 -10.047 -26.516 1 64.44 345 TRP A O 1
ATOM 2664 N N . GLY A 1 346 ? 13.922 -10.398 -25.531 1 64.56 346 GLY A N 1
ATOM 2665 C CA . GLY A 1 346 ? 13.656 -11.57 -26.328 1 64.56 346 GLY A CA 1
ATOM 2666 C C . GLY A 1 346 ? 14.609 -12.719 -26.062 1 64.56 346 GLY A C 1
ATOM 2667 O O . GLY A 1 346 ? 14.859 -13.547 -26.938 1 64.56 346 GLY A O 1
ATOM 2668 N N . VAL A 1 347 ? 15.227 -12.648 -24.938 1 71 347 VAL A N 1
ATOM 2669 C CA . VAL A 1 347 ? 16.156 -13.734 -24.625 1 71 347 VAL A CA 1
ATOM 2670 C C . VAL A 1 347 ? 15.438 -14.789 -23.766 1 71 347 VAL A C 1
ATOM 2672 O O . VAL A 1 347 ? 14.477 -14.477 -23.062 1 71 347 VAL A O 1
ATOM 2675 N N . THR A 1 348 ? 15.812 -16.031 -24.016 1 76.38 348 THR A N 1
ATOM 2676 C CA . THR A 1 348 ? 15.211 -17.141 -23.281 1 76.38 348 THR A CA 1
ATOM 2677 C C . THR A 1 348 ? 16.281 -18.125 -22.844 1 76.38 348 THR A C 1
ATOM 2679 O O . THR A 1 348 ? 17.469 -17.875 -22.984 1 76.38 348 THR A O 1
ATOM 2682 N N . LYS A 1 349 ? 15.844 -19.109 -22.156 1 73.56 349 LYS A N 1
ATOM 2683 C CA . LYS A 1 349 ? 16.75 -20.141 -21.641 1 73.56 349 LYS A CA 1
ATOM 2684 C C . LYS A 1 349 ? 17.828 -20.484 -22.641 1 73.56 349 LYS A C 1
ATOM 2686 O O . LYS A 1 349 ? 17.547 -20.703 -23.828 1 73.56 349 LYS A O 1
ATOM 2691 N N . GLY A 1 350 ? 19 -20.562 -22.172 1 74.81 350 GLY A N 1
ATOM 2692 C CA . GLY A 1 350 ? 20.125 -20.922 -23.016 1 74.81 350 GLY A CA 1
ATOM 2693 C C . GLY A 1 350 ? 20.922 -19.734 -23.5 1 74.81 350 GLY A C 1
ATOM 2694 O O . GLY A 1 350 ? 22.078 -19.875 -23.906 1 74.81 350 GLY A O 1
ATOM 2695 N N . HIS A 1 351 ? 20.281 -18.578 -23.406 1 77.44 351 HIS A N 1
ATOM 2696 C CA . HIS A 1 351 ? 21 -17.375 -23.797 1 77.44 351 HIS A CA 1
ATOM 2697 C C . HIS A 1 351 ? 22.062 -17 -22.766 1 77.44 351 HIS A C 1
ATOM 2699 O O . HIS A 1 351 ? 21.844 -17.125 -21.562 1 77.44 351 HIS A O 1
ATOM 2705 N N . ALA A 1 352 ? 23.125 -16.5 -23.172 1 80.62 352 ALA A N 1
ATOM 2706 C CA . ALA A 1 352 ? 24.281 -16.203 -22.328 1 80.62 352 ALA A CA 1
ATOM 2707 C C . ALA A 1 352 ? 23.922 -15.195 -21.234 1 80.62 352 ALA A C 1
ATOM 2709 O O . ALA A 1 352 ? 24.359 -15.312 -20.094 1 80.62 352 ALA A O 1
ATOM 2710 N N . GLU A 1 353 ? 23.047 -14.32 -21.578 1 76.81 353 GLU A N 1
ATOM 2711 C CA . GLU A 1 353 ? 22.703 -13.234 -20.656 1 76.81 353 GLU A CA 1
ATOM 2712 C C . GLU A 1 353 ? 21.781 -13.719 -19.547 1 76.81 353 GLU A C 1
ATOM 2714 O O . GLU A 1 353 ? 21.578 -13.023 -18.547 1 76.81 353 GLU A O 1
ATOM 2719 N N . LEU A 1 354 ? 21.25 -14.906 -19.703 1 77 354 LEU A N 1
ATOM 2720 C CA . LEU A 1 354 ? 20.297 -15.422 -18.734 1 77 354 LEU A CA 1
ATOM 2721 C C . LEU A 1 354 ? 20.953 -16.406 -17.781 1 77 354 LEU A C 1
ATOM 2723 O O . LEU A 1 354 ? 20.344 -16.875 -16.828 1 77 354 LEU A O 1
ATOM 2727 N N . MET A 1 355 ? 22.25 -16.641 -18.156 1 78.31 355 MET A N 1
ATOM 2728 C CA . MET A 1 355 ? 22.984 -17.531 -17.266 1 78.31 355 MET A CA 1
ATOM 2729 C C . MET A 1 355 ? 23.156 -16.891 -15.891 1 78.31 355 MET A C 1
ATOM 2731 O O . MET A 1 355 ? 23.547 -15.727 -15.789 1 78.31 355 MET A O 1
ATOM 2735 N N . GLN A 1 356 ? 22.797 -17.719 -14.836 1 76 356 GLN A N 1
ATOM 2736 C CA . GLN A 1 356 ? 22.797 -17.188 -13.477 1 76 356 GLN A CA 1
ATOM 2737 C C . GLN A 1 356 ? 24.141 -17.453 -12.789 1 76 356 GLN A C 1
ATOM 2739 O O . GLN A 1 356 ? 24.797 -18.453 -13.07 1 76 356 GLN A O 1
ATOM 2744 N N . GLN A 1 357 ? 24.578 -16.438 -12.039 1 72.38 357 GLN A N 1
ATOM 2745 C CA . GLN A 1 357 ? 25.812 -16.578 -11.273 1 72.38 357 GLN A CA 1
ATOM 2746 C C . GLN A 1 357 ? 25.625 -16.109 -9.828 1 72.38 357 GLN A C 1
ATOM 2748 O O . GLN A 1 357 ? 24.656 -15.414 -9.523 1 72.38 357 GLN A O 1
ATOM 2753 N N . LYS A 1 358 ? 26.516 -16.609 -8.992 1 70.06 358 LYS A N 1
ATOM 2754 C CA . LYS A 1 358 ? 26.438 -16.297 -7.57 1 70.06 358 LYS A CA 1
ATOM 2755 C C . LYS A 1 358 ? 26.906 -14.883 -7.277 1 70.06 358 LYS A C 1
ATOM 2757 O O . LYS A 1 358 ? 26.469 -14.273 -6.297 1 70.06 358 LYS A O 1
ATOM 2762 N N . GLU A 1 359 ? 27.781 -14.375 -8.141 1 73.12 359 GLU A N 1
ATOM 2763 C CA . GLU A 1 359 ? 28.359 -13.047 -7.918 1 73.12 359 GLU A CA 1
ATOM 2764 C C . GLU A 1 359 ? 27.469 -11.953 -8.508 1 73.12 359 GLU A C 1
ATOM 2766 O O . GLU A 1 359 ? 26.766 -12.188 -9.492 1 73.12 359 GLU A O 1
ATOM 2771 N N . ALA A 1 360 ? 27.5 -10.836 -7.836 1 72.75 360 ALA A N 1
ATOM 2772 C CA . ALA A 1 360 ? 26.797 -9.672 -8.383 1 72.75 360 ALA A CA 1
ATOM 2773 C C . ALA A 1 360 ? 27.344 -9.312 -9.766 1 72.75 360 ALA A C 1
ATOM 2775 O O . ALA A 1 360 ? 28.5 -9.586 -10.078 1 72.75 360 ALA A O 1
ATOM 2776 N N . THR A 1 361 ? 26.391 -8.836 -10.602 1 78.75 361 THR A N 1
ATOM 2777 C CA . THR A 1 361 ? 26.812 -8.352 -11.906 1 78.75 361 THR A CA 1
ATOM 2778 C C . THR A 1 361 ? 27.922 -7.301 -11.773 1 78.75 361 THR A C 1
ATOM 2780 O O . THR A 1 361 ? 27.781 -6.348 -11 1 78.75 361 THR A O 1
ATOM 2783 N N . SER A 1 362 ? 29.016 -7.484 -12.422 1 79.5 362 SER A N 1
ATOM 2784 C CA . SER A 1 362 ? 30.141 -6.566 -12.344 1 79.5 362 SER A CA 1
ATOM 2785 C C . SER A 1 362 ? 29.859 -5.273 -13.109 1 79.5 362 SER A C 1
ATOM 2787 O O . SER A 1 362 ? 28.906 -5.199 -13.875 1 79.5 362 SER A O 1
ATOM 2789 N N . SER A 1 363 ? 30.719 -4.312 -12.828 1 80.38 363 SER A N 1
ATOM 2790 C CA . SER A 1 363 ? 30.594 -3.041 -13.539 1 80.38 363 SER A CA 1
ATOM 2791 C C . SER A 1 363 ? 30.734 -3.23 -15.047 1 80.38 363 SER A C 1
ATOM 2793 O O . SER A 1 363 ? 30.047 -2.568 -15.828 1 80.38 363 SER A O 1
ATOM 2795 N N . GLN A 1 364 ? 31.609 -4.172 -15.43 1 84.94 364 GLN A N 1
ATOM 2796 C CA . GLN A 1 364 ? 31.812 -4.445 -16.844 1 84.94 364 GLN A CA 1
ATOM 2797 C C . GLN A 1 364 ? 30.594 -5.102 -17.469 1 84.94 364 GLN A C 1
ATOM 2799 O O . GLN A 1 364 ? 30.203 -4.777 -18.594 1 84.94 364 GLN A O 1
ATOM 2804 N N . GLU A 1 365 ? 30.016 -5.992 -16.75 1 82.75 365 GLU A N 1
ATOM 2805 C CA . GLU A 1 365 ? 28.812 -6.656 -17.234 1 82.75 365 GLU A CA 1
ATOM 2806 C C . GLU A 1 365 ? 27.656 -5.672 -17.359 1 82.75 365 GLU A C 1
ATOM 2808 O O . GLU A 1 365 ? 26.859 -5.754 -18.297 1 82.75 365 GLU A O 1
ATOM 2813 N N . ILE A 1 366 ? 27.531 -4.746 -16.391 1 81.62 366 ILE A N 1
ATOM 2814 C CA . ILE A 1 366 ? 26.484 -3.742 -16.422 1 81.62 366 ILE A CA 1
ATOM 2815 C C . ILE A 1 366 ? 26.625 -2.865 -17.656 1 81.62 366 ILE A C 1
ATOM 2817 O O . ILE A 1 366 ? 25.641 -2.551 -18.328 1 81.62 366 ILE A O 1
ATOM 2821 N N . LYS A 1 367 ? 27.875 -2.531 -17.953 1 80.25 367 LYS A N 1
ATOM 2822 C CA . LYS A 1 367 ? 28.125 -1.734 -19.141 1 80.25 367 LYS A CA 1
ATOM 2823 C C . LYS A 1 367 ? 27.656 -2.469 -20.391 1 80.25 367 LYS A C 1
ATOM 2825 O O . LYS A 1 367 ? 27.047 -1.868 -21.281 1 80.25 367 LYS A O 1
ATOM 2830 N N . HIS A 1 368 ? 27.969 -3.697 -20.422 1 86.38 368 HIS A N 1
ATOM 2831 C CA . HIS A 1 368 ? 27.531 -4.523 -21.547 1 86.38 368 HIS A CA 1
ATOM 2832 C C . HIS A 1 368 ? 26 -4.582 -21.625 1 86.38 368 HIS A C 1
ATOM 2834 O O . HIS A 1 368 ? 25.438 -4.441 -22.719 1 86.38 368 HIS A O 1
ATOM 2840 N N . LEU A 1 369 ? 25.406 -4.758 -20.531 1 82.19 369 LEU A N 1
ATOM 2841 C CA . LEU A 1 369 ? 23.953 -4.832 -20.484 1 82.19 369 LEU A CA 1
ATOM 2842 C C . LEU A 1 369 ? 23.328 -3.512 -20.922 1 82.19 369 LEU A C 1
ATOM 2844 O O . LEU A 1 369 ? 22.266 -3.498 -21.547 1 82.19 369 LEU A O 1
ATOM 2848 N N . MET A 1 370 ? 24.016 -2.465 -20.594 1 81.12 370 MET A N 1
ATOM 2849 C CA . MET A 1 370 ? 23.531 -1.15 -21 1 81.12 370 MET A CA 1
ATOM 2850 C C . MET A 1 370 ? 23.531 -1.032 -22.531 1 81.12 370 MET A C 1
ATOM 2852 O O . MET A 1 370 ? 22.609 -0.458 -23.109 1 81.12 370 MET A O 1
ATOM 2856 N N . GLU A 1 371 ? 24.516 -1.552 -23.094 1 82.06 371 GLU A N 1
ATOM 2857 C CA . GLU A 1 371 ? 24.594 -1.542 -24.547 1 82.06 371 GLU A CA 1
ATOM 2858 C C . GLU A 1 371 ? 23.484 -2.385 -25.172 1 82.06 371 GLU A C 1
ATOM 2860 O O . GLU A 1 371 ? 22.891 -1.991 -26.172 1 82.06 371 GLU A O 1
ATOM 2865 N N . MET A 1 372 ? 23.266 -3.412 -24.578 1 79.38 372 MET A N 1
ATOM 2866 C CA . MET A 1 372 ? 22.203 -4.277 -25.062 1 79.38 372 MET A CA 1
ATOM 2867 C C . MET A 1 372 ? 20.844 -3.59 -24.922 1 79.38 372 MET A C 1
ATOM 2869 O O . MET A 1 372 ? 19.984 -3.717 -25.797 1 79.38 372 MET A O 1
ATOM 2873 N N . GLN A 1 373 ? 20.656 -2.912 -23.766 1 77.19 373 GLN A N 1
ATOM 2874 C CA . GLN A 1 373 ? 19.406 -2.184 -23.516 1 77.19 373 GLN A CA 1
ATOM 2875 C C . GLN A 1 373 ? 19.188 -1.109 -24.578 1 77.19 373 GLN A C 1
ATOM 2877 O O . GLN A 1 373 ? 18.062 -0.937 -25.062 1 77.19 373 GLN A O 1
ATOM 2882 N N . LYS A 1 374 ? 20.312 -0.439 -24.906 1 75.25 374 LYS A N 1
ATOM 2883 C CA . LYS A 1 374 ? 20.234 0.596 -25.922 1 75.25 374 LYS A CA 1
ATOM 2884 C C . LYS A 1 374 ? 19.844 0.001 -27.281 1 75.25 374 LYS A C 1
ATOM 2886 O O . LYS A 1 374 ? 19.031 0.574 -28.016 1 75.25 374 LYS A O 1
ATOM 2891 N N . LYS A 1 375 ? 20.328 -1.067 -27.531 1 76.5 375 LYS A N 1
ATOM 2892 C CA . LYS A 1 375 ? 20.031 -1.743 -28.797 1 76.5 375 LYS A CA 1
ATOM 2893 C C . LYS A 1 375 ? 18.594 -2.227 -28.844 1 76.5 375 LYS A C 1
ATOM 2895 O O . LYS A 1 375 ? 17.922 -2.115 -29.875 1 76.5 375 LYS A O 1
ATOM 2900 N N . ALA A 1 376 ? 18.203 -2.738 -27.75 1 68.38 376 ALA A N 1
ATOM 2901 C CA . ALA A 1 376 ? 16.844 -3.236 -27.672 1 68.38 376 ALA A CA 1
ATOM 2902 C C . ALA A 1 376 ? 15.836 -2.102 -27.844 1 68.38 376 ALA A C 1
ATOM 2904 O O . ALA A 1 376 ? 14.766 -2.293 -28.438 1 68.38 376 ALA A O 1
ATOM 2905 N N . LYS A 1 377 ? 16.109 -0.962 -27.344 1 67.38 377 LYS A N 1
ATOM 2906 C CA . LYS A 1 377 ? 15.234 0.201 -27.422 1 67.38 377 LYS A CA 1
ATOM 2907 C C . LYS A 1 377 ? 15.25 0.798 -28.828 1 67.38 377 LYS A C 1
ATOM 2909 O O . LYS A 1 377 ? 14.25 1.363 -29.281 1 67.38 377 LYS A O 1
ATOM 2914 N N . SER A 1 378 ? 16.297 0.747 -29.484 1 64.25 378 SER A N 1
ATOM 2915 C CA . SER A 1 378 ? 16.406 1.278 -30.828 1 64.25 378 SER A CA 1
ATOM 2916 C C . SER A 1 378 ? 15.703 0.381 -31.844 1 64.25 378 SER A C 1
ATOM 2918 O O . SER A 1 378 ? 15.273 0.845 -32.906 1 64.25 378 SER A O 1
ATOM 2920 N N . SER A 1 379 ? 15.445 -0.804 -31.453 1 55.47 379 SER A N 1
ATOM 2921 C CA . SER A 1 379 ? 14.773 -1.728 -32.375 1 55.47 379 SER A CA 1
ATOM 2922 C C . SER A 1 379 ? 13.266 -1.722 -32.125 1 55.47 379 SER A C 1
ATOM 2924 O O . SER A 1 379 ? 12.508 -2.236 -32.969 1 55.47 379 SER A O 1
ATOM 2926 N N . ALA A 1 380 ? 12.883 -1.18 -31.188 1 49.5 380 ALA A N 1
ATOM 2927 C CA . ALA A 1 380 ? 11.453 -1.13 -30.891 1 49.5 380 ALA A CA 1
ATOM 2928 C C . ALA A 1 380 ? 10.82 0.127 -31.484 1 49.5 380 ALA A C 1
ATOM 2930 O O . ALA A 1 380 ? 11.477 1.167 -31.594 1 49.5 380 ALA A O 1
ATOM 2931 N N . MET B 1 1 ? -5.391 -32.281 8.461 1 33.22 1 MET B N 1
ATOM 2932 C CA . MET B 1 1 ? -6.453 -31.312 8.148 1 33.22 1 MET B CA 1
ATOM 2933 C C . MET B 1 1 ? -7.426 -31.188 9.32 1 33.22 1 MET B C 1
ATOM 2935 O O . MET B 1 1 ? -7.75 -32.188 9.977 1 33.22 1 MET B O 1
ATOM 2939 N N . ALA B 1 2 ? -7.457 -30.141 9.984 1 38 2 ALA B N 1
ATOM 2940 C CA . ALA B 1 2 ? -8.5 -30.094 11 1 38 2 ALA B CA 1
ATOM 2941 C C . ALA B 1 2 ? -9.75 -30.828 10.547 1 38 2 ALA B C 1
ATOM 2943 O O . ALA B 1 2 ? -10.203 -30.656 9.414 1 38 2 ALA B O 1
ATOM 2944 N N . SER B 1 3 ? -10.062 -31.844 11.023 1 47.16 3 SER B N 1
ATOM 2945 C CA . SER B 1 3 ? -10.945 -32.969 10.711 1 47.16 3 SER B CA 1
ATOM 2946 C C . SER B 1 3 ? -12.188 -32.469 9.969 1 47.16 3 SER B C 1
ATOM 2948 O O . SER B 1 3 ? -12.742 -33.219 9.141 1 47.16 3 SER B O 1
ATOM 2950 N N . GLY B 1 4 ? -12.648 -31.141 10.008 1 61.53 4 GLY B N 1
ATOM 2951 C CA . GLY B 1 4 ? -13.961 -30.781 9.5 1 61.53 4 GLY B CA 1
ATOM 2952 C C . GLY B 1 4 ? -13.914 -29.797 8.359 1 61.53 4 GLY B C 1
ATOM 2953 O O . GLY B 1 4 ? -14.93 -29.516 7.723 1 61.53 4 GLY B O 1
ATOM 2954 N N . LYS B 1 5 ? -12.656 -29.328 7.922 1 79.12 5 LYS B N 1
ATOM 2955 C CA . LYS B 1 5 ? -12.641 -28.312 6.871 1 79.12 5 LYS B CA 1
ATOM 2956 C C . LYS B 1 5 ? -12.508 -28.953 5.492 1 79.12 5 LYS B C 1
ATOM 2958 O O . LYS B 1 5 ? -11.688 -29.844 5.297 1 79.12 5 LYS B O 1
ATOM 2963 N N . LYS B 1 6 ? -13.289 -28.562 4.578 1 88.38 6 LYS B N 1
ATOM 2964 C CA . LYS B 1 6 ? -13.273 -29.062 3.201 1 88.38 6 LYS B CA 1
ATOM 2965 C C . LYS B 1 6 ? -11.977 -28.672 2.492 1 88.38 6 LYS B C 1
ATOM 2967 O O . LYS B 1 6 ? -11.477 -27.562 2.662 1 88.38 6 LYS B O 1
ATOM 2972 N N . GLY B 1 7 ? -11.414 -29.641 1.686 1 94.25 7 GLY B N 1
ATOM 2973 C CA . GLY B 1 7 ? -10.234 -29.375 0.875 1 94.25 7 GLY B CA 1
ATOM 2974 C C . GLY B 1 7 ? -10.547 -28.609 -0.393 1 94.25 7 GLY B C 1
ATOM 2975 O O . GLY B 1 7 ? -11.711 -28.375 -0.713 1 94.25 7 GLY B O 1
ATOM 2976 N N . ILE B 1 8 ? -9.547 -28.234 -1.098 1 95.94 8 ILE B N 1
ATOM 2977 C CA . ILE B 1 8 ? -9.688 -27.344 -2.248 1 95.94 8 ILE B CA 1
ATOM 2978 C C . ILE B 1 8 ? -10.492 -28.047 -3.344 1 95.94 8 ILE B C 1
ATOM 2980 O O . ILE B 1 8 ? -11.383 -27.453 -3.945 1 95.94 8 ILE B O 1
ATOM 2984 N N . ILE B 1 9 ? -10.219 -29.312 -3.576 1 95.56 9 ILE B N 1
ATOM 2985 C CA . ILE B 1 9 ? -10.898 -30.047 -4.645 1 95.56 9 ILE B CA 1
ATOM 2986 C C . ILE B 1 9 ? -12.359 -30.266 -4.27 1 95.56 9 ILE B C 1
ATOM 2988 O O . ILE B 1 9 ? -13.25 -30.141 -5.113 1 95.56 9 ILE B O 1
ATOM 2992 N N . GLU B 1 10 ? -12.594 -30.578 -3.07 1 95.75 10 GLU B N 1
ATOM 2993 C CA . GLU B 1 10 ? -13.961 -30.766 -2.586 1 95.75 10 GLU B CA 1
ATOM 2994 C C . GLU B 1 10 ? -14.773 -29.484 -2.748 1 95.75 10 GLU B C 1
ATOM 2996 O O . GLU B 1 10 ? -15.93 -29.516 -3.18 1 95.75 10 GLU B O 1
ATOM 3001 N N . ARG B 1 11 ? -14.18 -28.359 -2.428 1 94.75 11 ARG B N 1
ATOM 3002 C CA . ARG B 1 11 ? -14.867 -27.078 -2.541 1 94.75 11 ARG B CA 1
ATOM 3003 C C . ARG B 1 11 ? -15.188 -26.75 -3.996 1 94.75 11 ARG B C 1
ATOM 3005 O O . ARG B 1 11 ? -16.312 -26.375 -4.32 1 94.75 11 ARG B O 1
ATOM 3012 N N . LEU B 1 12 ? -14.195 -26.953 -4.801 1 93.75 12 LEU B N 1
ATOM 3013 C CA . LEU B 1 12 ? -14.375 -26.625 -6.211 1 93.75 12 LEU B CA 1
ATOM 3014 C C . LEU B 1 12 ? -15.406 -27.547 -6.855 1 93.75 12 LEU B C 1
ATOM 3016 O O . LEU B 1 12 ? -16.25 -27.094 -7.637 1 93.75 12 LEU B O 1
ATOM 3020 N N . ASN B 1 13 ? -15.398 -28.781 -6.488 1 93.12 13 ASN B N 1
ATOM 3021 C CA . ASN B 1 13 ? -16.359 -29.75 -7.02 1 93.12 13 ASN B CA 1
ATOM 3022 C C . ASN B 1 13 ? -17.781 -29.453 -6.539 1 93.12 13 ASN B C 1
ATOM 3024 O O . ASN B 1 13 ? -18.75 -29.781 -7.211 1 93.12 13 ASN B O 1
ATOM 3028 N N . ALA B 1 14 ? -17.891 -28.891 -5.414 1 94.06 14 ALA B N 1
ATOM 3029 C CA . ALA B 1 14 ? -19.203 -28.531 -4.871 1 94.06 14 ALA B CA 1
ATOM 3030 C C . ALA B 1 14 ? -19.703 -27.219 -5.492 1 94.06 14 ALA B C 1
ATOM 3032 O O . ALA B 1 14 ? -20.781 -26.75 -5.156 1 94.06 14 ALA B O 1
ATOM 3033 N N . GLY B 1 15 ? -18.906 -26.594 -6.316 1 91.56 15 GLY B N 1
ATOM 3034 C CA . GLY B 1 15 ? -19.297 -25.375 -6.992 1 91.56 15 GLY B CA 1
ATOM 3035 C C . GLY B 1 15 ? -18.984 -24.109 -6.195 1 91.56 15 GLY B C 1
ATOM 3036 O O . GLY B 1 15 ? -19.422 -23.016 -6.547 1 91.56 15 GLY B O 1
ATOM 3037 N N . GLU B 1 16 ? -18.188 -24.312 -5.215 1 94.31 16 GLU B N 1
ATOM 3038 C CA . GLU B 1 16 ? -17.812 -23.156 -4.402 1 94.31 16 GLU B CA 1
ATOM 3039 C C . GLU B 1 16 ? -16.797 -22.281 -5.133 1 94.31 16 GLU B C 1
ATOM 3041 O O . GLU B 1 16 ? -16 -22.766 -5.934 1 94.31 16 GLU B O 1
ATOM 3046 N N . VAL B 1 17 ? -16.875 -20.984 -4.855 1 94.75 17 VAL B N 1
ATOM 3047 C CA . VAL B 1 17 ? -15.836 -20.062 -5.297 1 94.75 17 VAL B CA 1
ATOM 3048 C C . VAL B 1 17 ? -14.758 -19.938 -4.215 1 94.75 17 VAL B C 1
ATOM 3050 O O . VAL B 1 17 ? -15.07 -19.625 -3.061 1 94.75 17 VAL B O 1
ATOM 3053 N N . VAL B 1 18 ? -13.578 -20.281 -4.602 1 95.25 18 VAL B N 1
ATOM 3054 C CA . VAL B 1 18 ? -12.445 -20.172 -3.693 1 95.25 18 VAL B CA 1
ATOM 3055 C C . VAL B 1 18 ? -11.648 -18.906 -4.016 1 95.25 18 VAL B C 1
ATOM 3057 O O . VAL B 1 18 ? -11.273 -18.688 -5.168 1 95.25 18 VAL B O 1
ATOM 3060 N N . ILE B 1 19 ? -11.422 -18.062 -2.98 1 96.12 19 ILE B N 1
ATOM 3061 C CA . ILE B 1 19 ? -10.688 -16.828 -3.174 1 96.12 19 ILE B CA 1
ATOM 3062 C C . ILE B 1 19 ? -9.25 -16.984 -2.689 1 96.12 19 ILE B C 1
ATOM 3064 O O . ILE B 1 19 ? -9.016 -17.359 -1.534 1 96.12 19 ILE B O 1
ATOM 3068 N N . GLY B 1 20 ? -8.289 -16.766 -3.564 1 95.31 20 GLY B N 1
ATOM 3069 C CA . GLY B 1 20 ? -6.879 -16.75 -3.215 1 95.31 20 GLY B CA 1
ATOM 3070 C C . GLY B 1 20 ? -6.43 -15.43 -2.617 1 95.31 20 GLY B C 1
ATOM 3071 O O . GLY B 1 20 ? -7.172 -14.453 -2.629 1 95.31 20 GLY B O 1
ATOM 3072 N N . ASN B 1 21 ? -5.25 -15.453 -2.027 1 94.94 21 ASN B N 1
ATOM 3073 C CA 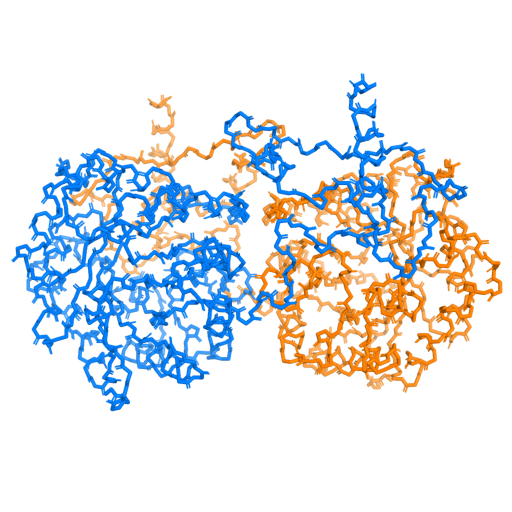. ASN B 1 21 ? -4.691 -14.219 -1.482 1 94.94 21 ASN B CA 1
ATOM 3074 C C . ASN B 1 21 ? -3.998 -13.391 -2.561 1 94.94 21 ASN B C 1
ATOM 3076 O O . ASN B 1 21 ? -4 -13.766 -3.734 1 94.94 21 ASN B O 1
ATOM 3080 N N . GLY B 1 22 ? -3.465 -12.172 -2.16 1 92.12 22 GLY B N 1
ATOM 3081 C CA . GLY B 1 22 ? -2.711 -11.297 -3.039 1 92.12 22 GLY B CA 1
ATOM 3082 C C . GLY B 1 22 ? -1.208 -11.461 -2.904 1 92.12 22 GLY B C 1
ATOM 3083 O O . GLY B 1 22 ? -0.724 -12.555 -2.615 1 92.12 22 GLY B O 1
ATOM 3084 N N . GLY B 1 23 ? -0.529 -10.438 -3.291 1 91 23 GLY B N 1
ATOM 3085 C CA . GLY B 1 23 ? 0.921 -10.516 -3.373 1 91 23 GLY B CA 1
ATOM 3086 C C . GLY B 1 23 ? 1.615 -10.117 -2.086 1 91 23 GLY B C 1
ATOM 3087 O O . GLY B 1 23 ? 1.201 -9.156 -1.425 1 91 23 GLY B O 1
ATOM 3088 N N . PHE B 1 24 ? 2.732 -10.797 -1.763 1 94.19 24 PHE B N 1
ATOM 3089 C CA . PHE B 1 24 ? 3.484 -10.531 -0.542 1 94.19 24 PHE B CA 1
ATOM 3090 C C . PHE B 1 24 ? 4.68 -9.633 -0.827 1 94.19 24 PHE B C 1
ATOM 3092 O O . PHE B 1 24 ? 4.965 -8.703 -0.065 1 94.19 24 PHE B O 1
ATOM 3099 N N . VAL B 1 25 ? 5.367 -9.844 -1.896 1 90.44 25 VAL B N 1
ATOM 3100 C CA . VAL B 1 25 ? 6.703 -9.289 -2.078 1 90.44 25 VAL B CA 1
ATOM 3101 C C . VAL B 1 25 ? 6.617 -7.77 -2.207 1 90.44 25 VAL B C 1
ATOM 3103 O O . VAL B 1 25 ? 7.375 -7.039 -1.562 1 90.44 25 VAL B O 1
ATOM 3106 N N . PHE B 1 26 ? 5.707 -7.234 -2.98 1 86.56 26 PHE B N 1
ATOM 3107 C CA . PHE B 1 26 ? 5.609 -5.789 -3.156 1 86.56 26 PHE B CA 1
ATOM 3108 C C . PHE B 1 26 ? 5.062 -5.125 -1.898 1 86.56 26 PHE B C 1
ATOM 3110 O O . PHE B 1 26 ? 5.535 -4.062 -1.496 1 86.56 26 PHE B O 1
ATOM 3117 N N . ALA B 1 27 ? 4.008 -5.785 -1.375 1 91.31 27 ALA B N 1
ATOM 3118 C CA . ALA B 1 27 ? 3.43 -5.234 -0.152 1 91.31 27 ALA B CA 1
ATOM 3119 C C . ALA B 1 27 ? 4.484 -5.105 0.943 1 91.31 27 ALA B C 1
ATOM 3121 O O . ALA B 1 27 ? 4.598 -4.059 1.583 1 91.31 27 ALA B O 1
ATOM 3122 N N . LEU B 1 28 ? 5.309 -6.121 1.119 1 94.31 28 LEU B N 1
ATOM 3123 C CA . LEU B 1 28 ? 6.277 -6.129 2.209 1 94.31 28 LEU B CA 1
ATOM 3124 C C . LEU B 1 28 ? 7.5 -5.289 1.853 1 94.31 28 LEU B C 1
ATOM 3126 O O . LEU B 1 28 ? 8.203 -4.805 2.74 1 94.31 28 LEU B O 1
ATOM 3130 N N . GLU B 1 29 ? 7.832 -5.168 0.572 1 90.44 29 GLU B N 1
ATOM 3131 C CA . GLU B 1 29 ? 8.883 -4.23 0.179 1 90.44 29 GLU B CA 1
ATOM 3132 C C . GLU B 1 29 ? 8.492 -2.795 0.52 1 90.44 29 GLU B C 1
ATOM 3134 O O . GLU B 1 29 ? 9.289 -2.055 1.104 1 90.44 29 GLU B O 1
ATOM 3139 N N . LYS B 1 30 ? 7.277 -2.426 0.171 1 89.44 30 LYS B N 1
ATOM 3140 C CA . LYS B 1 30 ? 6.797 -1.076 0.452 1 89.44 30 LYS B CA 1
ATOM 3141 C C . LYS B 1 30 ? 6.793 -0.794 1.952 1 89.44 30 LYS B C 1
ATOM 3143 O O . LYS B 1 30 ? 7.023 0.34 2.377 1 89.44 30 LYS B O 1
ATOM 3148 N N . ARG B 1 31 ? 6.574 -1.844 2.697 1 94.06 31 ARG B N 1
ATOM 3149 C CA . ARG B 1 31 ? 6.535 -1.71 4.148 1 94.06 31 ARG B CA 1
ATOM 3150 C C . ARG B 1 31 ? 7.941 -1.746 4.742 1 94.06 31 ARG B C 1
ATOM 3152 O O . ARG B 1 31 ? 8.133 -1.458 5.926 1 94.06 31 ARG B O 1
ATOM 3159 N N . GLY B 1 32 ? 8.969 -2.166 3.953 1 93.75 32 GLY B N 1
ATOM 3160 C CA . GLY B 1 32 ? 10.352 -2.078 4.379 1 93.75 32 GLY B CA 1
ATOM 3161 C C . GLY B 1 32 ? 10.93 -3.408 4.832 1 93.75 32 GLY B C 1
ATOM 3162 O O . GLY B 1 32 ? 11.938 -3.447 5.539 1 93.75 32 GLY B O 1
ATOM 3163 N N . TYR B 1 33 ? 10.336 -4.594 4.355 1 95.56 33 TYR B N 1
ATOM 3164 C CA . TYR B 1 33 ? 10.742 -5.852 4.973 1 95.56 33 TYR B CA 1
ATOM 3165 C C . TYR B 1 33 ? 11.203 -6.852 3.92 1 95.56 33 TYR B C 1
ATOM 3167 O O . TYR B 1 33 ? 11.711 -7.926 4.254 1 95.56 33 TYR B O 1
ATOM 3175 N N . VAL B 1 34 ? 11.055 -6.539 2.664 1 91.75 34 VAL B N 1
ATOM 3176 C CA . VAL B 1 34 ? 11.555 -7.336 1.549 1 91.75 34 VAL B CA 1
ATOM 3177 C C . VAL B 1 34 ? 12.375 -6.453 0.61 1 91.75 34 VAL B C 1
ATOM 3179 O O . VAL B 1 34 ? 12.023 -5.293 0.376 1 91.75 34 VAL B O 1
ATOM 3182 N N . LYS B 1 35 ? 13.391 -6.988 0.11 1 87.25 35 LYS B N 1
ATOM 3183 C CA . LYS B 1 35 ? 14.281 -6.223 -0.758 1 87.25 35 LYS B CA 1
ATOM 3184 C C . LYS B 1 35 ? 13.922 -6.426 -2.229 1 87.25 35 LYS B C 1
ATOM 3186 O O . LYS B 1 35 ? 13.867 -7.559 -2.711 1 87.25 35 LYS B O 1
ATOM 3191 N N . ALA B 1 36 ? 13.688 -5.297 -2.902 1 82.62 36 ALA B N 1
ATOM 3192 C CA . ALA B 1 36 ? 13.461 -5.359 -4.344 1 82.62 36 ALA B CA 1
ATOM 3193 C C . ALA B 1 36 ? 14.695 -5.879 -5.07 1 82.62 36 ALA B C 1
ATOM 3195 O O . ALA B 1 36 ? 15.82 -5.488 -4.754 1 82.62 36 ALA B O 1
ATOM 3196 N N . GLY B 1 37 ? 14.469 -6.75 -6.078 1 79 37 GLY B N 1
ATOM 3197 C CA . GLY B 1 37 ? 15.555 -7.406 -6.789 1 79 37 GLY B CA 1
ATOM 3198 C C . GLY B 1 37 ? 15.633 -8.891 -6.508 1 79 37 GLY B C 1
ATOM 3199 O O . GLY B 1 37 ? 15.164 -9.711 -7.305 1 79 37 GLY B O 1
ATOM 3200 N N . PRO B 1 38 ? 16.094 -9.164 -5.309 1 79.25 38 PRO B N 1
ATOM 3201 C CA . PRO B 1 38 ? 16.078 -10.586 -4.953 1 79.25 38 PRO B CA 1
ATOM 3202 C C . PRO B 1 38 ? 14.664 -11.117 -4.719 1 79.25 38 PRO B C 1
ATOM 3204 O O . PRO B 1 38 ? 14.328 -12.203 -5.195 1 79.25 38 PRO B O 1
ATOM 3207 N N . TRP B 1 39 ? 13.859 -10.391 -3.988 1 86 39 TRP B N 1
ATOM 3208 C CA . TRP B 1 39 ? 12.469 -10.695 -3.674 1 86 39 TRP B CA 1
ATOM 3209 C C . TRP B 1 39 ? 12.367 -11.977 -2.842 1 86 39 TRP B C 1
ATOM 3211 O O . TRP B 1 39 ? 11.375 -12.703 -2.932 1 86 39 TRP B O 1
ATOM 3221 N N . THR B 1 40 ? 13.438 -12.297 -2.086 1 88.44 40 THR B N 1
ATOM 3222 C CA . THR B 1 40 ? 13.445 -13.523 -1.292 1 88.44 40 THR B CA 1
ATOM 3223 C C . THR B 1 40 ? 12.719 -13.305 0.033 1 88.44 40 THR B C 1
ATOM 3225 O O . THR B 1 40 ? 12.734 -12.203 0.585 1 88.44 40 THR B O 1
ATOM 3228 N N . PRO B 1 41 ? 12.102 -14.414 0.538 1 94.69 41 PRO B N 1
ATOM 3229 C CA . PRO B 1 41 ? 11.156 -14.273 1.649 1 94.69 41 PRO B CA 1
ATOM 3230 C C . PRO B 1 41 ? 11.812 -14.484 3.012 1 94.69 41 PRO B C 1
ATOM 3232 O O . PRO B 1 41 ? 11.227 -15.102 3.9 1 94.69 41 PRO B O 1
ATOM 3235 N N . GLU B 1 42 ? 12.945 -13.953 3.305 1 93.19 42 GLU B N 1
ATOM 3236 C CA . GLU B 1 42 ? 13.625 -14.117 4.586 1 93.19 42 GLU B CA 1
ATOM 3237 C C . GLU B 1 42 ? 12.805 -13.523 5.727 1 93.19 42 GLU B C 1
ATOM 3239 O O . GLU B 1 42 ? 12.984 -13.883 6.891 1 93.19 42 GLU B O 1
ATOM 3244 N N . ALA B 1 43 ? 11.898 -12.633 5.355 1 94.88 43 ALA B N 1
ATOM 3245 C CA . ALA B 1 43 ? 11.078 -11.945 6.355 1 94.88 43 ALA B CA 1
ATOM 3246 C C . ALA B 1 43 ? 10.25 -12.938 7.164 1 94.88 43 ALA B C 1
ATOM 3248 O O . ALA B 1 43 ? 9.852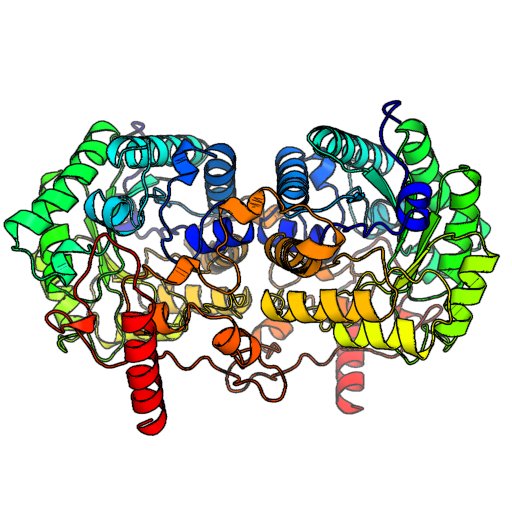 -12.648 8.297 1 94.88 43 ALA B O 1
ATOM 3249 N N . THR B 1 44 ? 10.008 -14.141 6.609 1 97.62 44 THR B N 1
ATOM 3250 C CA . THR B 1 44 ? 9.258 -15.156 7.34 1 97.62 44 THR B CA 1
ATOM 3251 C C . THR B 1 44 ? 9.969 -15.523 8.633 1 97.62 44 THR B C 1
ATOM 3253 O O . THR B 1 44 ? 9.328 -15.898 9.625 1 97.62 44 THR B O 1
ATOM 3256 N N . VAL B 1 45 ? 11.266 -15.422 8.648 1 96.31 45 VAL B N 1
ATOM 3257 C CA . VAL B 1 45 ? 12.07 -15.781 9.812 1 96.31 45 VAL B CA 1
ATOM 3258 C C . VAL B 1 45 ? 12.453 -14.523 10.586 1 96.31 45 VAL B C 1
ATOM 3260 O O . VAL B 1 45 ? 12.344 -14.484 11.812 1 96.31 45 VAL B O 1
ATOM 3263 N N . THR B 1 46 ? 12.867 -13.438 9.93 1 94.25 46 THR B N 1
ATOM 3264 C CA . THR B 1 46 ? 13.461 -12.273 10.57 1 94.25 46 THR B CA 1
ATOM 3265 C C . THR B 1 46 ? 12.375 -11.344 11.102 1 94.25 46 THR B C 1
ATOM 3267 O O . THR B 1 46 ? 12.594 -10.633 12.086 1 94.25 46 THR B O 1
ATOM 3270 N N . HIS B 1 47 ? 11.266 -11.32 10.453 1 95.56 47 HIS B N 1
ATOM 3271 C CA . HIS B 1 47 ? 10.156 -10.461 10.852 1 95.56 47 HIS B CA 1
ATOM 3272 C C . HIS B 1 47 ? 8.82 -11.195 10.711 1 95.56 47 HIS B C 1
ATOM 3274 O O . HIS B 1 47 ? 7.922 -10.719 10.008 1 95.56 47 HIS B O 1
ATOM 3280 N N . PRO B 1 48 ? 8.617 -12.32 11.438 1 97.75 48 PRO B N 1
ATOM 3281 C CA . PRO B 1 48 ? 7.41 -13.125 11.258 1 97.75 48 PRO B CA 1
ATOM 3282 C C . PRO B 1 48 ? 6.133 -12.344 11.562 1 97.75 48 PRO B C 1
ATOM 3284 O O . PRO B 1 48 ? 5.074 -12.641 11.008 1 97.75 48 PRO B O 1
ATOM 3287 N N . GLU B 1 49 ? 6.227 -11.289 12.383 1 96.5 49 GLU B N 1
ATOM 3288 C CA . GLU B 1 49 ? 5.051 -10.516 12.773 1 96.5 49 GLU B CA 1
ATOM 3289 C C . GLU B 1 49 ? 4.445 -9.789 11.578 1 96.5 49 GLU B C 1
ATOM 3291 O O . GLU B 1 49 ? 3.223 -9.68 11.469 1 96.5 49 GLU B O 1
ATOM 3296 N N . VAL B 1 50 ? 5.266 -9.305 10.672 1 97.38 50 VAL B N 1
ATOM 3297 C CA . VAL B 1 50 ? 4.75 -8.539 9.547 1 97.38 50 VAL B CA 1
ATOM 3298 C C . VAL B 1 50 ? 4.145 -9.484 8.508 1 97.38 50 VAL B C 1
ATOM 3300 O O . VAL B 1 50 ? 3.152 -9.148 7.855 1 97.38 50 VAL B O 1
ATOM 3303 N N . VAL B 1 51 ? 4.758 -10.68 8.344 1 98.19 51 VAL B N 1
ATOM 3304 C CA . VAL B 1 51 ? 4.211 -11.68 7.426 1 98.19 51 VAL B CA 1
ATOM 3305 C C . VAL B 1 51 ? 2.867 -12.18 7.949 1 98.19 51 VAL B C 1
ATOM 3307 O O . VAL B 1 51 ? 1.899 -12.289 7.191 1 98.19 51 VAL B O 1
ATOM 3310 N N . ARG B 1 52 ? 2.797 -12.445 9.258 1 98.31 52 ARG B N 1
ATOM 3311 C CA . ARG B 1 52 ? 1.556 -12.859 9.906 1 98.31 52 ARG B CA 1
ATOM 3312 C C . ARG B 1 52 ? 0.456 -11.82 9.688 1 98.31 52 ARG B C 1
ATOM 3314 O O . ARG B 1 52 ? -0.68 -12.172 9.367 1 98.31 52 ARG B O 1
ATOM 3321 N N . GLN B 1 53 ? 0.85 -10.602 9.891 1 97.62 53 GLN B N 1
ATOM 3322 C CA . GLN B 1 53 ? -0.126 -9.523 9.75 1 97.62 53 GLN B CA 1
ATOM 3323 C C . GLN B 1 53 ? -0.661 -9.445 8.328 1 97.62 53 GLN B C 1
ATOM 3325 O O . GLN B 1 53 ? -1.853 -9.211 8.117 1 97.62 53 GLN B O 1
ATOM 3330 N N . LEU B 1 54 ? 0.175 -9.578 7.359 1 98.12 54 LEU B N 1
ATOM 3331 C CA . LEU B 1 54 ? -0.279 -9.523 5.973 1 98.12 54 LEU B CA 1
ATOM 3332 C C . LEU B 1 54 ? -1.206 -10.695 5.656 1 98.12 54 LEU B C 1
ATOM 3334 O O . LEU B 1 54 ? -2.223 -10.516 4.98 1 98.12 54 LEU B O 1
ATOM 3338 N N . HIS B 1 55 ? -0.87 -11.898 6.133 1 98.69 55 HIS B N 1
ATOM 3339 C CA . HIS B 1 55 ? -1.801 -13.016 6.016 1 98.69 55 HIS B CA 1
ATOM 3340 C C . HIS B 1 55 ? -3.164 -12.664 6.602 1 98.69 55 HIS B C 1
ATOM 3342 O O . HIS B 1 55 ? -4.199 -12.938 5.988 1 98.69 55 HIS B O 1
ATOM 3348 N N . ARG B 1 56 ? -3.15 -12.055 7.762 1 98.25 56 ARG B N 1
ATOM 3349 C CA . ARG B 1 56 ? -4.398 -11.711 8.43 1 98.25 56 ARG B CA 1
ATOM 3350 C C . ARG B 1 56 ? -5.191 -10.688 7.625 1 98.25 56 ARG B C 1
ATOM 3352 O O . ARG B 1 56 ? -6.422 -10.734 7.586 1 98.25 56 ARG B O 1
ATOM 3359 N N . GLU B 1 57 ? -4.508 -9.75 7.074 1 98.12 57 GLU B N 1
ATOM 3360 C CA . GLU B 1 57 ? -5.18 -8.773 6.223 1 98.12 57 GLU B CA 1
ATOM 3361 C C . GLU B 1 57 ? -5.863 -9.453 5.039 1 98.12 57 GLU B C 1
ATOM 3363 O O . GLU B 1 57 ? -6.988 -9.102 4.68 1 98.12 57 GLU B O 1
ATOM 3368 N N . PHE B 1 58 ? -5.215 -10.453 4.434 1 98.25 58 PHE B N 1
ATOM 3369 C CA . PHE B 1 58 ? -5.82 -11.172 3.32 1 98.25 58 PHE B CA 1
ATOM 3370 C C . PHE B 1 58 ? -6.992 -12.016 3.799 1 98.25 58 PHE B C 1
ATOM 3372 O O . PHE B 1 58 ? -8.023 -12.102 3.125 1 98.25 58 PHE B O 1
ATOM 3379 N N . LEU B 1 59 ? -6.809 -12.664 4.941 1 98.56 59 LEU B N 1
ATOM 3380 C CA . LEU B 1 59 ? -7.902 -13.445 5.508 1 98.56 59 LEU B CA 1
ATOM 3381 C C . LEU B 1 59 ? -9.125 -12.57 5.75 1 98.56 59 LEU B C 1
ATOM 3383 O O . LEU B 1 59 ? -10.242 -12.93 5.359 1 98.56 59 LEU B O 1
ATOM 3387 N N . ARG B 1 60 ? -8.93 -11.43 6.336 1 97.88 60 ARG B N 1
ATOM 3388 C CA . ARG B 1 60 ? -10.023 -10.508 6.621 1 97.88 60 ARG B CA 1
ATOM 3389 C C . ARG B 1 60 ? -10.648 -9.984 5.332 1 97.88 60 ARG B C 1
ATOM 3391 O O . ARG B 1 60 ? -11.836 -9.648 5.305 1 97.88 60 ARG B O 1
ATOM 3398 N N . ALA B 1 61 ? -9.852 -9.945 4.301 1 97.5 61 ALA B N 1
ATOM 3399 C CA . ALA B 1 61 ? -10.328 -9.461 3.008 1 97.5 61 ALA B CA 1
ATOM 3400 C C . ALA B 1 61 ? -11.195 -10.508 2.311 1 97.5 61 ALA B C 1
ATOM 3402 O O . ALA B 1 61 ? -11.859 -10.203 1.316 1 97.5 61 ALA B O 1
ATOM 3403 N N . GLY B 1 62 ? -11.141 -11.758 2.797 1 97.75 62 GLY B N 1
ATOM 3404 C CA . GLY B 1 62 ? -12.039 -12.766 2.266 1 97.75 62 GLY B CA 1
ATOM 3405 C C . GLY B 1 62 ? -11.32 -13.938 1.634 1 97.75 62 GLY B C 1
ATOM 3406 O O . GLY B 1 62 ? -11.961 -14.844 1.092 1 97.75 62 GLY B O 1
ATOM 3407 N N . SER B 1 63 ? -9.992 -13.992 1.754 1 97.5 63 SER B N 1
ATOM 3408 C CA . SER B 1 63 ? -9.242 -15.102 1.175 1 97.5 63 SER B CA 1
ATOM 3409 C C . SER B 1 63 ? -9.562 -16.406 1.881 1 97.5 63 SER B C 1
ATOM 3411 O O . SER B 1 63 ? -9.648 -16.453 3.109 1 97.5 63 SER B O 1
ATOM 3413 N N . ASN B 1 64 ? -9.688 -17.453 1.094 1 96.75 64 ASN B N 1
ATOM 3414 C CA . ASN B 1 64 ? -9.844 -18.812 1.602 1 96.75 64 ASN B CA 1
ATOM 3415 C C . ASN B 1 64 ? -8.516 -19.578 1.595 1 96.75 64 ASN B C 1
ATOM 3417 O O . ASN B 1 64 ? -8.445 -20.703 2.072 1 96.75 64 ASN B O 1
ATOM 3421 N N . VAL B 1 65 ? -7.57 -18.969 1.012 1 97.12 65 VAL B N 1
ATOM 3422 C CA . VAL B 1 65 ? -6.27 -19.625 0.863 1 97.12 65 VAL B CA 1
ATOM 3423 C C . VAL B 1 65 ? -5.176 -18.734 1.448 1 97.12 65 VAL B C 1
ATOM 3425 O O . VAL B 1 65 ? -5.07 -17.562 1.096 1 97.12 65 VAL B O 1
ATOM 3428 N N . MET B 1 66 ? -4.469 -19.266 2.373 1 98.25 66 MET B N 1
ATOM 3429 C CA . MET B 1 66 ? -3.213 -18.672 2.832 1 98.25 66 MET B CA 1
ATOM 3430 C C . MET B 1 66 ? -2.018 -19.359 2.176 1 98.25 66 MET B C 1
ATOM 3432 O O . MET B 1 66 ? -1.522 -20.375 2.682 1 98.25 66 MET B O 1
ATOM 3436 N N . GLN B 1 67 ? -1.646 -18.766 1.039 1 98.12 67 GLN B N 1
ATOM 3437 C CA . GLN B 1 67 ? -0.451 -19.312 0.402 1 98.12 67 GLN B CA 1
ATOM 3438 C C . GLN B 1 67 ? 0.807 -18.938 1.181 1 98.12 67 GLN B C 1
ATOM 3440 O O . GLN B 1 67 ? 0.968 -17.781 1.594 1 98.12 67 GLN B O 1
ATOM 3445 N N . THR B 1 68 ? 1.599 -19.938 1.4 1 98.81 68 THR B N 1
ATOM 3446 C CA . THR B 1 68 ? 2.84 -19.688 2.127 1 98.81 68 THR B CA 1
ATOM 3447 C C . THR B 1 68 ? 3.711 -18.672 1.389 1 98.81 68 THR B C 1
ATOM 3449 O O . THR B 1 68 ? 3.793 -18.703 0.159 1 98.81 68 THR B O 1
ATOM 3452 N N . PHE B 1 69 ? 4.324 -17.797 2.182 1 98.31 69 PHE B N 1
ATOM 3453 C CA . PHE B 1 69 ? 5.273 -16.875 1.589 1 98.31 69 PHE B CA 1
ATOM 3454 C C . PHE B 1 69 ? 6.586 -17.562 1.255 1 98.31 69 PHE B C 1
ATOM 3456 O O . PHE B 1 69 ? 7.605 -17.328 1.899 1 98.31 69 PHE B O 1
ATOM 3463 N N . THR B 1 70 ? 6.547 -18.391 0.206 1 98.06 70 THR B N 1
ATOM 3464 C CA . THR B 1 70 ? 7.684 -19.219 -0.165 1 98.06 70 THR B CA 1
ATOM 3465 C C . THR B 1 70 ? 8.094 -18.969 -1.612 1 98.06 70 THR B C 1
ATOM 3467 O O . THR B 1 70 ? 8.836 -19.75 -2.201 1 98.06 70 THR B O 1
ATOM 3470 N N . PHE B 1 71 ? 7.527 -17.891 -2.188 1 93.94 71 PHE B N 1
ATOM 3471 C CA . PHE B 1 71 ? 8 -17.453 -3.496 1 93.94 71 PHE B CA 1
ATOM 3472 C C . PHE B 1 71 ? 9.5 -17.172 -3.459 1 93.94 71 PHE B C 1
ATOM 3474 O O . PHE B 1 71 ? 9.961 -16.344 -2.674 1 93.94 71 PHE B O 1
ATOM 3481 N N . TYR B 1 72 ? 10.312 -17.891 -4.195 1 91.62 72 TYR B N 1
ATOM 3482 C CA . TYR B 1 72 ? 11.766 -17.734 -4.312 1 91.62 72 TYR B CA 1
ATOM 3483 C C . TYR B 1 72 ? 12.461 -18.203 -3.041 1 91.62 72 TYR B C 1
ATOM 3485 O O . TYR B 1 7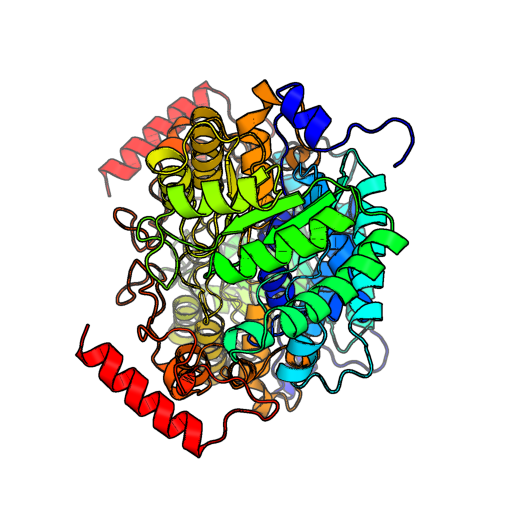2 ? 13.516 -17.672 -2.68 1 91.62 72 TYR B O 1
ATOM 3493 N N . ALA B 1 73 ? 11.859 -19.188 -2.361 1 95.56 73 ALA B N 1
ATOM 3494 C CA . ALA B 1 73 ? 12.461 -19.719 -1.145 1 95.56 73 ALA B CA 1
ATOM 3495 C C . ALA B 1 73 ? 13.258 -20.984 -1.438 1 95.56 73 ALA B C 1
ATOM 3497 O O . ALA B 1 73 ? 13.562 -21.766 -0.527 1 95.56 73 ALA B O 1
ATOM 3498 N N . SER B 1 74 ? 13.523 -21.25 -2.662 1 94.31 74 SER B N 1
ATOM 3499 C CA . SER B 1 74 ? 14.367 -22.391 -3.002 1 94.31 74 SER B CA 1
ATOM 3500 C C . SER B 1 74 ? 15.836 -22.094 -2.734 1 94.31 74 SER B C 1
ATOM 3502 O O . SER B 1 74 ? 16.266 -20.953 -2.826 1 94.31 74 SER B O 1
ATOM 3504 N N . ASP B 1 75 ? 16.609 -23.125 -2.494 1 90.69 75 ASP B N 1
ATOM 3505 C CA . ASP B 1 75 ? 18 -22.953 -2.127 1 90.69 75 ASP B CA 1
ATOM 3506 C C . ASP B 1 75 ? 18.797 -22.297 -3.262 1 90.69 75 ASP B C 1
ATOM 3508 O O . ASP B 1 75 ? 19.641 -21.453 -3.021 1 90.69 75 ASP B O 1
ATOM 3512 N N . ASP B 1 76 ? 18.547 -22.734 -4.406 1 89.88 76 ASP B N 1
ATOM 3513 C CA . ASP B 1 76 ? 19.328 -22.203 -5.527 1 89.88 76 ASP B CA 1
ATOM 3514 C C . ASP B 1 76 ? 19.047 -20.719 -5.738 1 89.88 76 ASP B C 1
ATOM 3516 O O . ASP B 1 76 ? 19.953 -19.969 -6.117 1 89.88 76 ASP B O 1
ATOM 3520 N N . LYS B 1 77 ? 17.828 -20.297 -5.504 1 89.69 77 LYS B N 1
ATOM 3521 C CA . LYS B 1 77 ? 17.516 -18.875 -5.598 1 89.69 77 LYS B CA 1
ATOM 3522 C C . LYS B 1 77 ? 18.156 -18.094 -4.457 1 89.69 77 LYS B C 1
ATOM 3524 O O . LYS B 1 77 ? 18.688 -17 -4.668 1 89.69 77 LYS B O 1
ATOM 3529 N N . LEU B 1 78 ? 18.047 -18.609 -3.273 1 88.06 78 LEU B N 1
ATOM 3530 C CA . LEU B 1 78 ? 18.641 -17.953 -2.113 1 88.06 78 LEU B CA 1
ATOM 3531 C C . LEU B 1 78 ? 20.156 -17.797 -2.299 1 88.06 78 LEU B C 1
ATOM 3533 O O . LEU B 1 78 ? 20.719 -16.766 -1.951 1 88.06 78 LEU B O 1
ATOM 3537 N N . GLU B 1 79 ? 20.75 -18.734 -2.857 1 82.69 79 GLU B N 1
ATOM 3538 C CA . GLU B 1 79 ? 22.188 -18.672 -3.154 1 82.69 79 GLU B CA 1
ATOM 3539 C C . GLU B 1 79 ? 22.484 -17.641 -4.238 1 82.69 79 GLU B C 1
ATOM 3541 O O . GLU B 1 79 ? 23.438 -16.875 -4.129 1 82.69 79 GLU B O 1
ATOM 3546 N N . ASN B 1 80 ? 21.703 -17.672 -5.203 1 76.94 80 ASN B N 1
ATOM 3547 C CA . ASN B 1 80 ? 21.875 -16.781 -6.352 1 76.94 80 ASN B CA 1
ATOM 3548 C C . ASN B 1 80 ? 21.688 -15.32 -5.965 1 76.94 80 ASN B C 1
ATOM 3550 O O . ASN B 1 80 ? 22.125 -14.422 -6.68 1 76.94 80 ASN B O 1
ATOM 3554 N N . ARG B 1 81 ? 21.109 -15.039 -4.926 1 74.12 81 ARG B N 1
ATOM 3555 C CA . ARG B 1 81 ? 20.797 -13.664 -4.543 1 74.12 81 ARG B CA 1
ATOM 3556 C C . ARG B 1 81 ? 21.672 -13.211 -3.375 1 74.12 81 ARG B C 1
ATOM 3558 O O . ARG B 1 81 ? 21.375 -12.211 -2.719 1 74.12 81 ARG B O 1
ATOM 3565 N N . GLY B 1 82 ? 22.703 -13.875 -3.246 1 62.38 82 GLY B N 1
ATOM 3566 C CA . GLY B 1 82 ? 23.75 -13.469 -2.326 1 62.38 82 GLY B CA 1
ATOM 3567 C C . GLY B 1 82 ? 23.344 -13.602 -0.869 1 62.38 82 GLY B C 1
ATOM 3568 O O . GLY B 1 82 ? 23.922 -12.945 0.001 1 62.38 82 GLY B O 1
ATOM 3569 N N . GLN B 1 83 ? 22.297 -14.086 -0.826 1 59.84 83 GLN B N 1
ATOM 3570 C CA . GLN B 1 83 ? 21.922 -14.234 0.578 1 59.84 83 GLN B CA 1
ATOM 3571 C C . GLN B 1 83 ? 22.984 -15.031 1.342 1 59.84 83 GLN B C 1
ATOM 3573 O O . GLN B 1 83 ? 23.359 -16.125 0.925 1 59.84 83 GLN B O 1
ATOM 3578 N N . SER B 1 84 ? 24.078 -14.422 1.816 1 54.75 84 SER B N 1
ATOM 3579 C CA . SER B 1 84 ? 24.938 -15.164 2.742 1 54.75 84 SER B CA 1
ATOM 3580 C C . SER B 1 84 ? 24.125 -15.766 3.881 1 54.75 84 SER B C 1
ATOM 3582 O O . SER B 1 84 ? 23.766 -15.07 4.832 1 54.75 84 SER B O 1
ATOM 3584 N N . LEU B 1 85 ? 23 -16.141 3.545 1 54.94 85 LEU B N 1
ATOM 3585 C CA . LEU B 1 85 ? 21.953 -16.188 4.559 1 54.94 85 LEU B CA 1
ATOM 3586 C C . LEU B 1 85 ? 22.328 -17.172 5.668 1 54.94 85 LEU B C 1
ATOM 3588 O O . LEU B 1 85 ? 22.688 -18.312 5.391 1 54.94 85 LEU B O 1
ATOM 3592 N N . LYS B 1 86 ? 22.781 -16.828 6.668 1 68.19 86 LYS B N 1
ATOM 3593 C CA . LYS B 1 86 ? 22.703 -17.531 7.945 1 68.19 86 LYS B CA 1
ATOM 3594 C C . LYS B 1 86 ? 21.359 -18.25 8.094 1 68.19 86 LYS B C 1
ATOM 3596 O O . LYS B 1 86 ? 21.203 -19.109 8.961 1 68.19 86 LYS B O 1
ATOM 3601 N N . ILE B 1 87 ? 20.312 -18.031 7.129 1 87.06 87 ILE B N 1
ATOM 3602 C CA . ILE B 1 87 ? 19 -18.672 7.191 1 87.06 87 ILE B CA 1
ATOM 3603 C C . ILE B 1 87 ? 18.828 -19.594 5.992 1 87.06 87 ILE B C 1
ATOM 3605 O O . ILE B 1 87 ? 18.984 -19.172 4.844 1 87.06 87 ILE B O 1
ATOM 3609 N N . SER B 1 88 ? 18.562 -20.875 6.215 1 89.06 88 SER B N 1
ATOM 3610 C CA . SER B 1 88 ? 18.453 -21.875 5.16 1 89.06 88 SER B CA 1
ATOM 3611 C C . SER B 1 88 ? 17.094 -21.812 4.48 1 89.06 88 SER B C 1
ATOM 3613 O O . SER B 1 88 ? 16.141 -21.234 5.023 1 89.06 88 SER B O 1
ATOM 3615 N N . GLY B 1 89 ? 17.047 -22.453 3.289 1 93.06 89 GLY B N 1
ATOM 3616 C CA . GLY B 1 89 ? 15.758 -22.609 2.625 1 93.06 89 GLY B CA 1
ATOM 3617 C C . GLY B 1 89 ? 14.742 -23.359 3.467 1 93.06 89 GLY B C 1
ATOM 3618 O O . GLY B 1 89 ? 13.57 -22.969 3.508 1 93.06 89 GLY B O 1
ATOM 3619 N N . THR B 1 90 ? 15.195 -24.359 4.141 1 96.25 90 THR B N 1
ATOM 3620 C CA . THR B 1 90 ? 14.328 -25.141 5.004 1 96.25 90 THR B CA 1
ATOM 3621 C C . THR B 1 90 ? 13.719 -24.281 6.098 1 96.25 90 THR B C 1
ATOM 3623 O O . THR B 1 90 ? 12.516 -24.344 6.355 1 96.25 90 THR B O 1
ATOM 3626 N N . GLN B 1 91 ? 14.516 -23.469 6.734 1 96.25 91 GLN B N 1
ATOM 3627 C CA . GLN B 1 91 ? 14.039 -22.578 7.797 1 96.25 91 GLN B CA 1
ATOM 3628 C C . GLN B 1 91 ? 12.984 -21.609 7.273 1 96.25 91 GLN B C 1
ATOM 3630 O O . GLN B 1 91 ? 11.969 -21.375 7.926 1 96.25 91 GLN B O 1
ATOM 3635 N N . ILE B 1 92 ? 13.242 -21.078 6.117 1 96.88 92 ILE B N 1
ATOM 3636 C CA . ILE B 1 92 ? 12.336 -20.109 5.516 1 96.88 92 ILE B CA 1
ATOM 3637 C C . ILE B 1 92 ? 11.008 -20.781 5.184 1 96.88 92 ILE B C 1
ATOM 3639 O O . ILE B 1 92 ? 9.938 -20.266 5.523 1 96.88 92 ILE B O 1
ATOM 3643 N N . ASN B 1 93 ? 11.062 -21.938 4.551 1 98.56 93 ASN B N 1
ATOM 3644 C CA . ASN B 1 93 ? 9.852 -22.641 4.156 1 98.56 93 ASN B CA 1
ATOM 3645 C C . ASN B 1 93 ? 9.055 -23.109 5.371 1 98.56 93 ASN B C 1
ATOM 3647 O O . ASN B 1 93 ? 7.82 -23.031 5.383 1 98.56 93 ASN B O 1
ATOM 3651 N N . GLU B 1 94 ? 9.742 -23.562 6.395 1 98.75 94 GLU B N 1
ATOM 3652 C CA . GLU B 1 94 ? 9.062 -23.984 7.613 1 98.75 94 GLU B CA 1
ATOM 3653 C C . GLU B 1 94 ? 8.352 -22.828 8.289 1 98.75 94 GLU B C 1
ATOM 3655 O O . GLU B 1 94 ? 7.184 -22.938 8.672 1 98.75 94 GLU B O 1
ATOM 3660 N N . ALA B 1 95 ? 9.086 -21.734 8.453 1 98.69 95 ALA B N 1
ATOM 3661 C CA . ALA B 1 95 ? 8.492 -20.547 9.062 1 98.69 95 ALA B CA 1
ATOM 3662 C C . ALA B 1 95 ? 7.281 -20.062 8.273 1 98.69 95 ALA B C 1
ATOM 3664 O O . ALA B 1 95 ? 6.262 -19.688 8.852 1 98.69 95 ALA B O 1
ATOM 3665 N N . ALA B 1 96 ? 7.426 -20.078 6.961 1 98.88 96 ALA B N 1
ATOM 3666 C CA . ALA B 1 96 ? 6.328 -19.656 6.098 1 98.88 96 ALA B CA 1
ATOM 3667 C C . ALA B 1 96 ? 5.09 -20.516 6.305 1 98.88 96 ALA B C 1
ATOM 3669 O O . ALA B 1 96 ? 3.971 -20 6.371 1 98.88 96 ALA B O 1
ATOM 3670 N N . CYS B 1 97 ? 5.262 -21.812 6.41 1 98.94 97 CYS B N 1
ATOM 3671 C CA . CYS B 1 97 ? 4.152 -22.734 6.641 1 98.94 97 CYS B CA 1
ATOM 3672 C C . CYS B 1 97 ? 3.496 -22.469 7.992 1 98.94 97 CYS B C 1
ATOM 3674 O O . CYS B 1 97 ? 2.268 -22.453 8.094 1 98.94 97 CYS B O 1
ATOM 3676 N N . ASP B 1 98 ? 4.328 -22.281 8.992 1 98.94 98 ASP B N 1
ATOM 3677 C CA . ASP B 1 98 ? 3.803 -22.031 10.336 1 98.94 98 ASP B CA 1
ATOM 3678 C C . ASP B 1 98 ? 2.947 -20.781 10.375 1 98.94 98 ASP B C 1
ATOM 3680 O O . ASP B 1 98 ? 1.863 -20.766 10.961 1 98.94 98 ASP B O 1
ATOM 3684 N N . LEU B 1 99 ? 3.412 -19.75 9.797 1 98.88 99 LEU B N 1
ATOM 3685 C CA . LEU B 1 99 ? 2.699 -18.469 9.781 1 98.88 99 LEU B CA 1
ATOM 3686 C C . LEU B 1 99 ? 1.379 -18.594 9.031 1 98.88 99 LEU B C 1
ATOM 3688 O O . LEU B 1 99 ? 0.345 -18.109 9.5 1 98.88 99 LEU B O 1
ATOM 3692 N N . ALA B 1 100 ? 1.419 -19.219 7.863 1 98.88 100 ALA B N 1
ATOM 3693 C CA . ALA B 1 100 ? 0.205 -19.422 7.078 1 98.88 100 ALA B CA 1
ATOM 3694 C C . ALA B 1 100 ? -0.819 -20.25 7.852 1 98.88 100 ALA B C 1
ATOM 3696 O O . ALA B 1 100 ? -2.008 -19.922 7.867 1 98.88 100 ALA B O 1
ATOM 3697 N N . ARG B 1 101 ? -0.361 -21.297 8.492 1 98.88 101 ARG B N 1
ATOM 3698 C CA . ARG B 1 101 ? -1.244 -22.172 9.25 1 98.88 101 ARG B CA 1
ATOM 3699 C C . ARG B 1 101 ? -1.859 -21.438 10.438 1 98.88 101 ARG B C 1
ATOM 3701 O O . ARG B 1 101 ? -3.049 -21.594 10.727 1 98.88 101 ARG B O 1
ATOM 3708 N N . GLU B 1 102 ? -1.019 -20.719 11.141 1 98.69 102 GLU B N 1
ATOM 3709 C CA . GLU B 1 102 ? -1.513 -19.938 12.266 1 98.69 102 GLU B CA 1
ATOM 3710 C C . GLU B 1 102 ? -2.688 -19.047 11.852 1 98.69 102 GLU B C 1
ATOM 3712 O O . GLU B 1 102 ? -3.744 -19.078 12.484 1 98.69 102 GLU B O 1
ATOM 3717 N N . VAL B 1 103 ? -2.551 -18.312 10.797 1 98.5 103 VAL B N 1
ATOM 3718 C CA . VAL B 1 103 ? -3.57 -17.344 10.383 1 98.5 103 VAL B CA 1
ATOM 3719 C C . VAL B 1 103 ? -4.758 -18.078 9.773 1 98.5 103 VAL B C 1
ATOM 3721 O O . VAL B 1 103 ? -5.91 -17.703 9.977 1 98.5 103 VAL B O 1
ATOM 3724 N N . ALA B 1 104 ? -4.48 -19.125 9 1 98.38 104 ALA B N 1
ATOM 3725 C CA . ALA B 1 104 ? -5.562 -19.906 8.414 1 98.38 104 ALA B CA 1
ATOM 3726 C C . ALA B 1 104 ? -6.492 -20.438 9.5 1 98.38 104 ALA B C 1
ATOM 3728 O O . ALA B 1 104 ? -7.707 -20.531 9.297 1 98.38 104 ALA B O 1
ATOM 3729 N N . SER B 1 105 ? -5.969 -20.75 10.633 1 97.75 105 SER B N 1
ATOM 3730 C CA . SER B 1 105 ? -6.734 -21.344 11.727 1 97.75 105 SER B CA 1
ATOM 3731 C C . SER B 1 105 ? -7.641 -20.312 12.391 1 97.75 105 SER B C 1
ATOM 3733 O O . SER B 1 105 ? -8.555 -20.672 13.133 1 97.75 105 SER B O 1
ATOM 3735 N N . GLU B 1 106 ? -7.398 -19.078 12.117 1 96.88 106 GLU B N 1
ATOM 3736 C CA . GLU B 1 106 ? -8.234 -18.016 12.664 1 96.88 106 GLU B CA 1
ATOM 3737 C C . GLU B 1 106 ? -9.539 -17.875 11.883 1 96.88 106 GLU B C 1
ATOM 3739 O O . GLU B 1 106 ? -10.461 -17.188 12.328 1 96.88 106 GLU B O 1
ATOM 3744 N N . GLY B 1 107 ? -9.633 -18.562 10.703 1 94.94 107 GLY B N 1
ATOM 3745 C CA . GLY B 1 107 ? -10.812 -18.516 9.852 1 94.94 107 GLY B CA 1
ATOM 3746 C C . GLY B 1 107 ? -10.984 -19.75 8.984 1 94.94 107 GLY B C 1
ATOM 3747 O O . GLY B 1 107 ? -10.453 -20.812 9.312 1 94.94 107 GLY B O 1
ATOM 3748 N N . ASP B 1 108 ? -11.797 -19.641 8.016 1 93.44 108 ASP B N 1
ATOM 3749 C CA . ASP B 1 108 ? -12.047 -20.719 7.066 1 93.44 108 ASP B CA 1
ATOM 3750 C C . ASP B 1 108 ? -11.094 -20.641 5.871 1 93.44 108 ASP B C 1
ATOM 3752 O O . ASP B 1 108 ? -11.508 -20.25 4.773 1 93.44 108 ASP B O 1
ATOM 3756 N N . ALA B 1 109 ? -9.852 -21 6.098 1 97.44 109 ALA B N 1
ATOM 3757 C CA . ALA B 1 109 ? -8.852 -20.891 5.039 1 97.44 109 ALA B CA 1
ATOM 3758 C C . ALA B 1 109 ? -7.965 -22.125 5 1 97.44 109 ALA B C 1
ATOM 3760 O O . ALA B 1 109 ? -7.758 -22.781 6.027 1 97.44 109 ALA B O 1
ATOM 3761 N N . MET B 1 110 ? -7.527 -22.469 3.848 1 98.31 110 MET B N 1
ATOM 3762 C CA . MET B 1 110 ? -6.582 -23.547 3.609 1 98.31 110 MET B CA 1
ATOM 3763 C C . MET B 1 110 ? -5.164 -23.016 3.441 1 98.31 110 MET B C 1
ATOM 3765 O O . MET B 1 110 ? -4.977 -21.844 3.092 1 98.31 110 MET B O 1
ATOM 3769 N N . VAL B 1 111 ? -4.215 -23.844 3.727 1 98.75 111 VAL B N 1
ATOM 3770 C CA . VAL B 1 111 ? -2.812 -23.484 3.543 1 98.75 111 VAL B CA 1
ATOM 3771 C C . VAL B 1 111 ? -2.277 -24.109 2.262 1 98.75 111 VAL B C 1
ATOM 3773 O O . VAL B 1 111 ? -2.41 -25.328 2.059 1 98.75 111 VAL B O 1
ATOM 3776 N N . ALA B 1 112 ? -1.716 -23.344 1.394 1 98.25 112 ALA B N 1
ATOM 3777 C CA . ALA B 1 112 ? -1.111 -23.828 0.159 1 98.25 112 ALA B CA 1
ATOM 3778 C C . ALA B 1 112 ? 0.399 -23.625 0.164 1 98.25 112 ALA B C 1
ATOM 3780 O O . ALA B 1 112 ? 0.875 -22.516 0.422 1 98.25 112 ALA B O 1
ATOM 3781 N N . GLY B 1 113 ? 1.176 -24.672 -0.039 1 98.56 113 GLY B N 1
ATOM 3782 C CA . GLY B 1 113 ? 2.605 -24.531 -0.27 1 98.56 113 GLY B CA 1
ATOM 3783 C C . GLY B 1 113 ? 2.947 -24.188 -1.707 1 98.56 113 GLY B C 1
ATOM 3784 O O . GLY B 1 113 ? 2.459 -24.828 -2.639 1 98.56 113 GLY B O 1
ATOM 3785 N N . GLY B 1 114 ? 3.779 -23.188 -1.9 1 97.75 114 GLY B N 1
ATOM 3786 C CA . GLY B 1 114 ? 4.043 -22.703 -3.246 1 97.75 114 GLY B CA 1
ATOM 3787 C C . GLY B 1 114 ? 5.492 -22.875 -3.666 1 97.75 114 GLY B C 1
ATOM 3788 O O . GLY B 1 114 ? 6.406 -22.609 -2.879 1 97.75 114 GLY B O 1
ATOM 3789 N N . VAL B 1 115 ? 5.738 -23.359 -4.922 1 98.31 115 VAL B N 1
ATOM 3790 C CA . VAL B 1 115 ? 7.043 -23.344 -5.57 1 98.31 115 VAL B CA 1
ATOM 3791 C C . VAL B 1 115 ? 6.977 -22.5 -6.844 1 98.31 115 VAL B C 1
ATOM 3793 O O . VAL B 1 115 ? 5.891 -22.219 -7.355 1 98.31 115 VAL B O 1
ATOM 3796 N N . CYS B 1 116 ? 8.141 -22.016 -7.297 1 96.44 116 CYS B N 1
ATOM 3797 C CA . CYS B 1 116 ? 8.148 -21.188 -8.492 1 96.44 116 CYS B CA 1
ATOM 3798 C C . CYS B 1 116 ? 9.391 -21.438 -9.336 1 96.44 116 CYS B C 1
ATOM 3800 O O . CYS B 1 116 ? 10.141 -22.375 -9.07 1 96.44 116 CYS B O 1
ATOM 3802 N N . GLN B 1 117 ? 9.523 -20.688 -10.359 1 93.56 117 GLN B N 1
ATOM 3803 C CA . GLN B 1 117 ? 10.617 -20.828 -11.312 1 93.56 117 GLN B CA 1
ATOM 3804 C C . GLN B 1 117 ? 11.969 -20.828 -10.594 1 93.56 117 GLN B C 1
ATOM 3806 O O . GLN B 1 117 ? 12.141 -20.125 -9.602 1 93.56 117 GLN B O 1
ATOM 3811 N N . THR B 1 118 ? 12.969 -21.531 -11.164 1 93.69 118 THR B N 1
ATOM 3812 C CA . THR B 1 118 ? 14.258 -21.703 -10.5 1 93.69 118 THR B CA 1
ATOM 3813 C C . THR B 1 118 ? 15.391 -21.172 -11.375 1 93.69 118 THR B C 1
ATOM 3815 O O . THR B 1 118 ? 15.359 -21.328 -12.602 1 93.69 118 THR B O 1
ATOM 3818 N N . PRO B 1 119 ? 16.391 -20.656 -10.703 1 88.38 119 PRO B N 1
ATOM 3819 C CA . PRO B 1 119 ? 17.609 -20.328 -11.438 1 88.38 119 PRO B CA 1
ATOM 3820 C C . PRO B 1 119 ? 18.25 -21.562 -12.086 1 88.38 119 PRO B C 1
ATOM 3822 O O . PRO B 1 119 ? 18.859 -21.453 -13.156 1 88.38 119 PRO B O 1
ATOM 3825 N N . SER B 1 120 ? 18.125 -22.672 -11.492 1 92.38 120 SER B N 1
ATOM 3826 C CA . SER B 1 120 ? 18.703 -23.906 -12.023 1 92.38 120 SER B CA 1
ATOM 3827 C C . SER B 1 120 ? 18.125 -24.234 -13.398 1 92.38 120 SER B C 1
ATOM 3829 O O . SER B 1 120 ? 18.859 -24.594 -14.32 1 92.38 120 SER B O 1
ATOM 3831 N N . TYR B 1 121 ? 16.844 -24.125 -13.586 1 94.06 121 TYR B N 1
ATOM 3832 C CA . TYR B 1 121 ? 16.234 -24.375 -14.883 1 94.06 121 TYR B CA 1
ATOM 3833 C C . TYR B 1 121 ? 16.75 -23.375 -15.922 1 94.06 121 TYR B C 1
ATOM 3835 O O . TYR B 1 121 ? 17.109 -23.766 -17.031 1 94.06 121 TYR B O 1
ATOM 3843 N N . LEU B 1 122 ? 16.719 -22.109 -15.539 1 86.5 122 LEU B N 1
ATOM 3844 C CA . LEU B 1 122 ? 17.125 -21.047 -16.453 1 86.5 122 LEU B CA 1
ATOM 3845 C C . LEU B 1 122 ? 18.594 -21.203 -16.844 1 86.5 122 LEU B C 1
ATOM 3847 O O . LEU B 1 122 ? 19.016 -20.766 -17.922 1 86.5 122 LEU B O 1
ATOM 3851 N N . SER B 1 123 ? 19.328 -21.891 -15.953 1 87.19 123 SER B N 1
ATOM 3852 C CA . SER B 1 123 ? 20.734 -22.156 -16.203 1 87.19 123 SER B CA 1
ATOM 3853 C C . SER B 1 123 ? 20.938 -23.484 -16.922 1 87.19 123 SER B C 1
ATOM 3855 O O . SER B 1 123 ? 22.047 -24.031 -16.938 1 87.19 123 SER B O 1
ATOM 3857 N N . CYS B 1 124 ? 19.906 -24.031 -17.359 1 92.31 124 CYS B N 1
ATOM 3858 C CA . CYS B 1 124 ? 19.906 -25.203 -18.234 1 92.31 124 CYS B CA 1
ATOM 3859 C C . CYS B 1 124 ? 20.359 -26.438 -17.469 1 92.31 124 CYS B C 1
ATOM 3861 O O . CYS B 1 124 ? 21 -27.328 -18.047 1 92.31 124 CYS B O 1
ATOM 3863 N N . LYS B 1 125 ? 20.094 -26.438 -16.219 1 93.12 125 LYS B N 1
ATOM 3864 C CA . LYS B 1 125 ? 20.344 -27.672 -15.477 1 93.12 125 LYS B CA 1
ATOM 3865 C C . LYS B 1 125 ? 19.391 -28.781 -15.898 1 93.12 125 LYS B C 1
ATOM 3867 O O . LYS B 1 125 ? 18.375 -28.516 -16.547 1 93.12 125 LYS B O 1
ATOM 3872 N N . SER B 1 126 ? 19.766 -30.016 -15.547 1 97.12 126 SER B N 1
ATOM 3873 C CA . SER B 1 126 ? 19 -31.172 -15.977 1 97.12 126 SER B CA 1
ATOM 3874 C C . SER B 1 126 ? 17.672 -31.266 -15.219 1 97.12 126 SER B C 1
ATOM 3876 O O . SER B 1 126 ? 17.516 -30.656 -14.164 1 97.12 126 SER B O 1
ATOM 3878 N N . GLU B 1 127 ? 16.719 -32.062 -15.789 1 98.19 127 GLU B N 1
ATOM 3879 C CA . GLU B 1 127 ? 15.445 -32.344 -15.133 1 98.19 127 GLU B CA 1
ATOM 3880 C C . GLU B 1 127 ? 15.648 -32.844 -13.711 1 98.19 127 GLU B C 1
ATOM 3882 O O . GLU B 1 127 ? 14.961 -32.406 -12.789 1 98.19 127 GLU B O 1
ATOM 3887 N N . ILE B 1 128 ? 16.609 -33.75 -13.57 1 98.38 128 ILE B N 1
ATOM 3888 C CA . ILE B 1 128 ? 16.875 -34.344 -12.273 1 98.38 128 ILE B CA 1
ATOM 3889 C C . ILE B 1 128 ? 17.312 -33.281 -11.281 1 98.38 128 ILE B C 1
ATOM 3891 O O . ILE B 1 128 ? 16.859 -33.25 -10.141 1 98.38 128 ILE B O 1
ATOM 3895 N N . GLU B 1 129 ? 18.156 -32.375 -11.688 1 97.62 129 GLU B N 1
ATOM 3896 C CA . GLU B 1 129 ? 18.688 -31.328 -10.82 1 97.62 129 GLU B CA 1
ATOM 3897 C C . GLU B 1 129 ? 17.594 -30.328 -10.445 1 97.62 129 GLU B C 1
ATOM 3899 O O . GLU B 1 129 ? 17.516 -29.891 -9.289 1 97.62 129 GLU B O 1
ATOM 3904 N N . VAL B 1 130 ? 16.797 -29.969 -11.414 1 97.88 130 VAL B N 1
ATOM 3905 C CA . VAL B 1 130 ? 15.727 -29 -11.164 1 97.88 130 VAL B CA 1
ATOM 3906 C C . VAL B 1 130 ? 14.672 -29.625 -10.25 1 97.88 130 VAL B C 1
ATOM 3908 O O . VAL B 1 130 ? 14.211 -28.984 -9.297 1 97.88 130 VAL B O 1
ATOM 3911 N N . LYS B 1 131 ? 14.312 -30.875 -10.469 1 98.5 131 LYS B N 1
ATOM 3912 C CA . LYS B 1 131 ? 13.344 -31.562 -9.625 1 98.5 131 LYS B CA 1
ATOM 3913 C C . LYS B 1 131 ? 13.859 -31.688 -8.195 1 98.5 131 LYS B C 1
ATOM 3915 O O . LYS B 1 131 ? 13.078 -31.641 -7.242 1 98.5 131 LYS B O 1
ATOM 3920 N N . ALA B 1 132 ? 15.188 -31.844 -8.055 1 98.12 132 ALA B N 1
ATOM 3921 C CA . ALA B 1 132 ? 15.773 -31.938 -6.719 1 98.12 132 ALA B CA 1
ATOM 3922 C C . ALA B 1 132 ? 15.547 -30.641 -5.934 1 98.12 132 ALA B C 1
ATOM 3924 O O . ALA B 1 132 ? 15.375 -30.672 -4.711 1 98.12 132 ALA B O 1
ATOM 3925 N N . ILE B 1 133 ? 15.531 -29.531 -6.613 1 97.19 133 ILE B N 1
ATOM 3926 C CA . ILE B 1 133 ? 15.266 -28.25 -5.977 1 97.19 133 ILE B CA 1
ATOM 3927 C C . ILE B 1 133 ? 13.828 -28.219 -5.457 1 97.19 133 ILE B C 1
ATOM 3929 O O . ILE B 1 133 ? 13.586 -27.859 -4.301 1 97.19 133 ILE B O 1
ATOM 3933 N N . PHE B 1 134 ? 12.852 -28.609 -6.262 1 98.56 134 PHE B N 1
ATOM 3934 C CA . PHE B 1 134 ? 11.453 -28.641 -5.863 1 98.56 134 PHE B CA 1
ATOM 3935 C C . PHE B 1 134 ? 11.234 -29.625 -4.719 1 98.56 134 PHE B C 1
ATOM 3937 O O . PHE B 1 134 ? 10.422 -29.375 -3.826 1 98.56 134 PHE B O 1
ATOM 3944 N N . LYS B 1 135 ? 11.961 -30.719 -4.77 1 98.5 135 LYS B N 1
ATOM 3945 C CA . LYS B 1 135 ? 11.812 -31.766 -3.768 1 98.5 135 LYS B CA 1
ATOM 3946 C C . LYS B 1 135 ? 12.117 -31.25 -2.369 1 98.5 135 LYS B C 1
ATOM 3948 O O . LYS B 1 135 ? 11.453 -31.609 -1.4 1 98.5 135 LYS B O 1
ATOM 3953 N N . LYS B 1 136 ? 13.109 -30.453 -2.248 1 97.81 136 LYS B N 1
ATOM 3954 C CA . LYS B 1 136 ? 13.492 -29.922 -0.949 1 97.81 136 LYS B CA 1
ATOM 3955 C C . LYS B 1 136 ? 12.352 -29.125 -0.326 1 97.81 136 LYS B C 1
ATOM 3957 O O . LYS B 1 136 ? 12.062 -29.266 0.863 1 97.81 136 LYS B O 1
ATOM 3962 N N . GLN B 1 137 ? 11.688 -28.281 -1.056 1 98.5 137 GLN B N 1
ATOM 3963 C CA . GLN B 1 137 ? 10.547 -27.531 -0.536 1 98.5 137 GLN B CA 1
ATOM 3964 C C . GLN B 1 137 ? 9.359 -28.453 -0.26 1 98.5 137 GLN B C 1
ATOM 3966 O O . GLN B 1 137 ? 8.656 -28.281 0.735 1 98.5 137 GLN B O 1
ATOM 3971 N N . LEU B 1 138 ? 9.172 -29.422 -1.153 1 98.75 138 LEU B N 1
ATOM 3972 C CA . LEU B 1 138 ? 8.078 -30.375 -0.987 1 98.75 138 LEU B CA 1
ATOM 3973 C C . LEU B 1 138 ? 8.195 -31.109 0.344 1 98.75 138 LEU B C 1
ATOM 3975 O O . LEU B 1 138 ? 7.195 -31.328 1.026 1 98.75 138 LEU B O 1
ATOM 3979 N N . GLU B 1 139 ? 9.398 -31.484 0.701 1 98.5 139 GLU B N 1
ATOM 3980 C CA . GLU B 1 139 ? 9.617 -32.188 1.955 1 98.5 139 GLU B CA 1
ATOM 3981 C C . GLU B 1 139 ? 9.156 -31.375 3.15 1 98.5 139 GLU B C 1
ATOM 3983 O O . GLU B 1 139 ? 8.57 -31.891 4.09 1 98.5 139 GLU B O 1
ATOM 3988 N N . VAL B 1 140 ? 9.414 -30.109 3.096 1 98.69 140 VAL B N 1
ATOM 3989 C CA . VAL B 1 140 ? 8.969 -29.219 4.164 1 98.69 140 VAL B CA 1
ATOM 3990 C C . VAL B 1 140 ? 7.445 -29.141 4.168 1 98.69 140 VAL B C 1
ATOM 3992 O O . VAL B 1 140 ? 6.816 -29.203 5.227 1 98.69 140 VAL B O 1
ATOM 3995 N N . PHE B 1 141 ? 6.824 -29.016 2.99 1 98.81 141 PHE B N 1
ATOM 3996 C CA . PHE B 1 141 ? 5.375 -28.891 2.873 1 98.81 141 PHE B CA 1
ATOM 3997 C C . PHE B 1 141 ? 4.684 -30.141 3.416 1 98.81 141 PHE B C 1
ATOM 3999 O O . PHE B 1 141 ? 3.619 -30.047 4.031 1 98.81 141 PHE B O 1
ATOM 4006 N N . LEU B 1 142 ? 5.281 -31.281 3.158 1 98.56 142 LEU B N 1
ATOM 4007 C CA . LEU B 1 142 ? 4.738 -32.531 3.674 1 98.56 142 LEU B CA 1
ATOM 4008 C C . LEU B 1 142 ? 4.867 -32.594 5.191 1 98.56 142 LEU B C 1
ATOM 4010 O O . LEU B 1 142 ? 3.912 -32.969 5.883 1 98.56 142 LEU B O 1
ATOM 4014 N N . LYS B 1 143 ? 6.023 -32.25 5.676 1 98.5 143 LYS B N 1
ATOM 4015 C CA . LYS B 1 143 ? 6.262 -32.25 7.117 1 98.5 143 LYS B CA 1
ATOM 4016 C C . LYS B 1 143 ? 5.289 -31.312 7.824 1 98.5 143 LYS B C 1
ATOM 4018 O O . LYS B 1 143 ? 4.801 -31.625 8.914 1 98.5 143 LYS B O 1
ATOM 4023 N N . LYS B 1 144 ? 5.012 -30.188 7.188 1 98.69 144 LYS B N 1
ATOM 4024 C CA . LYS B 1 144 ? 4.164 -29.156 7.781 1 98.69 144 LYS B CA 1
ATOM 4025 C C . LYS B 1 144 ? 2.699 -29.375 7.41 1 98.69 144 LYS B C 1
ATOM 4027 O O . LYS B 1 144 ? 1.827 -28.609 7.844 1 98.69 144 LYS B O 1
ATOM 4032 N N . ASN B 1 145 ? 2.41 -30.359 6.664 1 98 145 ASN B N 1
ATOM 4033 C CA . ASN B 1 145 ? 1.08 -30.844 6.309 1 98 145 ASN B CA 1
ATOM 4034 C C . ASN B 1 145 ? 0.222 -29.734 5.711 1 98 145 ASN B C 1
ATOM 4036 O O . ASN B 1 145 ? -0.887 -29.469 6.18 1 98 145 ASN B O 1
ATOM 4040 N N . VAL B 1 146 ? 0.691 -29.062 4.688 1 98.56 146 VAL B N 1
ATOM 4041 C CA . VAL B 1 146 ? -0.117 -28.078 3.982 1 98.56 146 VAL B CA 1
ATOM 4042 C C . VAL B 1 146 ? -1.307 -28.766 3.314 1 98.56 146 VAL B C 1
ATOM 4044 O O . VAL B 1 146 ? -1.316 -29.984 3.154 1 98.56 146 VAL B O 1
ATOM 4047 N N . ASP B 1 147 ? -2.307 -28 2.949 1 98.44 147 ASP B N 1
ATOM 4048 C CA . ASP B 1 147 ? -3.547 -28.578 2.439 1 98.44 147 ASP B CA 1
ATOM 4049 C C . ASP B 1 147 ? -3.426 -28.922 0.957 1 98.44 147 ASP B C 1
ATOM 4051 O O . ASP B 1 147 ? -4.004 -29.906 0.491 1 98.44 147 ASP B O 1
ATOM 4055 N N . PHE B 1 148 ? -2.75 -28.141 0.237 1 98.19 148 PHE B N 1
ATOM 4056 C CA . PHE B 1 148 ? -2.492 -28.391 -1.175 1 98.19 148 PHE B CA 1
ATOM 4057 C C . PHE B 1 148 ? -1.273 -27.609 -1.655 1 98.19 148 PHE B C 1
ATOM 4059 O O . PHE B 1 148 ? -0.619 -26.922 -0.869 1 98.19 148 PHE B O 1
ATOM 4066 N N . LEU B 1 149 ? -0.918 -27.828 -2.939 1 98.56 149 LEU B N 1
ATOM 4067 C CA . LEU B 1 149 ? 0.317 -27.266 -3.467 1 98.56 149 LEU B CA 1
ATOM 4068 C C . LEU B 1 149 ? 0.042 -26.422 -4.707 1 98.56 149 LEU B C 1
ATOM 4070 O O . LEU B 1 149 ? -0.922 -26.672 -5.434 1 98.56 149 LEU B O 1
ATOM 4074 N N . ILE B 1 150 ? 0.889 -25.375 -4.895 1 97.25 150 ILE B N 1
ATOM 4075 C CA . ILE B 1 150 ? 0.78 -24.5 -6.062 1 97.25 150 ILE B CA 1
ATOM 4076 C C . ILE B 1 150 ? 2.145 -24.359 -6.73 1 97.25 150 ILE B C 1
ATOM 4078 O O . ILE B 1 150 ? 3.121 -23.969 -6.09 1 97.25 150 ILE B O 1
ATOM 4082 N N . ALA B 1 151 ? 2.273 -24.719 -7.984 1 97.5 151 ALA B N 1
ATOM 4083 C CA . ALA B 1 151 ? 3.387 -24.359 -8.859 1 97.5 151 ALA B CA 1
ATOM 4084 C C . ALA B 1 151 ? 3.059 -23.109 -9.672 1 97.5 151 ALA B C 1
ATOM 4086 O O . ALA B 1 151 ? 2.221 -23.156 -10.578 1 97.5 151 ALA B O 1
ATOM 4087 N N . GLU B 1 152 ? 3.793 -22 -9.359 1 94.5 152 GLU B N 1
ATOM 4088 C CA . GLU B 1 152 ? 3.355 -20.75 -9.984 1 94.5 152 GLU B CA 1
ATOM 4089 C C . GLU B 1 152 ? 4.523 -20.031 -10.656 1 94.5 152 GLU B C 1
ATOM 4091 O O . GLU B 1 152 ? 5.684 -20.344 -10.398 1 94.5 152 GLU B O 1
ATOM 4096 N N . TYR B 1 153 ? 4.215 -19.094 -11.531 1 91.69 153 TYR B N 1
ATOM 4097 C CA . TYR B 1 153 ? 5.145 -18.156 -12.148 1 91.69 153 TYR B CA 1
ATOM 4098 C C . TYR B 1 153 ? 6.16 -18.891 -13.016 1 91.69 153 TYR B C 1
ATOM 4100 O O . TYR B 1 153 ? 7.367 -18.688 -12.867 1 91.69 153 TYR B O 1
ATOM 4108 N N . PHE B 1 154 ? 5.656 -19.688 -13.859 1 93.62 154 PHE B N 1
ATOM 4109 C CA . PHE B 1 154 ? 6.512 -20.375 -14.828 1 93.62 154 PHE B CA 1
ATOM 4110 C C . PHE B 1 154 ? 6.328 -19.766 -16.219 1 93.62 154 PHE B C 1
ATOM 4112 O O . PHE B 1 154 ? 5.203 -19.672 -16.719 1 93.62 154 PHE B O 1
ATOM 4119 N N . GLU B 1 155 ? 7.383 -19.438 -16.828 1 89.62 155 GLU B N 1
ATOM 4120 C CA . GLU B 1 155 ? 7.355 -18.891 -18.188 1 89.62 155 GLU B CA 1
ATOM 4121 C C . GLU B 1 155 ? 7.578 -20 -19.219 1 89.62 155 GLU B C 1
ATOM 4123 O O . GLU B 1 155 ? 7.414 -19.781 -20.422 1 89.62 155 GLU B O 1
ATOM 4128 N N . HIS B 1 156 ? 7.992 -21.188 -18.766 1 93.88 156 HIS B N 1
ATOM 4129 C CA . HIS B 1 156 ? 8.203 -22.375 -19.578 1 93.88 156 HIS B CA 1
ATOM 4130 C C . HIS B 1 156 ? 7.371 -23.547 -19.062 1 93.88 156 HIS B C 1
ATOM 4132 O O . HIS B 1 156 ? 7.555 -23.984 -17.922 1 93.88 156 HIS B O 1
ATOM 4138 N N . VAL B 1 157 ? 6.539 -24.078 -19.938 1 96.62 157 VAL B N 1
ATOM 4139 C CA . VAL B 1 157 ? 5.672 -25.172 -19.516 1 96.62 157 VAL B CA 1
ATOM 4140 C C . VAL B 1 157 ? 6.523 -26.391 -19.141 1 96.62 157 VAL B C 1
ATOM 4142 O O . VAL B 1 157 ? 6.16 -27.172 -18.25 1 96.62 157 VAL B O 1
ATOM 4145 N N . GLU B 1 158 ? 7.699 -26.5 -19.719 1 98.25 158 GLU B N 1
ATOM 4146 C CA . GLU B 1 158 ? 8.602 -27.609 -19.406 1 98.25 158 GLU B CA 1
ATOM 4147 C C . GLU B 1 158 ? 8.945 -27.641 -17.922 1 98.25 158 GLU B C 1
ATOM 4149 O O . GLU B 1 158 ? 8.812 -28.672 -17.266 1 98.25 158 GLU B O 1
ATOM 4154 N N . GLU B 1 159 ? 9.383 -26.531 -17.422 1 98.25 159 GLU B N 1
ATOM 4155 C CA . GLU B 1 159 ? 9.727 -26.453 -16 1 98.25 159 GLU B CA 1
ATOM 4156 C C . GLU B 1 159 ? 8.492 -26.672 -15.125 1 98.25 159 GLU B C 1
ATOM 4158 O O . GLU B 1 159 ? 8.578 -27.328 -14.078 1 98.25 159 GLU B O 1
ATOM 4163 N N . ALA B 1 160 ? 7.371 -26.125 -15.539 1 98.31 160 ALA B N 1
ATOM 4164 C CA . ALA B 1 160 ? 6.129 -26.297 -14.789 1 98.31 160 ALA B CA 1
ATOM 4165 C C . ALA B 1 160 ? 5.742 -27.781 -14.695 1 98.31 160 ALA B C 1
ATOM 4167 O O . ALA B 1 160 ? 5.301 -28.234 -13.641 1 98.31 160 ALA B O 1
ATOM 4168 N N . GLU B 1 161 ? 5.91 -28.438 -15.805 1 98.56 161 GLU B N 1
ATOM 4169 C CA . GLU B 1 161 ? 5.637 -29.875 -15.805 1 98.56 161 GLU B CA 1
ATOM 4170 C C . GLU B 1 161 ? 6.516 -30.609 -14.797 1 98.56 161 GLU B C 1
ATOM 4172 O O . GLU B 1 161 ? 6.039 -31.469 -14.062 1 98.56 161 GLU B O 1
ATOM 4177 N N . TRP B 1 162 ? 7.785 -30.266 -14.812 1 98.81 162 TRP B N 1
ATOM 4178 C CA . TRP B 1 162 ? 8.711 -30.891 -13.867 1 98.81 162 TRP B CA 1
ATOM 4179 C C . TRP B 1 162 ? 8.281 -30.625 -12.43 1 98.81 162 TRP B C 1
ATOM 4181 O O . TRP B 1 162 ? 8.328 -31.531 -11.586 1 98.81 162 TRP B O 1
ATOM 4191 N N . ALA B 1 163 ? 7.863 -29.422 -12.141 1 98.88 163 ALA B N 1
ATOM 4192 C CA . ALA B 1 163 ? 7.387 -29.062 -10.812 1 98.88 163 ALA B CA 1
ATOM 4193 C C . ALA B 1 163 ? 6.152 -29.875 -10.43 1 98.88 163 ALA B C 1
ATOM 4195 O O . ALA B 1 163 ? 6.098 -30.469 -9.352 1 98.88 163 ALA B O 1
ATOM 4196 N N . VAL B 1 164 ? 5.168 -29.953 -11.328 1 98.69 164 VAL B N 1
ATOM 4197 C CA . VAL B 1 164 ? 3.92 -30.656 -11.062 1 98.69 164 VAL B CA 1
ATOM 4198 C C . VAL B 1 164 ? 4.207 -32.125 -10.812 1 98.69 164 VAL B C 1
ATOM 4200 O O . VAL B 1 164 ? 3.664 -32.719 -9.875 1 98.69 164 VAL B O 1
ATOM 4203 N N . GLN B 1 165 ? 5.043 -32.719 -11.625 1 98.62 165 GLN B N 1
ATOM 4204 C CA . GLN B 1 165 ? 5.391 -34.125 -11.477 1 98.62 165 GLN B CA 1
ATOM 4205 C C . GLN B 1 165 ? 6.039 -34.375 -10.125 1 98.62 165 GLN B C 1
ATOM 4207 O O . GLN B 1 165 ? 5.785 -35.438 -9.508 1 98.62 165 GLN B O 1
ATOM 4212 N N . MET B 1 166 ? 6.883 -33.469 -9.719 1 98.5 166 MET B N 1
ATOM 4213 C CA . MET B 1 166 ? 7.52 -33.625 -8.414 1 98.5 166 MET B CA 1
ATOM 4214 C C . MET B 1 166 ? 6.5 -33.469 -7.289 1 98.5 166 MET B C 1
ATOM 4216 O O . MET B 1 166 ? 6.484 -34.25 -6.34 1 98.5 166 MET B O 1
ATOM 4220 N N . LEU B 1 167 ? 5.594 -32.469 -7.375 1 98.69 167 LEU B N 1
ATOM 4221 C CA . LEU B 1 167 ? 4.641 -32.156 -6.32 1 98.69 167 LEU B CA 1
ATOM 4222 C C . LEU B 1 167 ? 3.57 -33.219 -6.195 1 98.69 167 LEU B C 1
ATOM 4224 O O . LEU B 1 167 ? 3.078 -33.5 -5.098 1 98.69 167 LEU B O 1
ATOM 4228 N N . LYS B 1 168 ? 3.195 -33.812 -7.277 1 96.94 168 LYS B N 1
ATOM 4229 C CA . LYS B 1 168 ? 2.121 -34.812 -7.281 1 96.94 168 LYS B CA 1
ATOM 4230 C C . LYS B 1 168 ? 2.49 -36.031 -6.438 1 96.94 168 LYS B C 1
ATOM 4232 O O . LYS B 1 168 ? 1.611 -36.719 -5.922 1 96.94 168 LYS B O 1
ATOM 4237 N N . ALA B 1 169 ? 3.758 -36.219 -6.305 1 92.56 169 ALA B N 1
ATOM 4238 C CA . ALA B 1 169 ? 4.23 -37.344 -5.52 1 92.56 169 ALA B CA 1
ATOM 4239 C C . ALA B 1 169 ? 3.793 -37.219 -4.062 1 92.56 169 ALA B C 1
ATOM 4241 O O . ALA B 1 169 ? 3.775 -38.219 -3.328 1 92.56 169 ALA B O 1
ATOM 4242 N N . SER B 1 170 ? 3.404 -36.094 -3.613 1 95.31 170 SER B N 1
ATOM 4243 C CA . SER B 1 170 ? 2.955 -35.844 -2.246 1 95.31 170 SER B CA 1
ATOM 4244 C C . SER B 1 170 ? 1.596 -36.469 -1.986 1 95.31 170 SER B C 1
ATOM 4246 O O . SER B 1 170 ? 1.224 -36.719 -0.834 1 95.31 170 SER B O 1
ATOM 4248 N N . GLY B 1 171 ? 0.795 -36.688 -3.016 1 96.5 171 GLY B N 1
ATOM 4249 C CA . GLY B 1 171 ? -0.58 -37.125 -2.869 1 96.5 171 GLY B CA 1
ATOM 4250 C C . GLY B 1 171 ? -1.552 -36 -2.594 1 96.5 171 GLY B C 1
ATOM 4251 O O . GLY B 1 171 ? -2.764 -36.219 -2.531 1 96.5 171 GLY B O 1
ATOM 4252 N N . LYS B 1 172 ? -1.097 -34.844 -2.424 1 97.62 172 LYS B N 1
ATOM 4253 C CA . LYS B 1 172 ? -1.944 -33.656 -2.215 1 97.62 172 LYS B CA 1
ATOM 4254 C C . LYS B 1 172 ? -2.375 -33.062 -3.543 1 97.62 172 LYS B C 1
ATOM 4256 O O . LYS B 1 172 ? -1.701 -33.219 -4.562 1 97.62 172 LYS B O 1
ATOM 4261 N N . PRO B 1 173 ? -3.539 -32.312 -3.506 1 97.5 173 PRO B N 1
ATOM 4262 C CA . PRO B 1 173 ? -3.908 -31.609 -4.734 1 97.5 173 PRO B CA 1
ATOM 4263 C C . PRO B 1 173 ? -2.836 -30.625 -5.195 1 97.5 173 PRO B C 1
ATOM 4265 O O . PRO B 1 173 ? -2.209 -29.953 -4.367 1 97.5 173 PRO B O 1
ATOM 4268 N N . VAL B 1 174 ? -2.652 -30.547 -6.543 1 97.69 174 VAL B N 1
ATOM 4269 C CA . VAL B 1 174 ? -1.642 -29.672 -7.121 1 97.69 174 VAL B CA 1
ATOM 4270 C C . VAL B 1 174 ? -2.301 -28.688 -8.094 1 97.69 174 VAL B C 1
ATOM 4272 O O . VAL B 1 174 ? -3.039 -29.094 -8.992 1 97.69 174 VAL B O 1
ATOM 4275 N N . ALA B 1 175 ? -2.098 -27.422 -7.824 1 95.94 175 ALA B N 1
ATOM 4276 C CA . ALA B 1 175 ? -2.434 -26.359 -8.773 1 95.94 175 ALA B CA 1
ATOM 4277 C C . ALA B 1 175 ? -1.192 -25.875 -9.516 1 95.94 175 ALA B C 1
ATOM 4279 O O . ALA B 1 175 ? -0.087 -25.891 -8.969 1 95.94 175 ALA B O 1
ATOM 4280 N N . ALA B 1 176 ? -1.364 -25.484 -10.758 1 95 176 ALA B N 1
ATOM 4281 C CA . ALA B 1 176 ? -0.264 -24.953 -11.555 1 95 176 ALA B CA 1
ATOM 4282 C C . ALA B 1 176 ? -0.706 -23.719 -12.336 1 95 176 ALA B C 1
ATOM 4284 O O . ALA B 1 176 ? -1.765 -23.719 -12.969 1 95 176 ALA B O 1
ATOM 4285 N N . CYS B 1 177 ? 0.104 -22.672 -12.234 1 91.69 177 CYS B N 1
ATOM 4286 C CA . CYS B 1 177 ? -0.187 -21.438 -12.938 1 91.69 177 CYS B CA 1
ATOM 4287 C C . CYS B 1 177 ? 0.994 -21.016 -13.805 1 91.69 177 CYS B C 1
ATOM 4289 O O . CYS B 1 177 ? 2.133 -20.984 -13.336 1 91.69 177 CYS B O 1
ATOM 4291 N N . MET B 1 178 ? 0.678 -20.719 -15.039 1 90.62 178 MET B N 1
ATOM 4292 C CA . MET B 1 178 ? 1.694 -20.219 -15.961 1 90.62 178 MET B CA 1
ATOM 4293 C C . MET B 1 178 ? 1.746 -18.703 -15.945 1 90.62 178 MET B C 1
ATOM 4295 O O . MET B 1 178 ? 0.728 -18.047 -15.727 1 90.62 178 MET B O 1
ATOM 4299 N N . CYS B 1 179 ? 2.904 -18.172 -16.141 1 87.38 179 CYS B N 1
ATOM 4300 C CA . CYS B 1 179 ? 3.107 -16.75 -16.359 1 87.38 179 CYS B CA 1
ATOM 4301 C C . CYS B 1 179 ? 3.244 -16.438 -17.844 1 87.38 179 CYS B C 1
ATOM 4303 O O . CYS B 1 179 ? 4.34 -16.156 -18.328 1 87.38 179 CYS B O 1
ATOM 4305 N N . ILE B 1 180 ? 2.133 -16.516 -18.531 1 83.56 180 ILE B N 1
ATOM 4306 C CA . ILE B 1 180 ? 2.154 -16.375 -19.984 1 83.56 180 ILE B CA 1
ATOM 4307 C C . ILE B 1 180 ? 0.961 -15.555 -20.438 1 83.56 180 ILE B C 1
ATOM 4309 O O . ILE B 1 180 ? 0.006 -15.352 -19.688 1 83.56 180 ILE B O 1
ATOM 4313 N N . GLY B 1 181 ? 1.081 -15.023 -21.641 1 77.81 181 GLY B N 1
ATOM 4314 C CA . GLY B 1 181 ? -0.018 -14.367 -22.344 1 77.81 181 GLY B CA 1
ATOM 4315 C C . GLY B 1 181 ? -0.573 -15.18 -23.484 1 77.81 181 GLY B C 1
ATOM 4316 O O . GLY B 1 181 ? -0.363 -16.391 -23.547 1 77.81 181 GLY B O 1
ATOM 4317 N N . PRO B 1 182 ? -1.292 -14.438 -24.312 1 75.5 182 PRO B N 1
ATOM 4318 C CA . PRO B 1 182 ? -1.932 -15.133 -25.438 1 75.5 182 PRO B CA 1
ATOM 4319 C C . PRO B 1 182 ? -0.922 -15.781 -26.375 1 75.5 182 PRO B C 1
ATOM 4321 O O . PRO B 1 182 ? -1.251 -16.75 -27.062 1 75.5 182 PRO B O 1
ATOM 4324 N N . ASP B 1 183 ? 0.287 -15.273 -26.406 1 78.19 183 ASP B N 1
ATOM 4325 C CA . ASP B 1 183 ? 1.309 -15.766 -27.328 1 78.19 183 ASP B CA 1
ATOM 4326 C C . ASP B 1 183 ? 1.934 -17.062 -26.812 1 78.19 183 ASP B C 1
ATOM 4328 O O . ASP B 1 183 ? 2.688 -17.719 -27.531 1 78.19 183 ASP B O 1
ATOM 4332 N N . GLY B 1 184 ? 1.61 -17.406 -25.609 1 85.69 184 GLY B N 1
ATOM 4333 C CA . GLY B 1 184 ? 2.092 -18.672 -25.094 1 85.69 184 GLY B CA 1
ATOM 4334 C C . GLY B 1 184 ? 3.352 -18.531 -24.25 1 85.69 184 GLY B C 1
ATOM 4335 O O . GLY B 1 184 ? 3.656 -17.453 -23.75 1 85.69 184 GLY B O 1
ATOM 4336 N N . ASP B 1 185 ? 3.969 -19.703 -24 1 88.75 185 ASP B N 1
ATOM 4337 C CA . ASP B 1 185 ? 5.156 -19.656 -23.156 1 88.75 185 ASP B CA 1
ATOM 4338 C C . ASP B 1 185 ? 6.367 -19.156 -23.938 1 88.75 185 ASP B C 1
ATOM 4340 O O . ASP B 1 185 ? 6.238 -18.703 -25.078 1 88.75 185 ASP B O 1
ATOM 4344 N N . MET B 1 186 ? 7.543 -19.141 -23.406 1 86.94 186 MET B N 1
ATOM 4345 C CA . MET B 1 186 ? 8.711 -18.484 -23.969 1 86.94 186 MET B CA 1
ATOM 4346 C C . MET B 1 186 ? 9.219 -19.25 -25.188 1 86.94 186 MET B C 1
ATOM 4348 O O . MET B 1 186 ? 10.031 -18.719 -25.953 1 86.94 186 MET B O 1
ATOM 4352 N N . HIS B 1 187 ? 8.734 -20.391 -25.438 1 90.44 187 HIS B N 1
ATOM 4353 C CA . HIS B 1 187 ? 9.102 -21.172 -26.625 1 90.44 187 HIS B CA 1
ATOM 4354 C C . HIS B 1 187 ? 7.938 -21.25 -27.609 1 90.44 187 HIS B C 1
ATOM 4356 O O . HIS B 1 187 ? 7.98 -22.031 -28.547 1 90.44 187 HIS B O 1
ATOM 4362 N N . GLY B 1 188 ? 6.902 -20.562 -27.266 1 87.81 188 GLY B N 1
ATOM 4363 C CA . GLY B 1 188 ? 5.797 -20.469 -28.203 1 87.81 188 GLY B CA 1
ATOM 4364 C C . GLY B 1 188 ? 4.75 -21.547 -28.016 1 87.81 188 GLY B C 1
ATOM 4365 O O . GLY B 1 188 ? 3.877 -21.734 -28.859 1 87.81 188 GLY B O 1
ATOM 4366 N N . VAL B 1 189 ? 4.816 -22.328 -26.984 1 92.56 189 VAL B N 1
ATOM 4367 C CA . VAL B 1 189 ? 3.756 -23.281 -26.688 1 92.56 189 VAL B CA 1
ATOM 4368 C C . VAL B 1 189 ? 2.484 -22.531 -26.297 1 92.56 189 VAL B C 1
ATOM 4370 O O . VAL B 1 189 ? 2.492 -21.719 -25.359 1 92.56 189 VAL B O 1
ATOM 4373 N N . SER B 1 190 ? 1.422 -22.797 -27 1 89.94 190 SER B N 1
ATOM 4374 C CA . SER B 1 190 ? 0.191 -22.031 -26.781 1 89.94 190 SER B CA 1
ATOM 4375 C C . SER B 1 190 ? -0.341 -22.25 -25.359 1 89.94 190 SER B C 1
ATOM 4377 O O . SER B 1 190 ? -0.076 -23.266 -24.734 1 89.94 190 SER B O 1
ATOM 4379 N N . PRO B 1 191 ? -1.164 -21.297 -24.906 1 88.44 191 PRO B N 1
ATOM 4380 C CA . PRO B 1 191 ? -1.743 -21.453 -23.562 1 88.44 191 PRO B CA 1
ATOM 4381 C C . PRO B 1 191 ? -2.57 -22.719 -23.422 1 88.44 191 PRO B C 1
ATOM 4383 O O . PRO B 1 191 ? -2.486 -23.406 -22.391 1 88.44 191 PRO B O 1
ATOM 4386 N N . GLY B 1 192 ? -3.369 -23.016 -24.422 1 90.19 192 GLY B N 1
ATOM 4387 C CA . GLY B 1 192 ? -4.141 -24.25 -24.391 1 90.19 192 GLY B CA 1
ATOM 4388 C C . GLY B 1 192 ? -3.281 -25.484 -24.25 1 90.19 192 GLY B C 1
ATOM 4389 O O . GLY B 1 192 ? -3.592 -26.375 -23.469 1 90.19 192 GLY B O 1
ATOM 4390 N N . GLU B 1 193 ? -2.23 -25.5 -25.047 1 93.38 193 GLU B N 1
ATOM 4391 C CA . GLU B 1 193 ? -1.331 -26.656 -24.984 1 93.38 193 GLU B CA 1
ATOM 4392 C C . GLU B 1 193 ? -0.623 -26.719 -23.625 1 93.38 193 GLU B C 1
ATOM 4394 O O . GLU B 1 193 ? -0.407 -27.797 -23.094 1 93.38 193 GLU B O 1
ATOM 4399 N N . CYS B 1 194 ? -0.23 -25.625 -23.094 1 93.69 194 CYS B N 1
ATOM 4400 C CA . CYS B 1 194 ? 0.347 -25.578 -21.75 1 93.69 194 CYS B CA 1
ATOM 4401 C C . CYS B 1 194 ? -0.604 -26.203 -20.734 1 93.69 194 CYS B C 1
ATOM 4403 O O . CYS B 1 194 ? -0.19 -27.016 -19.906 1 93.69 194 CYS B O 1
ATOM 4405 N N . ALA B 1 195 ? -1.87 -25.828 -20.828 1 92.44 195 ALA B N 1
ATOM 4406 C CA . ALA B 1 195 ? -2.873 -26.328 -19.891 1 92.44 195 ALA B CA 1
ATOM 4407 C C . ALA B 1 195 ? -2.99 -27.859 -20 1 92.44 195 ALA B C 1
ATOM 4409 O O . ALA B 1 195 ? -3.002 -28.547 -18.969 1 92.44 195 ALA B O 1
ATOM 4410 N N . VAL B 1 196 ? -3.047 -28.344 -21.219 1 94.5 196 VAL B N 1
ATOM 4411 C CA . VAL B 1 196 ? -3.186 -29.781 -21.438 1 94.5 196 VAL B CA 1
ATOM 4412 C C . VAL B 1 196 ? -1.98 -30.516 -20.859 1 94.5 196 VAL B C 1
ATOM 4414 O O . VAL B 1 196 ? -2.135 -31.547 -20.188 1 94.5 196 VAL B O 1
ATOM 4417 N N . ARG B 1 197 ? -0.852 -29.953 -21.062 1 96.38 197 ARG B N 1
ATOM 4418 C CA . ARG B 1 197 ? 0.379 -30.578 -20.578 1 96.38 197 ARG B CA 1
ATOM 4419 C C . ARG B 1 197 ? 0.424 -30.609 -19.062 1 96.38 197 ARG B C 1
ATOM 4421 O O . ARG B 1 197 ? 0.875 -31.594 -18.469 1 96.38 197 ARG B O 1
ATOM 4428 N N . LEU B 1 198 ? -0.038 -29.578 -18.469 1 96.25 198 LEU B N 1
ATOM 4429 C CA . LEU B 1 198 ? -0.025 -29.516 -17.016 1 96.25 198 LEU B CA 1
ATOM 4430 C C . LEU B 1 198 ? -1.021 -30.5 -16.422 1 96.25 198 LEU B C 1
ATOM 4432 O O . LEU B 1 198 ? -0.726 -31.156 -15.414 1 96.25 198 LEU B O 1
ATOM 4436 N N . VAL B 1 199 ? -2.178 -30.641 -17.031 1 95.19 199 VAL B N 1
ATOM 4437 C CA . VAL B 1 199 ? -3.162 -31.625 -16.578 1 95.19 199 VAL B CA 1
ATOM 4438 C C . VAL B 1 199 ? -2.598 -33.031 -16.719 1 95.19 199 VAL B C 1
ATOM 4440 O O . VAL B 1 199 ? -2.715 -33.844 -15.805 1 95.19 199 VAL B O 1
ATOM 4443 N N . LYS B 1 200 ? -1.991 -33.25 -17.828 1 97 200 LYS B N 1
ATOM 4444 C CA . LYS B 1 200 ? -1.396 -34.562 -18.062 1 97 200 LYS B CA 1
ATOM 4445 C C . LYS B 1 200 ? -0.285 -34.844 -17.047 1 97 200 LYS B C 1
ATOM 4447 O O . LYS B 1 200 ? -0.09 -36 -16.656 1 97 200 LYS B O 1
ATOM 4452 N N . ALA B 1 201 ? 0.402 -33.812 -16.656 1 97.62 201 ALA B N 1
ATOM 4453 C CA . ALA B 1 201 ? 1.484 -33.938 -15.695 1 97.62 201 ALA B CA 1
ATOM 4454 C C . ALA B 1 201 ? 0.938 -34.25 -14.305 1 97.62 201 ALA B C 1
ATOM 4456 O O . ALA B 1 201 ? 1.66 -34.781 -13.445 1 97.62 201 ALA B O 1
ATOM 4457 N N . GLY B 1 202 ? -0.357 -33.906 -14.062 1 97.06 202 GLY B N 1
ATOM 4458 C CA . GLY B 1 202 ? -0.969 -34.312 -12.805 1 97.06 202 GLY B CA 1
ATOM 4459 C C . GLY B 1 202 ? -1.643 -33.156 -12.078 1 97.06 202 GLY B C 1
ATOM 4460 O O . GLY B 1 202 ? -2.215 -33.344 -11.008 1 97.06 202 GLY B O 1
ATOM 4461 N N . ALA B 1 203 ? -1.613 -31.922 -12.617 1 96.38 203 ALA B N 1
ATOM 4462 C CA . ALA B 1 203 ? -2.277 -30.797 -11.977 1 96.38 203 ALA B CA 1
ATOM 4463 C C . ALA B 1 203 ? -3.795 -30.953 -12.016 1 96.38 203 ALA B C 1
ATOM 4465 O O . ALA B 1 203 ? -4.355 -31.344 -13.039 1 96.38 203 ALA B O 1
ATOM 4466 N N . GLN B 1 204 ? -4.426 -30.672 -10.914 1 95.44 204 GLN B N 1
ATOM 4467 C CA . GLN B 1 204 ? -5.883 -30.734 -10.859 1 95.44 204 GLN B CA 1
ATOM 4468 C C . GLN B 1 204 ? -6.5 -29.359 -11.102 1 95.44 204 GLN B C 1
ATOM 4470 O O . GLN B 1 204 ? -7.688 -29.25 -11.422 1 95.44 204 GLN B O 1
ATOM 4475 N N . ILE B 1 205 ? -5.727 -28.328 -10.891 1 93.19 205 ILE B N 1
ATOM 4476 C CA . ILE B 1 205 ? -6.109 -26.938 -11.141 1 93.19 205 ILE B CA 1
ATOM 4477 C C . ILE B 1 205 ? -5.051 -26.266 -12.008 1 93.19 205 ILE B C 1
ATOM 4479 O O . ILE B 1 205 ? -3.857 -26.344 -11.711 1 93.19 205 ILE B O 1
ATOM 4483 N N . VAL B 1 206 ? -5.461 -25.625 -13.086 1 92.88 206 VAL B N 1
ATOM 4484 C CA . VAL B 1 206 ? -4.523 -24.922 -13.953 1 92.88 206 VAL B CA 1
ATOM 4485 C C . VAL B 1 206 ? -4.98 -23.469 -14.141 1 92.88 206 VAL B C 1
ATOM 4487 O O . VAL B 1 206 ? -6.18 -23.188 -14.156 1 92.88 206 VAL B O 1
ATOM 4490 N N . GLY B 1 207 ? -4.02 -22.562 -14.172 1 88.94 207 GLY B N 1
ATOM 4491 C CA . GLY B 1 207 ? -4.355 -21.172 -14.352 1 88.94 207 GLY B CA 1
ATOM 4492 C C . GLY B 1 207 ? -3.178 -20.328 -14.812 1 88.94 207 GLY B C 1
ATOM 4493 O O . GLY B 1 207 ? -2.18 -20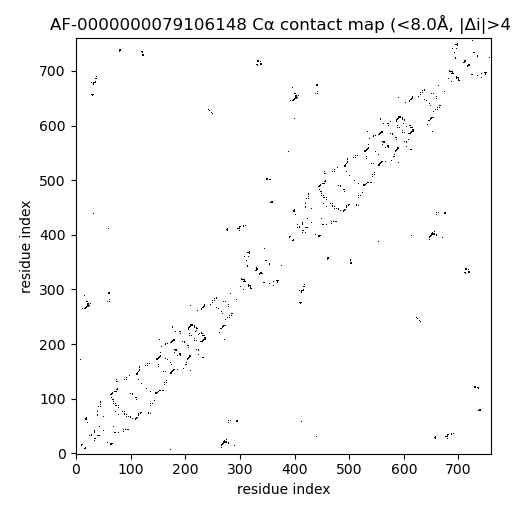.859 -15.297 1 88.94 207 GLY B O 1
ATOM 4494 N N . ILE B 1 208 ? -3.373 -19.047 -14.844 1 86.62 208 ILE B N 1
ATOM 4495 C CA . ILE B 1 208 ? -2.383 -18.047 -15.234 1 86.62 208 ILE B CA 1
ATOM 4496 C C . ILE B 1 208 ? -2.156 -17.062 -14.086 1 86.62 208 ILE B C 1
ATOM 4498 O O . ILE B 1 208 ? -3.092 -16.719 -13.359 1 86.62 208 ILE B O 1
ATOM 4502 N N . ASN B 1 209 ? -0.937 -16.766 -13.914 1 81.56 209 ASN B N 1
ATOM 4503 C CA . ASN B 1 209 ? -0.669 -15.727 -12.93 1 81.56 209 ASN B CA 1
ATOM 4504 C C . ASN B 1 209 ? 0.404 -14.758 -13.414 1 81.56 209 ASN B C 1
ATOM 4506 O O . ASN B 1 209 ? 1.25 -15.125 -14.234 1 81.56 209 ASN B O 1
ATOM 4510 N N . CYS B 1 210 ? 0.281 -13.711 -12.906 1 72.38 210 CYS B N 1
ATOM 4511 C CA . CYS B 1 210 ? 1.303 -12.672 -13 1 72.38 210 CYS B CA 1
ATOM 4512 C C . CYS B 1 210 ? 1.453 -12.188 -14.438 1 72.38 210 CYS B C 1
ATOM 4514 O O . CYS B 1 210 ? 0.792 -12.695 -15.344 1 72.38 210 CYS B O 1
ATOM 4516 N N . ASP B 1 211 ? 2.104 -11.109 -14.859 1 63.81 211 ASP B N 1
ATOM 4517 C CA . ASP B 1 211 ? 2.701 -10.477 -16.031 1 63.81 211 ASP B CA 1
ATOM 4518 C C . ASP B 1 211 ? 1.68 -9.609 -16.766 1 63.81 211 ASP B C 1
ATOM 4520 O O . ASP B 1 211 ? 2.049 -8.68 -17.484 1 63.81 211 ASP B O 1
ATOM 4524 N N . PHE B 1 212 ? 0.321 -10.062 -16.625 1 60.88 212 PHE B N 1
ATOM 4525 C CA . PHE B 1 212 ? -0.642 -9.297 -17.406 1 60.88 212 PHE B CA 1
ATOM 4526 C C . PHE B 1 212 ? -1.746 -8.742 -16.516 1 60.88 212 PHE B C 1
ATOM 4528 O O . PHE B 1 212 ? -1.904 -9.18 -15.375 1 60.88 212 PHE B O 1
ATOM 4535 N N . ASP B 1 213 ? -2.385 -7.738 -17.094 1 64.5 213 ASP B N 1
ATOM 4536 C CA . ASP B 1 213 ? -3.555 -7.207 -16.406 1 64.5 213 ASP B CA 1
ATOM 4537 C C . ASP B 1 213 ? -4.648 -8.266 -16.281 1 64.5 213 ASP B C 1
ATOM 4539 O O . ASP B 1 213 ? -4.688 -9.219 -17.062 1 64.5 213 ASP B O 1
ATOM 4543 N N . PRO B 1 214 ? -5.5 -8.148 -15.312 1 58.53 214 PRO B N 1
ATOM 4544 C CA . PRO B 1 214 ? -6.527 -9.148 -15.031 1 58.53 214 PRO B CA 1
ATOM 4545 C C . PRO B 1 214 ? -7.363 -9.5 -16.266 1 58.53 214 PRO B C 1
ATOM 4547 O O . PRO B 1 214 ? -7.695 -10.664 -16.484 1 58.53 214 PRO B O 1
ATOM 4550 N N . GLU B 1 215 ? -7.652 -8.562 -17.094 1 61.88 215 GLU B N 1
ATOM 4551 C CA . GLU B 1 215 ? -8.492 -8.82 -18.266 1 61.88 215 GLU B CA 1
ATOM 4552 C C . GLU B 1 215 ? -7.781 -9.727 -19.25 1 61.88 215 GLU B C 1
ATOM 4554 O O . GLU B 1 215 ? -8.391 -10.664 -19.797 1 61.88 215 GLU B O 1
ATOM 4559 N N . THR B 1 216 ? -6.566 -9.43 -19.484 1 61.28 216 THR B N 1
ATOM 4560 C CA . THR B 1 216 ? -5.781 -10.234 -20.422 1 61.28 216 THR B CA 1
ATOM 4561 C C . THR B 1 216 ? -5.609 -11.656 -19.891 1 61.28 216 THR B C 1
ATOM 4563 O O . THR B 1 216 ? -5.652 -12.617 -20.656 1 61.28 216 THR B O 1
ATOM 4566 N N . CYS B 1 217 ? -5.438 -11.766 -18.609 1 61.72 217 CYS B N 1
ATOM 4567 C CA . CYS B 1 217 ? -5.289 -13.086 -18 1 61.72 217 CYS B CA 1
ATOM 4568 C C . CYS B 1 217 ? -6.551 -13.922 -18.203 1 61.72 217 CYS B C 1
ATOM 4570 O O . CYS B 1 217 ? -6.477 -15.086 -18.578 1 61.72 217 CYS B O 1
ATOM 4572 N N . VAL B 1 218 ? -7.691 -13.312 -17.984 1 63.19 218 VAL B N 1
ATOM 4573 C CA . VAL B 1 218 ? -8.961 -14.023 -18.141 1 63.19 218 VAL B CA 1
ATOM 4574 C C . VAL B 1 218 ? -9.148 -14.445 -19.594 1 63.19 218 VAL B C 1
ATOM 4576 O O . VAL B 1 218 ? -9.531 -15.578 -19.875 1 63.19 218 VAL B O 1
ATOM 4579 N N . LYS B 1 219 ? -8.844 -13.492 -20.453 1 67 219 LYS B N 1
ATOM 4580 C CA . LYS B 1 219 ? -8.992 -13.781 -21.875 1 67 219 LYS B CA 1
ATOM 4581 C C . LYS B 1 219 ? -8.102 -14.945 -22.297 1 67 219 LYS B C 1
ATOM 4583 O O . LYS B 1 219 ? -8.523 -15.82 -23.047 1 67 219 LYS B O 1
ATOM 4588 N N . THR B 1 220 ? -6.898 -14.906 -21.812 1 62.91 220 THR B N 1
ATOM 4589 C CA . THR B 1 220 ? -5.953 -15.969 -22.141 1 62.91 220 THR B CA 1
ATOM 4590 C C . THR B 1 220 ? -6.445 -17.312 -21.625 1 62.91 220 THR B C 1
ATOM 4592 O O . THR B 1 220 ? -6.316 -18.344 -22.297 1 62.91 220 THR B O 1
ATOM 4595 N N . GLU B 1 221 ? -6.969 -17.281 -20.484 1 64.56 221 GLU B N 1
ATOM 4596 C CA . GLU B 1 221 ? -7.477 -18.5 -19.859 1 64.56 221 GLU B CA 1
ATOM 4597 C C . GLU B 1 221 ? -8.672 -19.062 -20.625 1 64.56 221 GLU B C 1
ATOM 4599 O O . GLU B 1 221 ? -8.789 -20.266 -20.828 1 64.56 221 GLU B O 1
ATOM 4604 N N . VAL B 1 222 ? -9.539 -18.188 -21.047 1 63.66 222 VAL B N 1
ATOM 4605 C CA . VAL B 1 222 ? -10.82 -18.578 -21.641 1 63.66 222 VAL B CA 1
ATOM 4606 C C . VAL B 1 222 ? -10.617 -18.938 -23.109 1 63.66 222 VAL B C 1
ATOM 4608 O O . VAL B 1 222 ? -11.195 -19.906 -23.594 1 63.66 222 VAL B O 1
ATOM 4611 N N . ASP B 1 223 ? -10.008 -18 -23.812 1 60.78 223 ASP B N 1
ATOM 4612 C CA . ASP B 1 223 ? -9.898 -18.203 -25.25 1 60.78 223 ASP B CA 1
ATOM 4613 C C . ASP B 1 223 ? -9.141 -19.484 -25.578 1 60.78 223 ASP B C 1
ATOM 4615 O O . ASP B 1 223 ? -9.375 -20.109 -26.609 1 60.78 223 ASP B O 1
ATOM 4619 N N . GLU B 1 224 ? -8.219 -19.688 -24.781 1 55.06 224 GLU B N 1
ATOM 4620 C CA . GLU B 1 224 ? -7.352 -20.781 -25.203 1 55.06 224 GLU B CA 1
ATOM 4621 C C . GLU B 1 224 ? -7.516 -22 -24.281 1 55.06 224 GLU B C 1
ATOM 4623 O O . GLU B 1 224 ? -7.082 -23.094 -24.625 1 55.06 224 GLU B O 1
ATOM 4628 N N . GLY B 1 225 ? -8.016 -21.781 -22.953 1 50.59 225 GLY B N 1
ATOM 4629 C CA . GLY B 1 225 ? -8.141 -22.875 -22 1 50.59 225 GLY B CA 1
ATOM 4630 C C . GLY B 1 225 ? -9.469 -23.609 -22.125 1 50.59 225 GLY B C 1
ATOM 4631 O O . GLY B 1 225 ? -10.531 -22.984 -22.109 1 50.59 225 GLY B O 1
ATOM 4632 N N . GLY B 1 226 ? -9.578 -24.484 -22.922 1 42.72 226 GLY B N 1
ATOM 4633 C CA . GLY B 1 226 ? -10.711 -25.391 -22.844 1 42.72 226 GLY B CA 1
ATOM 4634 C C . GLY B 1 226 ? -11.234 -25.578 -21.422 1 42.72 226 GLY B C 1
ATOM 4635 O O . GLY B 1 226 ? -10.734 -24.953 -20.484 1 42.72 226 GLY B O 1
ATOM 4636 N N . ASN B 1 227 ? -12.461 -26.359 -21.188 1 38.66 227 ASN B N 1
ATOM 4637 C CA . ASN B 1 227 ? -13.227 -26.734 -20 1 38.66 227 ASN B CA 1
ATOM 4638 C C . ASN B 1 227 ? -12.312 -27.109 -18.844 1 38.66 227 ASN B C 1
ATOM 4640 O O . ASN B 1 227 ? -12.539 -28.125 -18.172 1 38.66 227 ASN B O 1
ATOM 4644 N N . CYS B 1 228 ? -11.094 -26.906 -18.984 1 36.09 228 CYS B N 1
ATOM 4645 C CA . CYS B 1 228 ? -10.43 -27.328 -17.766 1 36.09 228 CYS B CA 1
ATOM 4646 C C . CYS B 1 228 ? -10.625 -26.312 -16.641 1 36.09 228 CYS B C 1
ATOM 4648 O O . CYS B 1 228 ? -10.836 -25.125 -16.906 1 36.09 228 CYS B O 1
ATOM 4650 N N . SER B 1 229 ? -11.07 -26.797 -15.484 1 37.66 229 SER B N 1
ATOM 4651 C CA . SER B 1 229 ? -11.258 -26.016 -14.273 1 37.66 229 SER B CA 1
ATOM 4652 C C . SER B 1 229 ? -10.141 -24.984 -14.102 1 37.66 229 SER B C 1
ATOM 4654 O O . SER B 1 229 ? -9.023 -25.328 -13.727 1 37.66 229 SER B O 1
ATOM 4656 N N . CYS B 1 230 ? -10.102 -24.047 -14.969 1 40.03 230 CYS B N 1
ATOM 4657 C CA . CYS B 1 230 ? -9.086 -23.016 -15.094 1 40.03 230 CYS B CA 1
ATOM 4658 C C . CYS B 1 230 ? -9.219 -21.984 -13.977 1 40.03 230 CYS B C 1
ATOM 4660 O O . CYS B 1 230 ? -10.32 -21.531 -13.68 1 40.03 230 CYS B O 1
ATOM 4662 N N . GLN B 1 231 ? -8.328 -22.125 -12.992 1 39.31 231 GLN B N 1
ATOM 4663 C CA . GLN B 1 231 ? -8.234 -21.125 -11.938 1 39.31 231 GLN B CA 1
ATOM 4664 C C . GLN B 1 231 ? -7.25 -20.016 -12.312 1 39.31 231 GLN B C 1
ATOM 4666 O O . GLN B 1 231 ? -6.207 -20.281 -12.922 1 39.31 231 GLN B O 1
ATOM 4671 N N . GLY B 1 232 ? -7.738 -18.797 -12.641 1 37.91 232 GLY B N 1
ATOM 4672 C CA . GLY B 1 232 ? -6.91 -17.703 -13.117 1 37.91 232 GLY B CA 1
ATOM 4673 C C . GLY B 1 232 ? -6.355 -16.844 -12 1 37.91 232 GLY B C 1
ATOM 4674 O O . GLY B 1 232 ? -7.066 -16.516 -11.047 1 37.91 232 GLY B O 1
ATOM 4675 N N . LEU B 1 233 ? -5.133 -17.031 -11.664 1 38.16 233 LEU B N 1
ATOM 4676 C CA . LEU B 1 233 ? -4.496 -16.047 -10.789 1 38.16 233 LEU B CA 1
ATOM 4677 C C . LEU B 1 233 ? -3.889 -14.914 -11.602 1 38.16 233 LEU B C 1
ATOM 4679 O O . LEU B 1 233 ? -3.182 -15.156 -12.586 1 38.16 233 LEU B O 1
ATOM 4683 N N . ILE B 1 234 ? -4.512 -13.625 -11.828 1 38.22 234 ILE B N 1
ATOM 4684 C CA . ILE B 1 234 ? -4.195 -12.555 -12.773 1 38.22 234 ILE B CA 1
ATOM 4685 C C . ILE B 1 234 ? -3.193 -11.594 -12.141 1 38.22 234 ILE B C 1
ATOM 4687 O O . ILE B 1 234 ? -3.383 -11.141 -11 1 38.22 234 ILE B O 1
ATOM 4691 N N . ASP B 1 235 ? -1.888 -11.641 -12.492 1 38.47 235 ASP B N 1
ATOM 4692 C CA . ASP B 1 235 ? -0.865 -10.695 -12.055 1 38.47 235 ASP B CA 1
ATOM 4693 C C . ASP B 1 235 ? -0.826 -9.461 -12.953 1 38.47 235 ASP B C 1
ATOM 4695 O O . ASP B 1 235 ? -1.347 -9.484 -14.07 1 38.47 235 ASP B O 1
ATOM 4699 N N . LEU B 1 236 ? -0.157 -8.406 -12.586 1 44 236 LEU B N 1
ATOM 4700 C CA . LEU B 1 236 ? 0.108 -6.992 -12.844 1 44 236 LEU B CA 1
ATOM 4701 C C . LEU B 1 236 ? 0.852 -6.812 -14.164 1 44 236 LEU B C 1
ATOM 4703 O O . LEU B 1 236 ? 1.832 -7.512 -14.43 1 44 236 LEU B O 1
ATOM 4707 N N . PRO B 1 237 ? 0.233 -6.305 -15.109 1 39.44 237 PRO B N 1
ATOM 4708 C CA . PRO B 1 237 ? 1.079 -6.016 -16.266 1 39.44 237 PRO B CA 1
ATOM 4709 C C . PRO B 1 237 ? 2.508 -5.648 -15.883 1 39.44 237 PRO B C 1
ATOM 4711 O O . PRO B 1 237 ? 3.463 -6.258 -16.375 1 39.44 237 PRO B O 1
ATOM 4714 N N . GLU B 1 238 ? 2.785 -4.277 -15.953 1 43.34 238 GLU B N 1
ATOM 4715 C CA . GLU B 1 238 ? 4.121 -3.695 -16.047 1 43.34 238 GLU B CA 1
ATOM 4716 C C . GLU B 1 238 ? 4.828 -3.719 -14.695 1 43.34 238 GLU B C 1
ATOM 4718 O O . GLU B 1 238 ? 4.262 -3.303 -13.68 1 43.34 238 GLU B O 1
ATOM 4723 N N . PHE B 1 239 ? 5.555 -4.77 -14.633 1 48.56 239 PHE B N 1
ATOM 4724 C CA . PHE B 1 239 ? 6.391 -4.719 -13.438 1 48.56 239 PHE B CA 1
ATOM 4725 C C . PHE B 1 239 ? 6.914 -3.305 -13.203 1 48.56 239 PHE B C 1
ATOM 4727 O O . PHE B 1 239 ? 7.73 -2.803 -13.984 1 48.56 239 PHE B O 1
ATOM 4734 N N . PRO B 1 240 ? 6.23 -2.559 -12.453 1 50.28 240 PRO B N 1
ATOM 4735 C CA . PRO B 1 240 ? 6.703 -1.208 -12.141 1 50.28 240 PRO B CA 1
ATOM 4736 C C . PRO B 1 240 ? 8.047 -1.203 -11.422 1 50.28 240 PRO B C 1
ATOM 4738 O O . PRO B 1 240 ? 8.227 -1.912 -10.43 1 50.28 240 PRO B O 1
ATOM 4741 N N . PHE B 1 241 ? 9.195 -1.114 -12.336 1 54.22 241 PHE B N 1
ATOM 4742 C CA . PHE B 1 241 ? 10.539 -1.039 -11.773 1 54.22 241 PHE B CA 1
ATOM 4743 C C . PHE B 1 241 ? 10.672 0.149 -10.828 1 54.22 241 PHE B C 1
ATOM 4745 O O . PHE B 1 241 ? 11.531 0.157 -9.953 1 54.22 241 PHE B O 1
ATOM 4752 N N . ALA B 1 242 ? 9.891 1.106 -11.109 1 55.66 242 ALA B N 1
ATOM 4753 C CA . ALA B 1 242 ? 10.016 2.256 -10.219 1 55.66 242 ALA B CA 1
ATOM 4754 C C . ALA B 1 242 ? 9.141 2.082 -8.977 1 55.66 242 ALA B C 1
ATOM 4756 O O . ALA B 1 242 ? 9.016 3 -8.164 1 55.66 242 ALA B O 1
ATOM 4757 N N . LEU B 1 243 ? 8.781 0.707 -8.82 1 56.91 243 LEU B N 1
ATOM 4758 C CA . LEU B 1 243 ? 7.906 0.363 -7.699 1 56.91 243 LEU B CA 1
ATOM 4759 C C . LEU B 1 243 ? 6.652 1.23 -7.699 1 56.91 243 LEU B C 1
ATOM 4761 O O . LEU B 1 243 ? 6.164 1.626 -6.641 1 56.91 243 LEU B O 1
ATOM 4765 N N . GLU B 1 244 ? 6.219 1.523 -8.891 1 57.31 244 GLU B N 1
ATOM 4766 C CA . GLU B 1 244 ? 4.945 2.229 -9 1 57.31 244 GLU B CA 1
ATOM 4767 C C . GLU B 1 244 ? 3.789 1.354 -8.516 1 57.31 244 GLU B C 1
ATOM 4769 O O . GLU B 1 244 ? 3.84 0.128 -8.641 1 57.31 244 GLU B O 1
ATOM 4774 N N . PRO B 1 245 ? 2.939 1.989 -7.738 1 56.56 245 PRO B N 1
ATOM 4775 C CA . PRO B 1 245 ? 1.748 1.22 -7.375 1 56.56 245 PRO B CA 1
ATOM 4776 C C . PRO B 1 245 ? 0.928 0.79 -8.586 1 56.56 245 PRO B C 1
ATOM 4778 O O . PRO B 1 245 ? 0.956 1.459 -9.625 1 56.56 245 PRO B O 1
ATOM 4781 N N . ARG B 1 246 ? 0.443 -0.408 -8.523 1 61.38 246 ARG B N 1
ATOM 4782 C CA . ARG B 1 246 ? -0.53 -0.832 -9.523 1 61.38 246 ARG B CA 1
ATOM 4783 C C . ARG B 1 246 ? -1.712 0.131 -9.586 1 61.38 246 ARG B C 1
ATOM 4785 O O . ARG B 1 246 ? -2.17 0.622 -8.547 1 61.38 246 ARG B O 1
ATOM 4792 N N . ILE B 1 247 ? -2.072 0.454 -10.773 1 64.12 247 ILE B N 1
ATOM 4793 C CA . ILE B 1 247 ? -3.098 1.473 -10.969 1 64.12 247 ILE B CA 1
ATOM 4794 C C . ILE B 1 247 ? -4.48 0.824 -10.953 1 64.12 247 ILE B C 1
ATOM 4796 O O . ILE B 1 247 ? -5.477 1.461 -11.297 1 64.12 247 ILE B O 1
ATOM 4800 N N . LEU B 1 248 ? -4.535 -0.414 -10.5 1 72.5 248 LEU B N 1
ATOM 4801 C CA . LEU B 1 248 ? -5.84 -1.064 -10.453 1 72.5 248 LEU B CA 1
ATOM 4802 C C . LEU B 1 248 ? -6.656 -0.555 -9.266 1 72.5 248 LEU B C 1
ATOM 4804 O O . LEU B 1 248 ? -6.164 -0.52 -8.141 1 72.5 248 LEU B O 1
ATOM 4808 N N . THR B 1 249 ? -7.883 -0.204 -9.625 1 73.5 249 THR B N 1
ATOM 4809 C CA . THR B 1 249 ? -8.805 0.234 -8.586 1 73.5 249 THR B CA 1
ATOM 4810 C C . THR B 1 249 ? -9.641 -0.937 -8.07 1 73.5 249 THR B C 1
ATOM 4812 O O . THR B 1 249 ? -9.633 -2.016 -8.672 1 73.5 249 THR B O 1
ATOM 4815 N N . ARG B 1 250 ? -10.281 -0.721 -6.973 1 80.88 250 ARG B N 1
ATOM 4816 C CA . ARG B 1 250 ? -11.188 -1.741 -6.465 1 80.88 250 ARG B CA 1
ATOM 4817 C C . ARG B 1 250 ? -12.289 -2.047 -7.48 1 80.88 250 ARG B C 1
ATOM 4819 O O . ARG B 1 250 ? -12.766 -3.18 -7.562 1 80.88 250 ARG B O 1
ATOM 4826 N N . TRP B 1 251 ? -12.641 -1.105 -8.328 1 78.31 251 TRP B N 1
ATOM 4827 C CA . TRP B 1 251 ? -13.703 -1.318 -9.305 1 78.31 251 TRP B CA 1
ATOM 4828 C C . TRP B 1 251 ? -13.227 -2.219 -10.438 1 78.31 251 TRP B C 1
ATOM 4830 O O . TRP B 1 251 ? -13.984 -3.055 -10.938 1 78.31 251 TRP B O 1
ATOM 4840 N N . ASP B 1 252 ? -12.016 -1.989 -10.812 1 78.56 252 ASP B N 1
ATOM 4841 C CA . ASP B 1 252 ? -11.414 -2.9 -11.781 1 78.56 252 ASP B CA 1
ATOM 4842 C C . ASP B 1 252 ? -11.438 -4.34 -11.266 1 78.56 252 ASP B C 1
ATOM 4844 O O . ASP B 1 252 ? -11.617 -5.277 -12.039 1 78.56 252 ASP B O 1
ATOM 4848 N N . MET B 1 253 ? -11.281 -4.453 -9.992 1 86.5 253 MET B N 1
ATOM 4849 C CA . MET B 1 253 ? -11.211 -5.785 -9.398 1 86.5 253 MET B CA 1
ATOM 4850 C C . MET B 1 253 ? -12.594 -6.43 -9.352 1 86.5 253 MET B C 1
ATOM 4852 O O . MET B 1 253 ? -12.719 -7.648 -9.477 1 86.5 253 MET B O 1
ATOM 4856 N N . HIS B 1 254 ? -13.609 -5.598 -9.148 1 87.38 254 HIS B N 1
ATOM 4857 C CA . HIS B 1 254 ? -14.969 -6.125 -9.273 1 87.38 254 HIS B CA 1
ATOM 4858 C C . HIS B 1 254 ? -15.211 -6.703 -10.664 1 87.38 254 HIS B C 1
ATOM 4860 O O . HIS B 1 254 ? -15.742 -7.809 -10.797 1 87.38 254 HIS B O 1
ATOM 4866 N N . ALA B 1 255 ? -14.867 -5.875 -11.641 1 83.94 255 ALA B N 1
ATOM 4867 C CA . ALA B 1 255 ? -15.047 -6.32 -13.023 1 83.94 255 ALA B CA 1
ATOM 4868 C C . ALA B 1 255 ? -14.25 -7.598 -13.289 1 83.94 255 ALA B C 1
ATOM 4870 O O . ALA B 1 255 ? -14.758 -8.531 -13.914 1 83.94 255 ALA B O 1
ATOM 4871 N N . TYR B 1 256 ? -13.031 -7.641 -12.836 1 87.19 256 TYR B N 1
ATOM 4872 C CA . TYR B 1 256 ? -12.18 -8.812 -12.977 1 87.19 256 TYR B CA 1
ATOM 4873 C C . TYR B 1 256 ? -12.836 -10.047 -12.367 1 87.19 256 TYR B C 1
ATOM 4875 O O . TYR B 1 256 ? -12.898 -11.102 -13 1 87.19 256 TYR B O 1
ATOM 4883 N N . ALA B 1 257 ? -13.289 -9.945 -11.18 1 90.94 257 ALA B N 1
ATOM 4884 C CA . ALA B 1 257 ? -13.914 -11.062 -10.469 1 90.94 257 ALA B CA 1
ATOM 4885 C C . ALA B 1 257 ? -15.133 -11.586 -11.219 1 90.94 257 ALA B C 1
ATOM 4887 O O . ALA B 1 257 ? -15.297 -12.797 -11.391 1 90.94 257 ALA B O 1
ATOM 4888 N N . ARG B 1 258 ? -15.938 -10.641 -11.641 1 90.94 258 ARG B N 1
ATOM 4889 C CA . ARG B 1 258 ? -17.156 -11.016 -12.336 1 90.94 258 ARG B CA 1
ATOM 4890 C C . ARG B 1 258 ? -16.844 -11.688 -13.672 1 90.94 258 ARG B C 1
ATOM 4892 O O . ARG B 1 258 ? -17.453 -12.711 -14.016 1 90.94 258 ARG B O 1
ATOM 4899 N N . GLU B 1 259 ? -15.922 -11.148 -14.391 1 87.06 259 GLU B N 1
ATOM 4900 C CA . GLU B 1 259 ? -15.539 -11.719 -15.68 1 87.06 259 GLU B CA 1
ATOM 4901 C C . GLU B 1 259 ? -14.938 -13.109 -15.5 1 87.06 259 GLU B C 1
ATOM 4903 O O . GLU B 1 259 ? -15.227 -14.023 -16.281 1 87.06 259 GLU B O 1
ATOM 4908 N N . ALA B 1 260 ? -14.086 -13.273 -14.516 1 88.62 260 ALA B N 1
ATOM 4909 C CA . ALA B 1 260 ? -13.5 -14.578 -14.227 1 88.62 260 ALA B CA 1
ATOM 4910 C C . ALA B 1 260 ? -14.578 -15.602 -13.883 1 88.62 260 ALA B C 1
ATOM 4912 O O . ALA B 1 260 ? -14.586 -16.719 -14.414 1 88.62 260 ALA B O 1
ATOM 4913 N N . TYR B 1 261 ? -15.477 -15.211 -13.047 1 91 261 TYR B N 1
ATOM 4914 C CA . TYR B 1 261 ? -16.547 -16.094 -12.641 1 91 261 TYR B CA 1
ATOM 4915 C C . TYR B 1 261 ? -17.406 -16.516 -13.836 1 91 261 TYR B C 1
ATOM 4917 O O . TYR B 1 261 ? -17.719 -17.703 -13.992 1 91 261 TYR B O 1
ATOM 4925 N N . LYS B 1 262 ? -17.766 -15.578 -14.664 1 90.38 262 LYS B N 1
ATOM 4926 C CA . LYS B 1 262 ? -18.578 -15.852 -15.844 1 90.38 262 LYS B CA 1
ATOM 4927 C C . LYS B 1 262 ? -17.859 -16.797 -16.797 1 90.38 262 LYS B C 1
ATOM 4929 O O . LYS B 1 262 ? -18.5 -17.594 -17.484 1 90.38 262 LYS B O 1
ATOM 4934 N N . ALA B 1 263 ? -16.562 -16.719 -16.781 1 85 263 ALA B N 1
ATOM 4935 C CA . ALA B 1 263 ? -15.766 -17.562 -17.656 1 85 263 ALA B CA 1
ATOM 4936 C C . ALA B 1 263 ? -15.641 -18.969 -17.109 1 85 263 ALA B C 1
ATOM 4938 O O . ALA B 1 263 ? -15.055 -19.844 -17.75 1 85 263 ALA B O 1
ATOM 4939 N N . GLY B 1 264 ? -16.141 -19.219 -15.914 1 87.06 264 GLY B N 1
ATOM 4940 C CA . GLY B 1 264 ? -16.141 -20.547 -15.336 1 87.06 264 GLY B CA 1
ATOM 4941 C C . GLY B 1 264 ? -15.016 -20.766 -14.344 1 87.06 264 GLY B C 1
ATOM 4942 O O . GLY B 1 264 ? -14.836 -21.875 -13.836 1 87.06 264 GLY B O 1
ATOM 4943 N N . ILE B 1 265 ? -14.281 -19.734 -14.031 1 88.88 265 ILE B N 1
ATOM 4944 C CA . ILE B 1 265 ? -13.188 -19.828 -13.07 1 88.88 265 ILE B CA 1
ATOM 4945 C C . ILE B 1 265 ? -13.742 -19.766 -11.648 1 88.88 265 ILE B C 1
ATOM 4947 O O . ILE B 1 265 ? -14.609 -18.938 -11.344 1 88.88 265 ILE B O 1
ATOM 4951 N N . ARG B 1 266 ? -13.203 -20.703 -10.836 1 92.19 266 ARG B N 1
ATOM 4952 C CA . ARG B 1 266 ? -13.773 -20.781 -9.492 1 92.19 266 ARG B CA 1
ATOM 4953 C C . ARG B 1 266 ? -12.695 -20.609 -8.43 1 92.19 266 ARG B C 1
ATOM 4955 O O . ARG B 1 266 ? -12.992 -20.469 -7.242 1 92.19 266 ARG B O 1
ATOM 4962 N N . PHE B 1 267 ? -11.438 -20.719 -8.773 1 93.06 267 PHE B N 1
ATOM 4963 C CA . PHE B 1 267 ? -10.328 -20.281 -7.934 1 93.06 267 PHE B CA 1
ATOM 4964 C C . PHE B 1 267 ? -9.758 -18.953 -8.43 1 93.06 267 PHE B C 1
ATOM 4966 O O . PHE B 1 267 ? -8.984 -18.922 -9.391 1 93.06 267 PHE B O 1
ATOM 4973 N N . ILE B 1 268 ? -10.172 -17.859 -7.766 1 91.75 268 ILE B N 1
ATOM 4974 C CA . ILE B 1 268 ? -9.867 -16.5 -8.195 1 91.75 268 ILE B CA 1
ATOM 4975 C C . ILE B 1 268 ? -9.039 -15.797 -7.117 1 91.75 268 ILE B C 1
ATOM 4977 O O . ILE B 1 268 ? -9.375 -15.852 -5.93 1 91.75 268 ILE B O 1
ATOM 4981 N N . GLY B 1 269 ? -7.961 -15.234 -7.473 1 91.19 269 GLY B N 1
ATOM 4982 C CA . GLY B 1 269 ? -7.125 -14.531 -6.516 1 91.19 269 GLY B CA 1
ATOM 4983 C C . GLY B 1 269 ? -6.262 -13.453 -7.152 1 91.19 269 GLY B C 1
ATOM 4984 O O . GLY B 1 269 ? -6.656 -12.852 -8.148 1 91.19 269 GLY B O 1
ATOM 4985 N N . GLY B 1 270 ? -5.262 -13.07 -6.453 1 87.31 270 GLY B N 1
ATOM 4986 C CA . GLY B 1 270 ? -4.34 -12.055 -6.93 1 87.31 270 GLY B CA 1
ATOM 4987 C C . GLY B 1 270 ? -2.883 -12.461 -6.809 1 87.31 270 GLY B C 1
ATOM 4988 O O . GLY B 1 270 ? -2.564 -13.445 -6.141 1 87.31 270 GLY B O 1
ATOM 4989 N N . CYS B 1 271 ? -2.049 -11.766 -7.488 1 84.44 271 CYS B N 1
ATOM 4990 C CA .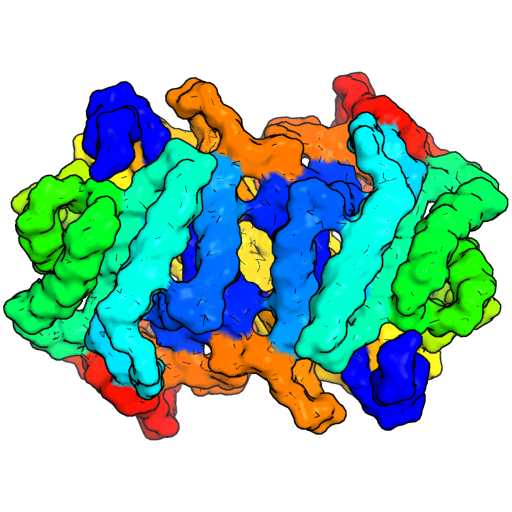 CYS B 1 271 ? -0.606 -11.977 -7.441 1 84.44 271 CYS B CA 1
ATOM 4991 C C . CYS B 1 271 ? 0.125 -10.68 -7.105 1 84.44 271 CYS B C 1
ATOM 4993 O O . CYS B 1 271 ? -0.353 -9.891 -6.293 1 84.44 271 CYS B O 1
ATOM 4995 N N . CYS B 1 272 ? 1.297 -10.453 -7.695 1 80.19 272 CYS B N 1
ATOM 4996 C CA . CYS B 1 272 ? 2.15 -9.32 -7.363 1 80.19 272 CYS B CA 1
ATOM 4997 C C . CYS B 1 272 ? 1.393 -8.008 -7.504 1 80.19 272 CYS B C 1
ATOM 4999 O O . CYS B 1 272 ? 0.786 -7.742 -8.547 1 80.19 272 CYS B O 1
ATOM 5001 N N . GLY B 1 273 ? 1.373 -7.254 -6.484 1 80.31 273 GLY B N 1
ATOM 5002 C CA . GLY B 1 273 ? 0.771 -5.93 -6.516 1 80.31 273 GLY B CA 1
ATOM 5003 C C . GLY B 1 273 ? -0.631 -5.898 -5.938 1 80.31 273 GLY B C 1
ATOM 5004 O O . GLY B 1 273 ? -1.134 -4.836 -5.57 1 80.31 273 GLY B O 1
ATOM 5005 N N . PHE B 1 274 ? -1.312 -7.062 -5.953 1 87.25 274 PHE B N 1
ATOM 5006 C CA . PHE B 1 274 ? -2.637 -7.105 -5.348 1 87.25 274 PHE B CA 1
ATOM 5007 C C . PHE B 1 274 ? -2.543 -6.98 -3.832 1 87.25 274 PHE B C 1
ATOM 5009 O O . PHE B 1 274 ? -1.844 -7.758 -3.182 1 87.25 274 PHE B O 1
ATOM 5016 N N . GLU B 1 275 ? -3.217 -6.023 -3.402 1 90.25 275 GLU B N 1
ATOM 5017 C CA . GLU B 1 275 ? -3.262 -5.727 -1.974 1 90.25 275 GLU B CA 1
ATOM 5018 C C . GLU B 1 275 ? -4.574 -6.199 -1.353 1 90.25 275 GLU B C 1
ATOM 5020 O O . GLU B 1 275 ? -5.484 -6.621 -2.064 1 90.25 275 GLU B O 1
ATOM 5025 N N . PRO B 1 276 ? -4.691 -6.176 -0.031 1 94.25 276 PRO B N 1
ATOM 5026 C CA . PRO B 1 276 ? -5.898 -6.684 0.625 1 94.25 276 PRO B CA 1
ATOM 5027 C C . PRO B 1 276 ? -7.172 -6.016 0.118 1 94.25 276 PRO B C 1
ATOM 5029 O O . PRO B 1 276 ? -8.203 -6.672 -0.022 1 94.25 276 PRO B O 1
ATOM 5032 N N . TYR B 1 277 ? -7.148 -4.754 -0.223 1 90.75 277 TYR B N 1
ATOM 5033 C CA . TYR B 1 277 ? -8.383 -4.105 -0.662 1 90.75 277 TYR B CA 1
ATOM 5034 C C . TYR B 1 277 ? -8.789 -4.59 -2.051 1 90.75 277 TYR B C 1
ATOM 5036 O O . TYR B 1 277 ? -9.969 -4.574 -2.398 1 90.75 277 TYR B O 1
ATOM 5044 N N . HIS B 1 278 ? -7.832 -5.039 -2.887 1 89.69 278 HIS B N 1
ATOM 5045 C CA . HIS B 1 278 ? -8.156 -5.68 -4.156 1 89.69 278 HIS B CA 1
ATOM 5046 C C . HIS B 1 278 ? -8.875 -7.008 -3.936 1 89.69 278 HIS B C 1
ATOM 5048 O O . HIS B 1 278 ? -9.867 -7.305 -4.602 1 89.69 278 HIS B O 1
ATOM 5054 N N . ILE B 1 279 ? -8.312 -7.797 -3.033 1 94.69 279 ILE B N 1
ATOM 5055 C CA . ILE B 1 279 ? -8.891 -9.102 -2.725 1 94.69 279 ILE B CA 1
ATOM 5056 C C . ILE B 1 279 ? -10.273 -8.914 -2.107 1 94.69 279 ILE B C 1
ATOM 5058 O O . ILE B 1 279 ? -11.195 -9.688 -2.389 1 94.69 279 ILE B O 1
ATOM 5062 N N . ARG B 1 280 ? -10.438 -7.914 -1.24 1 95.44 280 ARG B N 1
ATOM 5063 C CA . ARG B 1 280 ? -11.742 -7.605 -0.668 1 95.44 280 ARG B CA 1
ATOM 5064 C C . ARG B 1 280 ? -12.758 -7.301 -1.762 1 95.44 280 ARG B C 1
ATOM 5066 O O . ARG B 1 280 ? -13.906 -7.742 -1.689 1 95.44 280 ARG B O 1
ATOM 5073 N N . ALA B 1 281 ? -12.352 -6.535 -2.76 1 91.81 281 ALA B N 1
ATOM 5074 C CA . ALA B 1 281 ? -13.242 -6.207 -3.873 1 91.81 281 ALA B CA 1
ATOM 5075 C C . ALA B 1 281 ? -13.688 -7.473 -4.605 1 91.81 281 ALA B C 1
ATOM 5077 O O . ALA B 1 281 ? -14.852 -7.59 -4.996 1 91.81 281 ALA B O 1
ATOM 5078 N N . ILE B 1 282 ? -12.742 -8.43 -4.824 1 93.69 282 ILE B N 1
ATOM 5079 C CA . ILE B 1 282 ? -13.07 -9.703 -5.453 1 93.69 282 ILE B CA 1
ATOM 5080 C C . ILE B 1 282 ? -14.117 -10.438 -4.613 1 93.69 282 ILE B C 1
ATOM 5082 O O . ILE B 1 282 ? -15.141 -10.883 -5.137 1 93.69 282 ILE B O 1
ATOM 5086 N N . ALA B 1 283 ? -13.867 -10.516 -3.336 1 96.62 283 ALA B N 1
ATOM 5087 C CA . ALA B 1 283 ? -14.766 -11.219 -2.426 1 96.62 283 ALA B CA 1
ATOM 5088 C C . ALA B 1 283 ? -16.141 -10.547 -2.387 1 96.62 283 ALA B C 1
ATOM 5090 O O . ALA B 1 283 ? -17.172 -11.227 -2.395 1 96.62 283 ALA B O 1
ATOM 5091 N N . GLU B 1 284 ? -16.156 -9.25 -2.326 1 95.25 284 GLU B N 1
ATOM 5092 C CA . GLU B 1 284 ? -17.406 -8.5 -2.271 1 95.25 284 GLU B CA 1
ATOM 5093 C C . GLU B 1 284 ? -18.219 -8.672 -3.559 1 95.25 284 GLU B C 1
ATOM 5095 O O . GLU B 1 284 ? -19.438 -8.766 -3.521 1 95.25 284 GLU B O 1
ATOM 5100 N N . GLU B 1 285 ? -17.516 -8.656 -4.656 1 93.44 285 GLU B N 1
ATOM 5101 C CA . GLU B 1 285 ? -18.188 -8.82 -5.941 1 93.44 285 GLU B CA 1
ATOM 5102 C C . GLU B 1 285 ? -18.938 -10.148 -6.012 1 93.44 285 GLU B C 1
ATOM 5104 O O . GLU B 1 285 ? -20 -10.242 -6.629 1 93.44 285 GLU B O 1
ATOM 5109 N N . LEU B 1 286 ? -18.422 -11.125 -5.371 1 96.38 286 LEU B N 1
ATOM 5110 C CA . LEU B 1 286 ? -18.969 -12.469 -5.492 1 96.38 286 LEU B CA 1
ATOM 5111 C C . LEU B 1 286 ? -19.734 -12.867 -4.238 1 96.38 286 LEU B C 1
ATOM 5113 O O . LEU B 1 286 ? -19.875 -14.055 -3.932 1 96.38 286 LEU B O 1
ATOM 5117 N N . VAL B 1 287 ? -20.234 -11.922 -3.498 1 95.25 287 VAL B N 1
ATOM 5118 C CA . VAL B 1 287 ? -20.922 -12.141 -2.234 1 95.25 287 VAL B CA 1
ATOM 5119 C C . VAL B 1 287 ? -22.172 -12.984 -2.471 1 95.25 287 VAL B C 1
ATOM 5121 O O . VAL B 1 287 ? -22.547 -13.805 -1.625 1 95.25 287 VAL B O 1
ATOM 5124 N N . THR B 1 288 ? -22.797 -12.852 -3.572 1 95.88 288 THR B N 1
ATOM 5125 C CA . THR B 1 288 ? -24 -13.617 -3.869 1 95.88 288 THR B CA 1
ATOM 5126 C C . THR B 1 288 ? -23.672 -15.102 -4.016 1 95.88 288 THR B C 1
ATOM 5128 O O . THR B 1 288 ? -24.391 -15.953 -3.475 1 95.88 288 THR B O 1
ATOM 5131 N N . GLU B 1 289 ? -22.641 -15.422 -4.73 1 96.06 289 GLU B N 1
ATOM 5132 C CA . GLU B 1 289 ? -22.234 -16.797 -4.988 1 96.06 289 GLU B CA 1
ATOM 5133 C C . GLU B 1 289 ? -21.625 -17.438 -3.744 1 96.06 289 GLU B C 1
ATOM 5135 O O . GLU B 1 289 ? -21.797 -18.641 -3.504 1 96.06 289 GLU B O 1
ATOM 5140 N N . ARG B 1 290 ? -20.969 -16.578 -3.029 1 95.62 290 ARG B N 1
ATOM 5141 C CA . ARG B 1 290 ? -20.266 -17.094 -1.859 1 95.62 290 ARG B CA 1
ATOM 5142 C C . ARG B 1 290 ? -21.156 -17.094 -0.628 1 95.62 290 ARG B C 1
ATOM 5144 O O . ARG B 1 290 ? -20.891 -17.797 0.345 1 95.62 290 ARG B O 1
ATOM 5151 N N . ARG B 1 291 ? -22.188 -16.125 -0.546 1 94.25 291 ARG B N 1
ATOM 5152 C CA . ARG B 1 291 ? -23.172 -15.961 0.523 1 94.25 291 ARG B CA 1
ATOM 5153 C C . ARG B 1 291 ? -22.5 -15.5 1.812 1 94.25 291 ARG B C 1
ATOM 5155 O O . ARG B 1 291 ? -22.953 -15.82 2.91 1 94.25 291 ARG B O 1
ATOM 5162 N N . ILE B 1 292 ? -21.375 -14.891 1.727 1 93.94 292 ILE B N 1
ATOM 5163 C CA . ILE B 1 292 ? -20.672 -14.391 2.902 1 93.94 292 ILE B CA 1
ATOM 5164 C C . ILE B 1 292 ? -19.938 -13.094 2.547 1 93.94 292 ILE B C 1
ATOM 5166 O O . ILE B 1 292 ? -19.359 -12.984 1.465 1 93.94 292 ILE B O 1
ATOM 5170 N N . LEU B 1 293 ? -20.016 -12.086 3.418 1 94.38 293 LEU B N 1
ATOM 5171 C CA . LEU B 1 293 ? -19.203 -10.875 3.33 1 94.38 293 LEU B CA 1
ATOM 5172 C C . LEU B 1 293 ? -17.938 -11.008 4.168 1 94.38 293 LEU B C 1
ATOM 5174 O O . LEU B 1 293 ? -17.984 -11.477 5.309 1 94.38 293 LEU B O 1
ATOM 5178 N N . PRO B 1 294 ? -16.844 -10.664 3.566 1 95.56 294 PRO B N 1
ATOM 5179 C CA . PRO B 1 294 ? -15.609 -10.742 4.363 1 95.56 294 PRO B CA 1
ATOM 5180 C C . PRO B 1 294 ? -15.625 -9.797 5.559 1 95.56 294 PRO B C 1
ATOM 5182 O O . PRO B 1 294 ? -16.312 -8.773 5.535 1 95.56 294 PRO B O 1
ATOM 5185 N N . SER B 1 295 ? -14.844 -10.094 6.586 1 95.19 295 SER B N 1
ATOM 5186 C CA . SER B 1 295 ? -14.82 -9.328 7.824 1 95.19 295 SER B CA 1
ATOM 5187 C C . SER B 1 295 ? -14.352 -7.895 7.578 1 95.19 295 SER B C 1
ATOM 5189 O O . SER B 1 295 ? -14.844 -6.961 8.219 1 95.19 295 SER B O 1
ATOM 5191 N N . ALA B 1 296 ? -13.445 -7.723 6.668 1 94.75 296 ALA B N 1
ATOM 5192 C CA . ALA B 1 296 ? -12.898 -6.398 6.398 1 94.75 296 ALA B CA 1
ATOM 5193 C C . ALA B 1 296 ? -13.953 -5.488 5.77 1 94.75 296 ALA B C 1
ATOM 5195 O O . ALA B 1 296 ? -13.797 -4.266 5.746 1 94.75 296 ALA B O 1
ATOM 5196 N N . SER B 1 297 ? -15.031 -6.02 5.262 1 93.5 297 SER B N 1
ATOM 5197 C CA . SER B 1 297 ? -16.094 -5.23 4.648 1 93.5 297 SER B CA 1
ATOM 5198 C C . SER B 1 297 ? -16.812 -4.371 5.684 1 93.5 297 SER B C 1
ATOM 5200 O O . SER B 1 297 ? -17.562 -3.461 5.328 1 93.5 297 SER B O 1
ATOM 5202 N N . GLU B 1 298 ? -16.578 -4.688 6.934 1 91.12 298 GLU B N 1
ATOM 5203 C CA . GLU B 1 298 ? -17.125 -3.822 7.977 1 91.12 298 GLU B CA 1
ATOM 5204 C C . GLU B 1 298 ? -16.594 -2.396 7.844 1 91.12 298 GLU B C 1
ATOM 5206 O O . GLU B 1 298 ? -17.266 -1.442 8.234 1 91.12 298 GLU B O 1
ATOM 5211 N N . LYS B 1 299 ? -15.438 -2.264 7.242 1 88.19 299 LYS B N 1
ATOM 5212 C CA . LYS B 1 299 ? -14.805 -0.958 7.062 1 88.19 299 LYS B CA 1
ATOM 5213 C C . LYS B 1 299 ? -14.938 -0.48 5.621 1 88.19 299 LYS B C 1
ATOM 5215 O O . LYS B 1 299 ? -14.188 0.393 5.18 1 88.19 299 LYS B O 1
ATOM 5220 N N . HIS B 1 300 ? -15.797 -1.087 4.941 1 84.62 300 HIS B N 1
ATOM 5221 C CA . HIS B 1 300 ? -15.992 -0.697 3.551 1 84.62 300 HIS B CA 1
ATOM 5222 C C . HIS B 1 300 ? -17.469 -0.606 3.209 1 84.62 300 HIS B C 1
ATOM 5224 O O . HIS B 1 300 ? -18.234 -1.554 3.443 1 84.62 300 HIS B O 1
ATOM 5230 N N . GLY B 1 301 ? -17.906 0.59 2.783 1 81.19 301 GLY B N 1
ATOM 5231 C CA . GLY B 1 301 ? -19.234 0.704 2.225 1 81.19 301 GLY B CA 1
ATOM 5232 C C . GLY B 1 301 ? -19.312 0.315 0.761 1 81.19 301 GLY B C 1
ATOM 5233 O O . GLY B 1 301 ? -18.672 0.95 -0.086 1 81.19 301 GLY B O 1
ATOM 5234 N N . MET B 1 302 ? -20.094 -0.689 0.463 1 82.25 302 MET B N 1
ATOM 5235 C CA . MET B 1 302 ? -20.203 -1.191 -0.904 1 82.25 302 MET B CA 1
ATOM 5236 C C . MET B 1 302 ? -20.578 -0.07 -1.869 1 82.25 302 MET B C 1
ATOM 5238 O O . MET B 1 302 ? -21.422 0.77 -1.556 1 82.25 302 MET B O 1
ATOM 5242 N N . TRP B 1 303 ? -19.828 -0.017 -2.992 1 77.81 303 TRP B N 1
ATOM 5243 C CA . TRP B 1 303 ? -20.062 0.9 -4.105 1 77.81 303 TRP B CA 1
ATOM 5244 C C . TRP B 1 303 ? -20.016 2.35 -3.633 1 77.81 303 TRP B C 1
ATOM 5246 O O . TRP B 1 303 ? -20.812 3.18 -4.082 1 77.81 303 TRP B O 1
ATOM 5256 N N . GLY B 1 304 ? -19.297 2.646 -2.613 1 77.94 304 GLY B N 1
ATOM 5257 C CA . GLY B 1 304 ? -19.031 4.004 -2.162 1 77.94 304 GLY B CA 1
ATOM 5258 C C . GLY B 1 304 ? -20.031 4.492 -1.129 1 77.94 304 GLY B C 1
ATOM 5259 O O . GLY B 1 304 ? -20.078 5.68 -0.809 1 77.94 304 GLY B O 1
ATOM 5260 N N . SER B 1 305 ? -20.812 3.643 -0.625 1 80.38 305 SER B N 1
ATOM 5261 C CA . SER B 1 305 ? -21.844 4.047 0.326 1 80.38 305 SER B CA 1
ATOM 5262 C C . SER B 1 305 ? -21.234 4.691 1.564 1 80.38 305 SER B C 1
ATOM 5264 O O . SER B 1 305 ? -21.906 5.449 2.271 1 80.38 305 SER B O 1
ATOM 5266 N N . GLY B 1 306 ? -20 4.461 1.841 1 78.25 306 GLY B N 1
ATOM 5267 C CA . GLY B 1 306 ? -19.297 5.105 2.943 1 78.25 306 GLY B CA 1
ATOM 5268 C 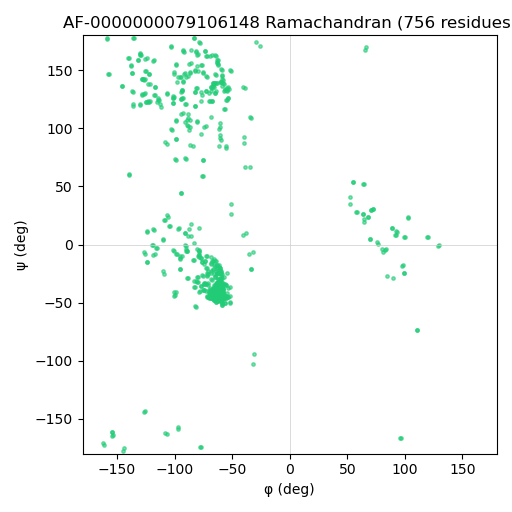C . GLY B 1 306 ? -19.125 6.602 2.748 1 78.25 306 GLY B C 1
ATOM 5269 O O . GLY B 1 306 ? -18.828 7.328 3.695 1 78.25 306 GLY B O 1
ATOM 5270 N N . LEU B 1 307 ? -19.375 7.07 1.576 1 77.94 307 LEU B N 1
ATOM 5271 C CA . LEU B 1 307 ? -19.188 8.477 1.249 1 77.94 307 LEU B CA 1
ATOM 5272 C C . LEU B 1 307 ? -20.453 9.273 1.548 1 77.94 307 LEU B C 1
ATOM 5274 O O . LEU B 1 307 ? -20.438 10.508 1.508 1 77.94 307 LEU B O 1
ATOM 5278 N N . GLU B 1 308 ? -21.547 8.633 1.926 1 79.69 308 GLU B N 1
ATOM 5279 C CA . GLU B 1 308 ? -22.859 9.258 2.072 1 79.69 308 GLU B CA 1
ATOM 5280 C C . GLU B 1 308 ? -22.828 10.352 3.135 1 79.69 308 GLU B C 1
ATOM 5282 O O . GLU B 1 308 ? -23.719 11.211 3.17 1 79.69 308 GLU B O 1
ATOM 5287 N N . MET B 1 309 ? -21.812 10.273 3.973 1 76.88 309 MET B N 1
ATOM 5288 C CA . MET B 1 309 ? -21.781 11.242 5.062 1 76.88 309 MET B CA 1
ATOM 5289 C C . MET B 1 309 ? -20.547 12.125 4.965 1 76.88 309 MET B C 1
ATOM 5291 O O . MET B 1 309 ? -20.203 12.828 5.918 1 76.88 309 MET B O 1
ATOM 5295 N N . HIS B 1 310 ? -19.906 12.047 3.869 1 76.62 310 HIS B N 1
ATOM 5296 C CA . HIS B 1 310 ? -18.703 12.844 3.709 1 76.62 310 HIS B CA 1
ATOM 5297 C C . HIS B 1 310 ? -18.984 14.328 3.875 1 76.62 310 HIS B C 1
ATOM 5299 O O . HIS B 1 310 ? -20.094 14.789 3.568 1 76.62 310 HIS B O 1
ATOM 5305 N N . THR B 1 311 ? -18.062 15.016 4.316 1 70.56 311 THR B N 1
ATOM 5306 C CA . THR B 1 311 ? -18.172 16.453 4.566 1 70.56 311 THR B CA 1
ATOM 5307 C C . THR B 1 311 ? -18.469 17.203 3.27 1 70.56 311 THR B C 1
ATOM 5309 O O . THR B 1 311 ? -19.25 18.156 3.262 1 70.56 311 THR B O 1
ATOM 5312 N N . LYS B 1 312 ? -17.875 16.781 2.248 1 72.62 312 LYS B N 1
ATOM 5313 C CA . LYS B 1 312 ? -17.984 17.5 0.975 1 72.62 312 LYS B CA 1
ATOM 5314 C C . LYS B 1 312 ? -19.109 16.922 0.116 1 72.62 312 LYS B C 1
ATOM 5316 O O . LYS B 1 312 ? -19.141 15.711 -0.143 1 72.62 312 LYS B O 1
ATOM 5321 N N . PRO B 1 313 ? -20.031 17.781 -0.324 1 73.62 313 PRO B N 1
ATOM 5322 C CA . PRO B 1 313 ? -21.188 17.281 -1.063 1 73.62 313 PRO B CA 1
ATOM 5323 C C . PRO B 1 313 ? -20.812 16.609 -2.383 1 73.62 313 PRO B C 1
ATOM 5325 O O . PRO B 1 313 ? -21.484 15.68 -2.82 1 73.62 313 PRO B O 1
ATOM 5328 N N . TRP B 1 314 ? -19.797 17.109 -3.07 1 74.19 314 TRP B N 1
ATOM 5329 C CA . TRP B 1 314 ? -19.422 16.5 -4.34 1 74.19 314 TRP B CA 1
ATOM 5330 C C . TRP B 1 314 ? -18.828 15.109 -4.125 1 74.19 314 TRP B C 1
ATOM 5332 O O . TRP B 1 314 ? -18.766 14.305 -5.059 1 74.19 314 TRP B O 1
ATOM 5342 N N . VAL B 1 315 ? -18.328 14.859 -2.951 1 75.38 315 VAL B N 1
ATOM 5343 C CA . VAL B 1 315 ? -17.875 13.508 -2.607 1 75.38 315 VAL B CA 1
ATOM 5344 C C . VAL B 1 315 ? -19.078 12.641 -2.26 1 75.38 315 VAL B C 1
ATOM 5346 O O . VAL B 1 315 ? -19.156 11.477 -2.658 1 75.38 315 VAL B O 1
ATOM 5349 N N . ARG B 1 316 ? -20.047 13.219 -1.514 1 77 316 ARG B N 1
ATOM 5350 C CA . ARG B 1 316 ? -21.281 12.492 -1.198 1 77 316 ARG B CA 1
ATOM 5351 C C . ARG B 1 316 ? -22 12.07 -2.469 1 77 316 ARG B C 1
ATOM 5353 O O . ARG B 1 316 ? -22.625 11.008 -2.51 1 77 316 ARG B O 1
ATOM 5360 N N . ALA B 1 317 ? -21.922 12.867 -3.512 1 77.12 317 ALA B N 1
ATOM 5361 C CA . ALA B 1 317 ? -22.594 12.609 -4.781 1 77.12 317 ALA B CA 1
ATOM 5362 C C . ALA B 1 317 ? -22.047 11.352 -5.449 1 77.12 317 ALA B C 1
ATOM 5364 O O . ALA B 1 317 ? -22.656 10.805 -6.367 1 77.12 317 ALA B O 1
ATOM 5365 N N . ARG B 1 318 ? -20.922 10.906 -4.949 1 76.44 318 ARG B N 1
ATOM 5366 C CA . ARG B 1 318 ? -20.281 9.734 -5.539 1 76.44 318 ARG B CA 1
ATOM 5367 C C . ARG B 1 318 ? -20.766 8.445 -4.875 1 76.44 318 ARG B C 1
ATOM 5369 O O . ARG B 1 318 ? -20.406 7.348 -5.301 1 76.44 318 ARG B O 1
ATOM 5376 N N . ALA B 1 319 ? -21.562 8.531 -3.842 1 79.81 319 ALA B N 1
ATOM 5377 C CA . ALA B 1 319 ? -22 7.375 -3.057 1 79.81 319 ALA B CA 1
ATOM 5378 C C . ALA B 1 319 ? -23.062 6.578 -3.799 1 79.81 319 ALA B C 1
ATOM 5380 O O . ALA B 1 319 ? -24.156 6.352 -3.273 1 79.81 319 ALA B O 1
ATOM 5381 N N . ARG B 1 320 ? -22.656 6.07 -5.059 1 79.19 320 ARG B N 1
ATOM 5382 C CA . ARG B 1 320 ? -23.578 5.328 -5.91 1 79.19 320 ARG B CA 1
ATOM 5383 C C . ARG B 1 320 ? -22.828 4.438 -6.891 1 79.19 320 ARG B C 1
ATOM 5385 O O . ARG B 1 320 ? -21.766 4.82 -7.395 1 79.19 320 ARG B O 1
ATOM 5392 N N . ARG B 1 321 ? -23.391 3.311 -7.203 1 77.25 321 ARG B N 1
ATOM 5393 C CA . ARG B 1 321 ? -22.766 2.289 -8.039 1 77.25 321 ARG B CA 1
ATOM 5394 C C . ARG B 1 321 ? -22.5 2.822 -9.445 1 77.25 321 ARG B C 1
ATOM 5396 O O . ARG B 1 321 ? -21.438 2.578 -10.008 1 77.25 321 ARG B O 1
ATOM 5403 N N . ASP B 1 322 ? -23.5 3.475 -9.992 1 77.88 322 ASP B N 1
ATOM 5404 C CA . ASP B 1 322 ? -23.375 3.941 -11.375 1 77.88 322 ASP B CA 1
ATOM 5405 C C . ASP B 1 322 ? -22.172 4.863 -11.547 1 77.88 322 ASP B C 1
ATOM 5407 O O . ASP B 1 322 ? -21.531 4.855 -12.594 1 77.88 322 ASP B O 1
ATOM 5411 N N . TYR B 1 323 ? -21.891 5.719 -10.586 1 76 323 TYR B N 1
ATOM 5412 C CA . TYR B 1 323 ? -20.703 6.574 -10.641 1 76 323 TYR B CA 1
ATOM 5413 C C . TYR B 1 323 ? -19.438 5.746 -10.812 1 76 323 TYR B C 1
ATOM 5415 O O . TYR B 1 323 ? -18.625 6.039 -11.68 1 76 323 TYR B O 1
ATOM 5423 N N . TRP B 1 324 ? -19.344 4.691 -10.078 1 76.06 324 TRP B N 1
ATOM 5424 C CA . TRP B 1 324 ? -18.109 3.91 -10.023 1 76.06 324 TRP B CA 1
ATOM 5425 C C . TRP B 1 324 ? -18 2.984 -11.227 1 76.06 324 TRP B C 1
ATOM 5427 O O . TRP B 1 324 ? -16.891 2.697 -11.695 1 76.06 324 TRP B O 1
ATOM 5437 N N . GLU B 1 325 ? -19.047 2.535 -11.695 1 73.44 325 GLU B N 1
ATOM 5438 C CA . GLU B 1 325 ? -19.047 1.699 -12.898 1 73.44 325 GLU B CA 1
ATOM 5439 C C . GLU B 1 325 ? -18.609 2.494 -14.117 1 73.44 325 GLU B C 1
ATOM 5441 O O . GLU B 1 325 ? -18.094 1.923 -15.086 1 73.44 325 GLU B O 1
ATOM 5446 N N . HIS B 1 326 ? -18.75 3.838 -14.023 1 71.44 326 HIS B N 1
ATOM 5447 C CA . HIS B 1 326 ? -18.5 4.633 -15.219 1 71.44 326 HIS B CA 1
ATOM 5448 C C . HIS B 1 326 ? -17.297 5.547 -15.031 1 71.44 326 HIS B C 1
ATOM 5450 O O . HIS B 1 326 ? -16.875 6.223 -15.977 1 71.44 326 HIS B O 1
ATOM 5456 N N . ILE B 1 327 ? -16.828 5.457 -13.875 1 68.62 327 ILE B N 1
ATOM 5457 C CA . ILE B 1 327 ? -15.703 6.34 -13.609 1 68.62 327 ILE B CA 1
ATOM 5458 C C . ILE B 1 327 ? -14.508 5.918 -14.469 1 68.62 327 ILE B C 1
ATOM 5460 O O . ILE B 1 327 ? -14.305 4.727 -14.719 1 68.62 327 ILE B O 1
ATOM 5464 N N . THR B 1 328 ? -13.82 6.918 -15.047 1 65 328 THR B N 1
ATOM 5465 C CA . THR B 1 328 ? -12.508 6.723 -15.664 1 65 328 THR B CA 1
ATOM 5466 C C . THR B 1 328 ? -11.414 7.352 -14.812 1 65 328 THR B C 1
ATOM 5468 O O . THR B 1 328 ? -11.148 8.555 -14.906 1 65 328 THR B O 1
ATOM 5471 N N . PRO B 1 329 ? -10.922 6.551 -13.891 1 60.94 329 PRO B N 1
ATOM 5472 C CA . PRO B 1 329 ? -9.938 7.125 -12.969 1 60.94 329 PRO B CA 1
ATOM 5473 C C . PRO B 1 329 ? -8.648 7.535 -13.68 1 60.94 329 PRO B C 1
ATOM 5475 O O . PRO B 1 329 ? -8.328 7.004 -14.742 1 60.94 329 PRO B O 1
ATOM 5478 N N . ALA B 1 330 ? -8.078 8.648 -13.109 1 59.34 330 ALA B N 1
ATOM 5479 C CA . ALA B 1 330 ? -6.734 8.953 -13.594 1 59.34 330 ALA B CA 1
ATOM 5480 C C . ALA B 1 330 ? -5.777 7.797 -13.328 1 59.34 330 ALA B C 1
ATOM 5482 O O . ALA B 1 330 ? -5.504 7.461 -12.172 1 59.34 330 ALA B O 1
ATOM 5483 N N . SER B 1 331 ? -5.66 6.848 -14.289 1 57.62 331 SER B N 1
ATOM 5484 C CA . SER B 1 331 ? -4.891 5.625 -14.086 1 57.62 331 SER B CA 1
ATOM 5485 C C . SER B 1 331 ? -3.711 5.551 -15.055 1 57.62 331 SER B C 1
ATOM 5487 O O . SER B 1 331 ? -2.812 4.723 -14.883 1 57.62 331 SER B O 1
ATOM 5489 N N . GLY B 1 332 ? -3.613 6.418 -15.992 1 56.31 332 GLY B N 1
ATOM 5490 C CA . GLY B 1 332 ? -2.639 6.238 -17.047 1 56.31 332 GLY B CA 1
ATOM 5491 C C . GLY B 1 332 ? -3.062 5.207 -18.078 1 56.31 332 GLY B C 1
ATOM 5492 O O . GLY B 1 332 ? -2.281 4.844 -18.969 1 56.31 332 GLY B O 1
ATOM 5493 N N . ARG B 1 333 ? -4.254 4.617 -17.906 1 57.75 333 ARG B N 1
ATOM 5494 C CA . ARG B 1 333 ? -4.762 3.646 -18.875 1 57.75 333 ARG B CA 1
ATOM 5495 C C . ARG B 1 333 ? -5.367 4.344 -20.078 1 57.75 333 ARG B C 1
ATOM 5497 O O . ARG B 1 333 ? -5.734 5.52 -20.016 1 57.75 333 ARG B O 1
ATOM 5504 N N . PRO B 1 334 ? -5.293 3.541 -21.125 1 54.69 334 PRO B N 1
ATOM 5505 C CA . PRO B 1 334 ? -5.977 4.121 -22.281 1 54.69 334 PRO B CA 1
ATOM 5506 C C . PRO B 1 334 ? -7.406 4.551 -21.969 1 54.69 334 PRO B C 1
ATOM 5508 O O . PRO B 1 334 ? -8.109 3.873 -21.219 1 54.69 334 PRO B O 1
ATOM 5511 N N . LYS B 1 335 ? -7.777 5.672 -22.359 1 61.53 335 LYS B N 1
ATOM 5512 C CA . LYS B 1 335 ? -9.109 6.254 -22.25 1 61.53 335 LYS B CA 1
ATOM 5513 C C . LYS B 1 335 ? -9.344 6.816 -20.844 1 61.53 335 LYS B C 1
ATOM 5515 O O . LYS B 1 335 ? -10.445 7.277 -20.531 1 61.53 335 LYS B O 1
ATOM 5520 N N . CYS B 1 336 ? -8.336 6.59 -20 1 61.09 336 CYS B N 1
ATOM 5521 C CA . CYS B 1 336 ? -8.383 7.23 -18.688 1 61.09 336 CYS B CA 1
ATOM 5522 C C . CYS B 1 336 ? -7.543 8.508 -18.672 1 61.09 336 CYS B C 1
ATOM 5524 O O . CYS B 1 336 ? -6.539 8.594 -19.391 1 61.09 336 CYS B O 1
ATOM 5526 N N . PRO B 1 337 ? -8.031 9.422 -18.062 1 61.06 337 PRO B N 1
ATOM 5527 C CA . PRO B 1 337 ? -7.191 10.609 -17.906 1 61.06 337 PRO B CA 1
ATOM 5528 C C . PRO B 1 337 ? -5.859 10.305 -17.234 1 61.06 337 PRO B C 1
ATOM 5530 O O . PRO B 1 337 ? -5.797 9.445 -16.344 1 61.06 337 PRO B O 1
ATOM 5533 N N . SER B 1 338 ? -4.812 10.922 -17.766 1 61.62 338 SER B N 1
ATOM 5534 C CA . SER B 1 338 ? -3.492 10.781 -17.172 1 61.62 338 SER B CA 1
ATOM 5535 C C . SER B 1 338 ? -3.469 11.344 -15.75 1 61.62 338 SER B C 1
ATOM 5537 O O . SER B 1 338 ? -2.734 10.859 -14.891 1 61.62 338 SER B O 1
ATOM 5539 N N . LEU B 1 339 ? -4.379 12.508 -15.594 1 59.19 339 LEU B N 1
ATOM 5540 C CA . LEU B 1 339 ? -4.426 13.164 -14.289 1 59.19 339 LEU B CA 1
ATOM 5541 C C . LEU B 1 339 ? -5.863 13.273 -13.789 1 59.19 339 LEU B C 1
ATOM 5543 O O . LEU B 1 339 ? -6.793 13.398 -14.586 1 59.19 339 LEU B O 1
ATOM 5547 N N . SER B 1 340 ? -5.91 13.07 -12.477 1 56.28 340 SER B N 1
ATOM 5548 C CA . SER B 1 340 ? -7.215 13.328 -11.875 1 56.28 340 SER B CA 1
ATOM 5549 C C . SER B 1 340 ? -7.562 14.812 -11.914 1 56.28 340 SER B C 1
ATOM 5551 O O . SER B 1 340 ? -6.672 15.664 -11.867 1 56.28 340 SER B O 1
ATOM 5553 N N . THR B 1 341 ? -8.773 15.055 -12.352 1 56.31 341 THR B N 1
ATOM 5554 C CA . THR B 1 341 ? -9.289 16.406 -12.203 1 56.31 341 THR B CA 1
ATOM 5555 C C . THR B 1 341 ? -10.203 16.516 -10.984 1 56.31 341 THR B C 1
ATOM 5557 O O . THR B 1 341 ? -11.242 15.859 -10.922 1 56.31 341 THR B O 1
ATOM 5560 N N . PRO B 1 342 ? -9.664 17.219 -9.891 1 53.84 342 PRO B N 1
ATOM 5561 C CA . PRO B 1 342 ? -10.539 17.344 -8.727 1 53.84 342 PRO B CA 1
ATOM 5562 C C . PRO B 1 342 ? -11.875 18 -9.062 1 53.84 342 PRO B C 1
ATOM 5564 O O . PRO B 1 342 ? -11.93 18.906 -9.898 1 53.84 342 PRO B O 1
ATOM 5567 N N . GLU B 1 343 ? -12.938 17.281 -8.5 1 57.47 343 GLU B N 1
ATOM 5568 C CA . GLU B 1 343 ? -14.234 17.953 -8.633 1 57.47 343 GLU B CA 1
ATOM 5569 C C . GLU B 1 343 ? -14.406 19.031 -7.582 1 57.47 343 GLU B C 1
ATOM 5571 O O . GLU B 1 343 ? -14.078 18.844 -6.41 1 57.47 343 GLU B O 1
ATOM 5576 N N . GLY B 1 344 ? -14.328 20.281 -7.848 1 60.16 344 GLY B N 1
ATOM 5577 C CA . GLY B 1 344 ? -14.664 21.391 -6.973 1 60.16 344 GLY B CA 1
ATOM 5578 C C . GLY B 1 344 ? -15.875 22.172 -7.434 1 60.16 344 GLY B C 1
ATOM 5579 O O . GLY B 1 344 ? -16.047 22.406 -8.633 1 60.16 344 GLY B O 1
ATOM 5580 N N . TRP B 1 345 ? -16.844 22.156 -6.492 1 65.75 345 TRP B N 1
ATOM 5581 C CA . TRP B 1 345 ? -18.078 22.859 -6.832 1 65.75 345 TRP B CA 1
ATOM 5582 C C . TRP B 1 345 ? -18 24.328 -6.438 1 65.75 345 TRP B C 1
ATOM 5584 O O . TRP B 1 345 ? -18.969 25.078 -6.586 1 65.75 345 TRP B O 1
ATOM 5594 N N . GLY B 1 346 ? -16.797 24.688 -6.02 1 64.75 346 GLY B N 1
ATOM 5595 C CA . GLY B 1 346 ? -16.578 26.078 -5.668 1 64.75 346 GLY B CA 1
ATOM 5596 C C . GLY B 1 346 ? -17.391 26.531 -4.469 1 64.75 346 GLY B C 1
ATOM 5597 O O . GLY B 1 346 ? -17.734 27.719 -4.352 1 64.75 346 GLY B O 1
ATOM 5598 N N . VAL B 1 347 ? -17.781 25.594 -3.689 1 71.38 347 VAL B N 1
ATOM 5599 C CA . VAL B 1 347 ? -18.547 25.984 -2.516 1 71.38 347 VAL B CA 1
ATOM 5600 C C . VAL B 1 347 ? -17.641 26.078 -1.299 1 71.38 347 VAL B C 1
ATOM 5602 O O . VAL B 1 347 ? -16.594 25.406 -1.243 1 71.38 347 VAL B O 1
ATOM 5605 N N . THR B 1 348 ? -17.953 27.031 -0.465 1 76.88 348 THR B N 1
ATOM 5606 C CA . THR B 1 348 ? -17.172 27.25 0.74 1 76.88 348 THR B CA 1
ATOM 5607 C C . THR B 1 348 ? -18.062 27.484 1.948 1 76.88 348 THR B C 1
ATOM 5609 O O . THR B 1 348 ? -19.297 27.344 1.854 1 76.88 348 THR B O 1
ATOM 5612 N N . LYS B 1 349 ? -17.453 27.641 3.049 1 75.12 349 LYS B N 1
ATOM 5613 C CA . LYS B 1 349 ? -18.172 27.844 4.305 1 75.12 349 LYS B CA 1
ATOM 5614 C C . LYS B 1 349 ? -19.375 28.766 4.109 1 75.12 349 LYS B C 1
ATOM 5616 O O . LYS B 1 349 ? -19.25 29.828 3.48 1 75.12 349 LYS B O 1
ATOM 5621 N N . GLY B 1 350 ? -20.438 28.375 4.672 1 75.75 350 GLY B N 1
ATOM 5622 C CA . GLY B 1 350 ? -21.656 29.172 4.602 1 75.75 350 GLY B CA 1
ATOM 5623 C C . GLY B 1 350 ? -22.609 28.703 3.521 1 75.75 350 GLY B C 1
ATOM 5624 O O . GLY B 1 350 ? -23.797 29.047 3.555 1 75.75 350 GLY B O 1
ATOM 5625 N N . HIS B 1 351 ? -22.062 27.938 2.596 1 77.56 351 HIS B N 1
ATOM 5626 C CA . HIS B 1 351 ? -22.922 27.406 1.547 1 77.56 351 HIS B CA 1
ATOM 5627 C C . HIS B 1 351 ? -23.844 26.312 2.088 1 77.56 351 HIS B C 1
ATOM 5629 O O . HIS B 1 351 ? -23.422 25.5 2.902 1 77.56 351 HIS B O 1
ATOM 5635 N N . ALA B 1 352 ? -24.984 26.234 1.628 1 81 352 ALA B N 1
ATOM 5636 C CA . ALA B 1 352 ? -26.016 25.312 2.121 1 81 352 ALA B CA 1
ATOM 5637 C C . ALA B 1 352 ? -25.578 23.859 1.972 1 81 352 ALA B C 1
ATOM 5639 O O . ALA B 1 352 ? -25.812 23.047 2.859 1 81 352 ALA B O 1
ATOM 5640 N N . GLU B 1 353 ? -24.844 23.609 0.945 1 77.12 353 GLU B N 1
ATOM 5641 C CA . GLU B 1 353 ? -24.453 22.234 0.645 1 77.12 353 GLU B CA 1
ATOM 5642 C C . GLU B 1 353 ? -23.328 21.766 1.553 1 77.12 353 GLU B C 1
ATOM 5644 O O . GLU B 1 353 ? -23.031 20.562 1.624 1 77.12 353 GLU B O 1
ATOM 5649 N N . LEU B 1 354 ? -22.734 22.688 2.264 1 77.5 354 LEU B N 1
ATOM 5650 C CA . LEU B 1 354 ? -21.594 22.344 3.105 1 77.5 354 LEU B CA 1
ATOM 5651 C C . LEU B 1 354 ? -22 22.219 4.566 1 77.5 354 LEU B C 1
ATOM 5653 O O . LEU B 1 354 ? -21.203 21.844 5.422 1 77.5 354 LEU B O 1
ATOM 5657 N N . MET B 1 355 ? -23.312 22.562 4.727 1 78.69 355 MET B N 1
ATOM 5658 C CA . MET B 1 355 ? -23.812 22.391 6.09 1 78.69 355 MET B CA 1
ATOM 5659 C C . MET B 1 355 ? -23.812 20.922 6.492 1 78.69 355 MET B C 1
ATOM 5661 O O . MET B 1 355 ? -24.266 20.062 5.734 1 78.69 355 MET B O 1
ATOM 5665 N N . GLN B 1 356 ? -23.219 20.672 7.707 1 76.94 356 GLN B N 1
ATOM 5666 C CA . GLN B 1 356 ? -23.031 19.297 8.164 1 76.94 356 GLN B CA 1
ATOM 5667 C C . GLN B 1 356 ? -24.219 18.844 9.016 1 76.94 356 GLN B C 1
ATOM 5669 O O . GLN B 1 356 ? -24.828 19.656 9.711 1 76.94 356 GLN B O 1
ATOM 5674 N N . GLN B 1 357 ? -24.609 17.594 8.812 1 73 357 GLN B N 1
ATOM 5675 C CA . GLN B 1 357 ? -25.688 17 9.602 1 73 357 GLN B CA 1
ATOM 5676 C C . GLN B 1 357 ? -25.297 15.625 10.125 1 73 357 GLN B C 1
ATOM 5678 O O . GLN B 1 357 ? -24.344 15.008 9.633 1 73 357 GLN B O 1
ATOM 5683 N N . LYS B 1 358 ? -26 15.219 11.172 1 70.69 358 LYS B N 1
ATOM 5684 C CA . LYS B 1 358 ? -25.703 13.945 11.828 1 70.69 358 LYS B CA 1
ATOM 5685 C C . LYS B 1 358 ? -26.234 12.766 11.016 1 70.69 358 LYS B C 1
ATOM 5687 O O . LYS B 1 358 ? -25.688 11.664 11.086 1 70.69 358 LYS B O 1
ATOM 5692 N N . GLU B 1 359 ? -27.281 13.023 10.234 1 73.94 359 GLU B N 1
ATOM 5693 C CA . GLU B 1 359 ? -27.906 11.953 9.461 1 73.94 359 GLU B CA 1
ATOM 5694 C C . GLU B 1 359 ? -27.219 11.766 8.117 1 73.94 359 GLU B C 1
ATOM 5696 O O . GLU B 1 359 ? -26.672 12.719 7.551 1 73.94 359 GLU B O 1
ATOM 5701 N N . ALA B 1 360 ? -27.234 10.539 7.68 1 73.31 360 ALA B N 1
ATOM 5702 C CA . ALA B 1 360 ? -26.734 10.258 6.336 1 73.31 360 ALA B CA 1
ATOM 5703 C C . ALA B 1 360 ? -27.516 11.039 5.285 1 73.31 360 ALA B C 1
ATOM 5705 O O . ALA B 1 360 ? -28.688 11.367 5.488 1 73.31 360 ALA B O 1
ATOM 5706 N N . THR B 1 361 ? -26.766 11.438 4.25 1 79.19 361 THR B N 1
ATOM 5707 C CA . THR B 1 361 ? -27.422 12.078 3.125 1 79.19 361 THR B CA 1
ATOM 5708 C C . THR B 1 361 ? -28.562 11.211 2.596 1 79.19 361 THR B C 1
ATOM 5710 O O . THR B 1 361 ? -28.375 10.023 2.332 1 79.19 361 THR B O 1
ATOM 5713 N N . SER B 1 362 ? -29.719 11.734 2.498 1 80.06 362 SER B N 1
ATOM 5714 C CA . SER B 1 362 ? -30.891 10.992 2.031 1 80.06 362 SER B CA 1
ATOM 5715 C C . SER B 1 362 ? -30.828 10.758 0.527 1 80.06 362 SER B C 1
ATOM 5717 O O . SER B 1 362 ? -30.016 11.367 -0.172 1 80.06 362 SER B O 1
ATOM 5719 N N . SER B 1 363 ? -31.719 9.859 0.105 1 81.12 363 SER B N 1
ATOM 5720 C CA . SER B 1 363 ? -31.812 9.586 -1.325 1 81.12 363 SER B CA 1
ATOM 5721 C C . SER B 1 363 ? -32.188 10.844 -2.105 1 81.12 363 SER B C 1
ATOM 5723 O O . SER B 1 363 ? -31.688 11.062 -3.211 1 81.12 363 SER B O 1
ATOM 5725 N N . GLN B 1 364 ? -33.031 11.688 -1.488 1 85.5 364 GLN B N 1
ATOM 5726 C CA . GLN B 1 364 ? -33.438 12.922 -2.139 1 85.5 364 GLN B CA 1
ATOM 5727 C C . GLN B 1 364 ? -32.281 13.914 -2.234 1 85.5 364 GLN B C 1
ATOM 5729 O O . GLN B 1 364 ? -32.125 14.594 -3.252 1 85.5 364 GLN B O 1
ATOM 5734 N N . GLU B 1 365 ? -31.547 13.984 -1.187 1 83.69 365 GLU B N 1
ATOM 5735 C CA . GLU B 1 365 ? -30.391 14.883 -1.193 1 83.69 365 GLU B CA 1
ATOM 5736 C C . GLU B 1 365 ? -29.344 14.43 -2.217 1 83.69 365 GLU B C 1
ATOM 5738 O O . GLU B 1 365 ? -28.719 15.258 -2.877 1 83.69 365 GLU B O 1
ATOM 5743 N N . ILE B 1 366 ? -29.156 13.102 -2.338 1 82.12 366 ILE B N 1
ATOM 5744 C CA . ILE B 1 366 ? -28.188 12.555 -3.287 1 82.12 366 ILE B CA 1
ATOM 5745 C C . ILE B 1 366 ? -28.609 12.914 -4.711 1 82.12 366 ILE B C 1
ATOM 5747 O O . ILE B 1 366 ? -27.781 13.289 -5.535 1 82.12 366 ILE B O 1
ATOM 5751 N N . LYS B 1 367 ? -29.906 12.82 -4.938 1 81.06 367 LYS B N 1
ATOM 5752 C CA . LYS B 1 367 ? -30.406 13.188 -6.262 1 81.06 367 LYS B CA 1
ATOM 5753 C C . LYS B 1 367 ? -30.094 14.656 -6.57 1 81.06 367 LYS B C 1
ATOM 5755 O O . LYS B 1 367 ? -29.688 14.984 -7.688 1 81.06 367 LYS B O 1
ATOM 5760 N N . HIS B 1 368 ? -30.312 15.445 -5.594 1 86.94 368 HIS B N 1
ATOM 5761 C CA . HIS B 1 368 ? -30.016 16.859 -5.746 1 86.94 368 HIS B CA 1
ATOM 5762 C C . HIS B 1 368 ? -28.516 17.078 -6.008 1 86.94 368 HIS B C 1
ATOM 5764 O O . HIS B 1 368 ? -28.156 17.859 -6.895 1 86.94 368 HIS B O 1
ATOM 5770 N N . LEU B 1 369 ? -27.734 16.406 -5.277 1 82.62 369 LEU B N 1
ATOM 5771 C CA . LEU B 1 369 ? -26.297 16.531 -5.438 1 82.62 369 LEU B CA 1
ATOM 5772 C C . LEU B 1 369 ? -25.859 16.062 -6.816 1 82.62 369 LEU B C 1
ATOM 5774 O O . LEU B 1 369 ? -24.906 16.609 -7.395 1 82.62 369 LEU B O 1
ATOM 5778 N N . MET B 1 370 ? -26.547 15.086 -7.281 1 81.44 370 MET B N 1
ATOM 5779 C CA . MET B 1 370 ? -26.25 14.586 -8.625 1 81.44 370 MET B CA 1
ATOM 5780 C C . MET B 1 370 ? -26.5 15.664 -9.672 1 81.44 370 MET B C 1
ATOM 5782 O O . MET B 1 370 ? -25.734 15.805 -10.617 1 81.44 370 MET B O 1
ATOM 5786 N N . GLU B 1 371 ? -27.516 16.344 -9.477 1 82.56 371 GLU B N 1
ATOM 5787 C CA . GLU B 1 371 ? -27.844 17.438 -10.391 1 82.56 371 GLU B CA 1
ATOM 5788 C C . GLU B 1 371 ? -26.781 18.547 -10.328 1 82.56 371 GLU B C 1
ATOM 5790 O O . GLU B 1 371 ? -26.391 19.094 -11.359 1 82.56 371 GLU B O 1
ATOM 5795 N N . MET B 1 372 ? -26.391 18.766 -9.195 1 79.75 372 MET B N 1
ATOM 5796 C CA . MET B 1 372 ? -25.344 19.781 -9.023 1 79.75 372 MET B CA 1
ATOM 5797 C C . MET B 1 372 ? -24.047 19.328 -9.672 1 79.75 372 MET B C 1
ATOM 5799 O O . MET B 1 372 ? -23.328 20.141 -10.266 1 79.75 372 MET B O 1
ATOM 5803 N N . GLN B 1 373 ? -23.734 18.031 -9.5 1 77.44 373 GLN B N 1
ATOM 5804 C CA . GLN B 1 373 ? -22.531 17.469 -10.094 1 77.44 373 GLN B CA 1
ATOM 5805 C C . GLN B 1 373 ? -22.562 17.594 -11.617 1 77.44 373 GLN B C 1
ATOM 5807 O O . GLN B 1 373 ? -21.547 17.938 -12.234 1 77.44 373 GLN B O 1
ATOM 5812 N N . LYS B 1 374 ? -23.75 17.312 -12.148 1 75.31 374 LYS B N 1
ATOM 5813 C CA . LYS B 1 374 ? -23.922 17.438 -13.602 1 75.31 374 LYS B CA 1
ATOM 5814 C C . LYS B 1 374 ? -23.719 18.875 -14.062 1 75.31 374 LYS B C 1
ATOM 5816 O O . LYS B 1 374 ? -23.078 19.109 -15.086 1 75.31 374 LYS B O 1
ATOM 5821 N N . LYS B 1 375 ? -24.172 19.719 -13.344 1 76.31 375 LYS B N 1
ATOM 5822 C CA . LYS B 1 375 ? -24.047 21.125 -13.672 1 76.31 375 LYS B CA 1
ATOM 5823 C C . LYS B 1 375 ? -22.578 21.578 -13.578 1 76.31 375 LYS B C 1
ATOM 5825 O O . LYS B 1 375 ? -22.109 22.344 -14.422 1 76.31 375 LYS B O 1
ATOM 5830 N N . ALA B 1 376 ? -21.984 21.109 -12.562 1 68.56 376 ALA B N 1
ATOM 5831 C CA . ALA B 1 376 ? -20.578 21.469 -12.367 1 68.56 376 ALA B CA 1
ATOM 5832 C C . ALA B 1 376 ? -19.719 20.938 -13.5 1 68.56 376 ALA B C 1
ATOM 5834 O O . ALA B 1 376 ? -18.75 21.594 -13.906 1 68.56 376 ALA B O 1
ATOM 5835 N N . LYS B 1 377 ? -19.984 19.781 -14 1 65.62 377 LYS B N 1
ATOM 5836 C CA . LYS B 1 377 ? -19.234 19.156 -15.078 1 65.62 377 LYS B CA 1
ATOM 5837 C C . LYS B 1 377 ? -19.516 19.844 -16.422 1 65.62 377 LYS B C 1
ATOM 5839 O O . LYS B 1 377 ? -18.641 19.906 -17.281 1 65.62 377 LYS B O 1
ATOM 5844 N N . SER B 1 378 ? -20.641 20.297 -16.625 1 64.75 378 SER B N 1
ATOM 5845 C CA . SER B 1 378 ? -21.016 20.984 -17.859 1 64.75 378 SER B CA 1
ATOM 5846 C C . SER B 1 378 ? -20.391 22.375 -17.922 1 64.75 378 SER B C 1
ATOM 5848 O O . SER B 1 378 ? -20.172 22.906 -19.016 1 64.75 378 SER B O 1
ATOM 5850 N N . SER B 1 379 ? -20.016 22.859 -16.812 1 55.44 379 SER B N 1
ATOM 5851 C CA . SER B 1 379 ? -19.422 24.188 -16.797 1 55.44 379 SER B CA 1
ATOM 5852 C C . SER B 1 379 ? -17.891 24.125 -16.891 1 55.44 379 SER B C 1
ATOM 5854 O O . SER B 1 379 ? -17.234 25.125 -17.141 1 55.44 379 SER B O 1
ATOM 5856 N N . ALA B 1 380 ? -17.391 23.062 -16.781 1 50.09 380 ALA B N 1
ATOM 5857 C CA . ALA B 1 380 ? -15.945 22.906 -16.875 1 50.09 380 ALA B CA 1
ATOM 5858 C C . ALA B 1 380 ? -15.516 22.594 -18.312 1 50.09 380 ALA B C 1
ATOM 5860 O O . ALA B 1 380 ? -16.266 21.969 -19.062 1 50.09 380 ALA B O 1
#